Protein AF-0000000069096014 (afdb_homodimer)

Foldseek 3Di:
DPQPDDDPLLVQLVVVLVVQFKFFPVRLLVSSVVSCVVVVPDADPDPVRRVVVSVVSQVSSQVVCVVVQWHWDWWAWLVPGTIMIGIERRDPCVLVVVCVVDPPLLSQLVVVLQVVLLQDPASKDFQVVSLVCQVVRPPDDGDHSVNVVVSVVVCVSSQQWDDDPRMIHGGRSVQVHCFVVCCVPVVVRWAAAPQPRTTRRHFDADPPPGHTHRLVRQLVVCLPPPFDFDPDPPGRHTRPDDRPHDPDPPPPPPPVPVPPPCPPPPDD/DPQPDDDPLLVQLVVVLVVQFKFFPVRLLVSSVVSCVVVVPDADPDPVRRVVVSVVSQVSSQVVCVVVQWHWDWWAWLVPGTIMIGIERNDPCVLVVVCVVDPPLLSQLVVVLQVVLLQDQASKDFQVVSLVCQVVRPPDDGDHSVNSVVSVVVCVSSQQWDDDPRMIHGGRSVQVHCFVVCCVPVVVRWAAAPQPRTTDRHFAADPFPGHTHRLVRQLVVCLPPPFDFDPDPPGRHTRPDDRDHDPDPPPPPPPVPVPPPPPPPPDD

Structure (mmCIF, N/CA/C/O backbone):
data_AF-0000000069096014-model_v1
#
loop_
_entity.id
_entity.type
_entity.pdbx_description
1 polymer 'Non-structural maintenance of chromosomes element 1 homolog'
#
loop_
_atom_site.group_PDB
_atom_site.id
_atom_site.type_symbol
_atom_site.label_atom_id
_atom_site.label_alt_id
_atom_site.label_comp_id
_atom_site.label_asym_id
_atom_site.label_entity_id
_atom_site.label_seq_id
_atom_site.pdbx_PDB_ins_code
_atom_site.Cartn_x
_atom_site.Cartn_y
_atom_site.Cartn_z
_atom_site.occupancy
_atom_site.B_iso_or_equiv
_atom_site.auth_seq_id
_atom_site.auth_comp_id
_atom_site.auth_asym_id
_atom_site.auth_atom_id
_atom_site.pdbx_PDB_model_num
ATOM 1 N N . LYS A 1 1 ? -3.666 -3.832 33.031 1 38.81 1 LYS A N 1
ATOM 2 C CA . LYS A 1 1 ? -4.82 -3.572 32.188 1 38.81 1 LYS A CA 1
ATOM 3 C C . LYS A 1 1 ? -5.086 -4.746 31.25 1 38.81 1 LYS A C 1
ATOM 5 O O . LYS A 1 1 ? -4.176 -5.223 30.562 1 38.81 1 LYS A O 1
ATOM 10 N N . ILE A 1 2 ? -5.988 -5.492 31.438 1 47.81 2 ILE A N 1
ATOM 11 C CA . ILE A 1 2 ? -6.332 -6.707 30.703 1 47.81 2 ILE A CA 1
ATOM 12 C C . ILE A 1 2 ? -6.539 -6.383 29.234 1 47.81 2 ILE A C 1
ATOM 14 O O . ILE A 1 2 ? -7.434 -5.613 28.875 1 47.81 2 ILE A O 1
ATOM 18 N N . MET A 1 3 ? -5.477 -6.477 28.453 1 62.59 3 MET A N 1
ATOM 19 C CA . MET A 1 3 ? -5.59 -6.109 27.047 1 62.59 3 MET A CA 1
ATOM 20 C C . MET A 1 3 ? -6.602 -7 26.328 1 62.59 3 MET A C 1
ATOM 22 O O . MET A 1 3 ? -6.57 -8.227 26.484 1 62.59 3 MET A O 1
ATOM 26 N N . THR A 1 4 ? -7.738 -6.32 25.969 1 76.81 4 THR A N 1
ATOM 27 C CA . THR A 1 4 ? -8.734 -7.031 25.188 1 76.81 4 THR A CA 1
ATOM 28 C C . THR A 1 4 ? -8.07 -7.797 24.047 1 76.81 4 THR A C 1
ATOM 30 O O . THR A 1 4 ? -7.117 -7.309 23.422 1 76.81 4 THR A O 1
ATOM 33 N N . GLN A 1 5 ? -8.406 -9.039 23.953 1 87.44 5 GLN A N 1
ATOM 34 C CA . GLN A 1 5 ? -7.848 -9.906 22.922 1 87.44 5 GLN A CA 1
ATOM 35 C C . GLN A 1 5 ? -8.328 -9.492 21.531 1 87.44 5 GLN A C 1
ATOM 37 O O . GLN A 1 5 ? -9.484 -9.094 21.359 1 87.44 5 GLN A O 1
ATOM 42 N N . MET A 1 6 ? -7.484 -9.547 20.688 1 89.5 6 MET A N 1
ATOM 43 C CA . MET A 1 6 ? -7.836 -9.273 19.297 1 89.5 6 MET A CA 1
ATOM 44 C C . MET A 1 6 ? -8.609 -10.445 18.688 1 89.5 6 MET A C 1
ATOM 46 O O . MET A 1 6 ? -8.25 -11.602 18.891 1 89.5 6 MET A O 1
ATOM 50 N N . ASN A 1 7 ? -9.648 -10.156 18.047 1 90.75 7 ASN A N 1
ATOM 51 C CA . ASN A 1 7 ? -10.398 -11.164 17.312 1 90.75 7 ASN A CA 1
ATOM 52 C C . ASN A 1 7 ? -10.211 -11 15.805 1 90.75 7 ASN A C 1
ATOM 54 O O . ASN A 1 7 ? -9.406 -10.18 15.359 1 90.75 7 ASN A O 1
ATOM 58 N N . ASP A 1 8 ? -11 -11.781 15.086 1 88.62 8 ASP A N 1
ATOM 59 C CA . ASP A 1 8 ? -10.82 -11.805 13.633 1 88.62 8 ASP A CA 1
ATOM 60 C C . ASP A 1 8 ? -11.258 -10.484 13.008 1 88.62 8 ASP A C 1
ATOM 62 O O . ASP A 1 8 ? -10.734 -10.078 11.961 1 88.62 8 ASP A O 1
ATOM 66 N N . GLY A 1 9 ? -12.195 -9.875 13.68 1 90.88 9 GLY A N 1
ATOM 67 C CA . GLY A 1 9 ? -12.594 -8.562 13.195 1 90.88 9 GLY A CA 1
ATOM 68 C C . GLY A 1 9 ? -11.492 -7.527 13.297 1 90.88 9 GLY A C 1
ATOM 69 O O . GLY A 1 9 ? -11.273 -6.746 12.367 1 90.88 9 GLY A O 1
ATOM 70 N N . HIS A 1 10 ? -10.773 -7.586 14.414 1 93.19 10 HIS A N 1
ATOM 71 C CA . HIS A 1 10 ? -9.641 -6.695 14.609 1 93.19 10 HIS A CA 1
ATOM 72 C C . HIS A 1 10 ? -8.547 -6.953 13.578 1 93.19 10 HIS A C 1
ATOM 74 O O . HIS A 1 10 ? -7.973 -6.012 13.031 1 93.19 10 HIS A O 1
ATOM 80 N N . ARG A 1 11 ? -8.414 -8.156 13.312 1 90 11 ARG A N 1
ATOM 81 C CA . ARG A 1 11 ? -7.352 -8.531 12.383 1 90 11 ARG A CA 1
ATOM 82 C C . ARG A 1 11 ? -7.676 -8.062 10.969 1 90 11 ARG A C 1
ATOM 84 O O . ARG A 1 11 ? -6.809 -7.523 10.281 1 90 11 ARG A O 1
ATOM 91 N N . LEU A 1 12 ? -8.898 -8.312 10.594 1 89.62 12 LEU A N 1
ATOM 92 C CA . LEU A 1 12 ? -9.312 -7.848 9.273 1 89.62 12 LEU A CA 1
ATOM 93 C C . LEU A 1 12 ? -9.203 -6.332 9.164 1 89.62 12 LEU A C 1
ATOM 95 O O . LEU A 1 12 ? -8.734 -5.805 8.156 1 89.62 12 LEU A O 1
ATOM 99 N N . PHE A 1 13 ? -9.594 -5.684 10.203 1 93.38 13 PHE A N 1
ATOM 100 C CA . PHE A 1 13 ? -9.523 -4.23 10.266 1 93.38 13 PHE A CA 1
ATOM 101 C C . PHE A 1 13 ? -8.086 -3.754 10.102 1 93.38 13 PHE A C 1
ATOM 103 O O . PHE A 1 13 ? -7.805 -2.889 9.266 1 93.38 13 PHE A O 1
ATOM 110 N N . LEU A 1 14 ? -7.23 -4.363 10.766 1 91.88 14 LEU A N 1
ATOM 111 C CA . LEU A 1 14 ? -5.816 -4.012 10.711 1 91.88 14 LEU A CA 1
ATOM 112 C C . LEU A 1 14 ? -5.234 -4.316 9.336 1 91.88 14 LEU A C 1
ATOM 114 O O . LEU A 1 14 ? -4.504 -3.498 8.773 1 91.88 14 LEU A O 1
ATOM 118 N N . GLN A 1 15 ? -5.574 -5.391 8.812 1 87.44 15 GLN A N 1
ATOM 119 C CA . GLN A 1 15 ? -5.059 -5.801 7.508 1 87.44 15 GLN A CA 1
ATOM 120 C C . GLN A 1 15 ? -5.48 -4.82 6.414 1 87.44 15 GLN A C 1
ATOM 122 O O . GLN A 1 15 ? -4.711 -4.543 5.492 1 87.44 15 GLN A O 1
ATOM 127 N N . SER A 1 16 ? -6.656 -4.375 6.555 1 89.62 16 SER A N 1
ATOM 128 C CA . SER A 1 16 ? -7.117 -3.379 5.594 1 89.62 16 SER A CA 1
ATOM 129 C C . SER A 1 16 ? -6.301 -2.096 5.691 1 89.62 16 SER A C 1
ATOM 131 O O . SER A 1 16 ? -5.941 -1.501 4.672 1 89.62 16 SER A O 1
ATOM 133 N N . PHE A 1 17 ? -6.012 -1.695 6.906 1 91.38 17 PHE A N 1
ATOM 134 C CA . PHE A 1 17 ? -5.184 -0.509 7.098 1 91.38 17 PHE A CA 1
ATOM 135 C C . PHE A 1 17 ? -3.781 -0.732 6.547 1 91.38 17 PHE A C 1
ATOM 137 O O . PHE A 1 17 ? -3.174 0.184 5.988 1 91.38 17 PHE A O 1
ATOM 144 N N . MET A 1 18 ? -3.342 -1.881 6.715 1 86.06 18 MET A N 1
ATOM 145 C CA . MET A 1 18 ? -2.002 -2.195 6.227 1 86.06 18 MET A CA 1
ATOM 146 C C . MET A 1 18 ? -1.938 -2.094 4.707 1 86.06 18 MET A C 1
ATOM 148 O O . MET A 1 18 ? -0.921 -1.676 4.152 1 86.06 18 MET A O 1
ATOM 152 N N . SER A 1 19 ? -2.996 -2.475 4.102 1 83.25 19 SER A N 1
ATOM 153 C CA . SER A 1 19 ? -3.045 -2.482 2.643 1 83.25 19 SER A CA 1
ATOM 154 C C . SER A 1 19 ? -3.326 -1.088 2.094 1 83.25 19 SER A C 1
ATOM 156 O O . SER A 1 19 ? -2.734 -0.679 1.092 1 83.25 19 SER A O 1
ATOM 158 N N . ARG A 1 20 ? -4.086 -0.36 2.779 1 87.44 20 ARG A N 1
ATOM 159 C CA . ARG A 1 20 ? -4.59 0.892 2.221 1 87.44 20 ARG A CA 1
ATOM 160 C C . ARG A 1 20 ? -3.846 2.088 2.803 1 87.44 20 ARG A C 1
ATOM 162 O O . ARG A 1 20 ? -3.805 3.158 2.193 1 87.44 20 ARG A O 1
ATOM 169 N N . GLY A 1 21 ? -3.334 1.977 4 1 88.25 21 GLY A N 1
ATOM 170 C CA . GLY A 1 21 ? -2.541 3.02 4.633 1 88.25 21 GLY A CA 1
ATOM 171 C C . GLY A 1 21 ? -3.377 4.016 5.414 1 88.25 21 GLY A C 1
ATOM 172 O O . GLY A 1 21 ? -3.162 4.211 6.609 1 88.25 21 GLY A O 1
ATOM 173 N N . ILE A 1 22 ? -4.348 4.594 4.715 1 93.81 22 ILE A N 1
ATOM 174 C CA . ILE A 1 22 ? -5.199 5.609 5.324 1 93.81 22 ILE A CA 1
ATOM 175 C C . ILE A 1 22 ? -6.613 5.504 4.758 1 93.81 22 ILE A C 1
ATOM 177 O O . ILE A 1 22 ? -6.793 5.246 3.564 1 93.81 22 ILE A O 1
ATOM 181 N N . LEU A 1 23 ? -7.598 5.699 5.664 1 95.19 23 LEU A N 1
ATOM 182 C CA . LEU A 1 23 ? -9.008 5.645 5.309 1 95.19 23 LEU A CA 1
ATOM 183 C C . LEU A 1 23 ? -9.742 6.887 5.805 1 95.19 23 LEU A C 1
ATOM 185 O O . LEU A 1 23 ? -9.492 7.355 6.918 1 95.19 23 LEU A O 1
ATOM 189 N N . ASN A 1 24 ? -10.633 7.406 4.941 1 93.75 24 ASN A N 1
ATOM 190 C CA . ASN A 1 24 ? -11.461 8.508 5.426 1 93.75 24 ASN A CA 1
ATOM 191 C C . ASN A 1 24 ? -12.523 8.023 6.402 1 93.75 24 ASN A C 1
ATOM 193 O O . ASN A 1 24 ? -12.656 6.82 6.641 1 93.75 24 ASN A O 1
ATOM 197 N N . ALA A 1 25 ? -13.219 8.922 6.961 1 91.62 25 ALA A N 1
ATOM 198 C CA . ALA A 1 25 ? -14.18 8.602 8.016 1 91.62 25 ALA A CA 1
ATOM 199 C C . ALA A 1 25 ? -15.25 7.633 7.508 1 91.62 25 ALA A C 1
ATOM 201 O O . ALA A 1 25 ? -15.609 6.68 8.203 1 91.62 25 ALA A O 1
ATOM 202 N N . LYS A 1 26 ? -15.719 7.879 6.359 1 90.69 26 LYS A N 1
ATOM 203 C CA . LYS A 1 26 ? -16.734 7.012 5.781 1 90.69 26 LYS A CA 1
ATOM 204 C C . LYS A 1 26 ? -16.203 5.602 5.566 1 90.69 26 LYS A C 1
ATOM 206 O O . LYS A 1 26 ? -16.859 4.617 5.914 1 90.69 26 LYS A O 1
ATOM 211 N N . GLU A 1 27 ? -15.062 5.535 5.043 1 92.81 27 GLU A N 1
ATOM 212 C CA . GLU A 1 27 ? -14.43 4.25 4.766 1 92.81 27 GLU A CA 1
ATOM 213 C C . GLU A 1 27 ? -14.172 3.473 6.051 1 92.81 27 GLU A C 1
ATOM 215 O O . GLU A 1 27 ? -14.344 2.252 6.09 1 92.81 27 GLU A O 1
ATOM 220 N N . VAL A 1 28 ? -13.758 4.145 7.043 1 94.88 28 VAL A N 1
ATOM 221 C CA . VAL A 1 28 ? -13.445 3.494 8.312 1 94.88 28 VAL A CA 1
ATOM 222 C C . VAL A 1 28 ? -14.711 2.908 8.922 1 94.88 28 VAL A C 1
ATOM 224 O O . VAL A 1 28 ? -14.703 1.788 9.438 1 94.88 28 VAL A O 1
ATOM 227 N N . LYS A 1 29 ? -15.719 3.691 8.875 1 92.5 29 LYS A N 1
ATOM 228 C CA . LYS A 1 29 ? -16.984 3.23 9.422 1 92.5 29 LYS A CA 1
ATOM 229 C C . LYS A 1 29 ? -17.516 2.023 8.648 1 92.5 29 LYS A C 1
ATOM 231 O O . LYS A 1 29 ? -18.031 1.078 9.242 1 92.5 29 LYS A O 1
ATOM 236 N N . GLN A 1 30 ? -17.391 2.121 7.375 1 91.56 30 GLN A N 1
ATOM 237 C CA . GLN A 1 30 ? -17.797 1.001 6.539 1 91.56 30 GLN A CA 1
ATOM 238 C C . GLN A 1 30 ? -16.969 -0.245 6.836 1 91.56 30 GLN A C 1
ATOM 240 O O . GLN A 1 30 ? -17.516 -1.354 6.895 1 91.56 30 GLN A O 1
ATOM 245 N N . LEU A 1 31 ? -15.711 -0.019 6.973 1 93.56 31 LEU A N 1
ATOM 246 C CA . LEU A 1 31 ? -14.828 -1.136 7.289 1 93.56 31 LEU A CA 1
ATOM 247 C C . LEU A 1 31 ? -15.203 -1.766 8.625 1 93.56 31 LEU A C 1
ATOM 249 O O . LEU A 1 31 ? -15.242 -2.992 8.75 1 93.56 31 LEU A O 1
ATOM 253 N N . PHE A 1 32 ? -15.453 -0.929 9.578 1 94.75 32 PHE A N 1
ATOM 254 C CA . PHE A 1 32 ? -15.867 -1.404 10.898 1 94.75 32 PHE A CA 1
ATOM 255 C C . PHE A 1 32 ? -17.125 -2.242 10.797 1 94.75 32 PHE A C 1
ATOM 257 O O . PHE A 1 32 ? -17.219 -3.322 11.391 1 94.75 32 PHE A O 1
ATOM 264 N N . LYS A 1 33 ? -18.047 -1.78 10.016 1 91.69 33 LYS A N 1
ATOM 265 C CA . LYS A 1 33 ? -19.312 -2.494 9.812 1 91.69 33 LYS A CA 1
ATOM 266 C C . LYS A 1 33 ? -19.062 -3.852 9.156 1 91.69 33 LYS A C 1
ATOM 268 O O . LYS A 1 33 ? -19.641 -4.859 9.578 1 91.69 33 LYS A O 1
ATOM 273 N N . ILE A 1 34 ? -18.266 -3.879 8.172 1 89.5 34 ILE A N 1
ATOM 274 C CA . ILE A 1 34 ? -17.938 -5.113 7.469 1 89.5 34 ILE A CA 1
ATOM 275 C C . ILE A 1 34 ? -17.328 -6.121 8.438 1 89.5 34 ILE A C 1
ATOM 277 O O . ILE A 1 34 ? -17.703 -7.297 8.445 1 89.5 34 ILE A O 1
ATOM 281 N N . CYS A 1 35 ? -16.375 -5.637 9.211 1 91.31 35 CYS A N 1
ATOM 282 C CA . CYS A 1 35 ? -15.727 -6.508 10.18 1 91.31 35 CYS A CA 1
ATOM 283 C C . CYS A 1 35 ? -16.734 -7.074 11.172 1 91.31 35 CYS A C 1
ATOM 285 O O . CYS A 1 35 ? -16.703 -8.266 11.477 1 91.31 35 CYS A O 1
ATOM 287 N N . CYS A 1 36 ? -17.625 -6.211 11.633 1 91.94 36 CYS A N 1
ATOM 288 C CA . CYS A 1 36 ? -18.609 -6.621 12.633 1 91.94 36 CYS A CA 1
ATOM 289 C C . CYS A 1 36 ? -19.594 -7.625 12.055 1 91.94 36 CYS A C 1
ATOM 291 O O . CYS A 1 36 ? -19.922 -8.625 12.695 1 91.94 36 CYS A O 1
ATOM 293 N N . LEU A 1 37 ? -20.047 -7.383 10.875 1 89.12 37 LEU A N 1
ATOM 294 C CA . LEU A 1 37 ? -21.016 -8.266 10.234 1 89.12 37 LEU A CA 1
ATOM 295 C C . LEU A 1 37 ? -20.391 -9.617 9.914 1 89.12 37 LEU A C 1
ATOM 297 O O . LEU A 1 37 ? -21 -10.664 10.18 1 89.12 37 LEU A O 1
ATOM 301 N N . LYS A 1 38 ? -19.25 -9.562 9.445 1 87.56 38 LYS A N 1
ATOM 302 C CA . LYS A 1 38 ? -18.594 -10.789 9.016 1 87.56 38 LYS A CA 1
ATOM 303 C C . LYS A 1 38 ? -18.297 -11.703 10.203 1 87.56 38 LYS A C 1
ATOM 305 O O . LYS A 1 38 ? -18.469 -12.922 10.109 1 87.56 38 LYS A O 1
ATOM 310 N N . TYR A 1 39 ? -17.859 -11.141 11.25 1 89.62 39 TYR A N 1
ATOM 311 C CA . TYR A 1 39 ? -17.422 -11.969 12.367 1 89.62 39 TYR A CA 1
ATOM 312 C C . TYR A 1 39 ? -18.422 -11.898 13.516 1 89.62 39 TYR A C 1
ATOM 314 O O . TYR A 1 39 ? -18.094 -12.25 14.656 1 89.62 39 TYR A O 1
ATOM 322 N N . LYS A 1 40 ? -19.625 -11.367 13.219 1 91.38 40 LYS A N 1
ATOM 323 C CA . LYS A 1 40 ? -20.75 -11.344 14.133 1 91.38 40 LYS A CA 1
ATOM 324 C C . LYS A 1 40 ? -20.391 -10.641 15.445 1 91.38 40 LYS A C 1
ATOM 326 O O . LYS A 1 40 ? -20.672 -11.164 16.531 1 91.38 40 LYS A O 1
ATOM 331 N N . ILE A 1 41 ? -19.672 -9.547 15.344 1 90.5 41 ILE A N 1
ATOM 332 C CA . ILE A 1 41 ? -19.359 -8.695 16.484 1 90.5 41 ILE A CA 1
ATOM 333 C C . ILE A 1 41 ? -20.5 -7.699 16.703 1 90.5 41 ILE A C 1
ATOM 335 O O . ILE A 1 41 ? -20.906 -7.004 15.781 1 90.5 41 ILE A O 1
ATOM 339 N N . PRO A 1 42 ? -20.984 -7.723 17.875 1 86.75 42 PRO A N 1
ATOM 340 C CA . PRO A 1 42 ? -22.078 -6.789 18.156 1 86.75 42 PRO A CA 1
ATOM 341 C C . PRO A 1 42 ? -21.688 -5.332 17.891 1 86.75 42 PRO A C 1
ATOM 343 O O . PRO A 1 42 ? -20.609 -4.891 18.297 1 86.75 42 PRO A O 1
ATOM 346 N N . HIS A 1 43 ? -22.547 -4.699 17.094 1 84.12 43 HIS A N 1
ATOM 347 C CA . HIS A 1 43 ? -22.297 -3.289 16.812 1 84.12 43 HIS A CA 1
ATOM 348 C C . HIS A 1 43 ? -23.594 -2.525 16.625 1 84.12 43 HIS A C 1
ATOM 350 O O . HIS A 1 43 ? -24.578 -3.086 16.141 1 84.12 43 HIS A O 1
ATOM 356 N N . PRO A 1 44 ? -23.578 -1.292 17.109 1 84.94 44 PRO A N 1
ATOM 357 C CA . PRO A 1 44 ? -24.797 -0.494 16.938 1 84.94 44 PRO A CA 1
ATOM 358 C C . PRO A 1 44 ? -25.062 -0.134 15.469 1 84.94 44 PRO A C 1
ATOM 360 O O . PRO A 1 44 ? -24.125 0.082 14.703 1 84.94 44 PRO A O 1
ATOM 363 N N . GLU A 1 45 ? -26.328 -0.117 15.062 1 78.5 45 GLU A N 1
ATOM 364 C CA . GLU A 1 45 ? -26.719 0.216 13.695 1 78.5 45 GLU A CA 1
ATOM 365 C C . GLU A 1 45 ? -26.625 1.719 13.445 1 78.5 45 GLU A C 1
ATOM 367 O O . GLU A 1 45 ? -26.297 2.152 12.336 1 78.5 45 GLU A O 1
ATOM 372 N N . ASN A 1 46 ? -26.875 2.438 14.531 1 83.25 46 ASN A N 1
ATOM 373 C CA . ASN A 1 46 ? -26.828 3.893 14.422 1 83.25 46 ASN A CA 1
ATOM 374 C C . ASN A 1 46 ? -25.406 4.414 14.375 1 83.25 46 ASN A C 1
ATOM 376 O O . ASN A 1 46 ? -24.578 4.039 15.203 1 83.25 46 ASN A O 1
ATOM 380 N N . GLU A 1 47 ? -25.188 5.207 13.391 1 79.19 47 GLU A N 1
ATOM 381 C CA . GLU A 1 47 ? -23.844 5.723 13.148 1 79.19 47 GLU A CA 1
ATOM 382 C C . GLU A 1 47 ? -23.312 6.484 14.359 1 79.19 47 GLU A C 1
ATOM 384 O O . GLU A 1 47 ? -22.125 6.367 14.703 1 79.19 47 GLU A O 1
ATOM 389 N N . ARG A 1 48 ? -24.188 7.246 14.953 1 80.56 48 ARG A N 1
ATOM 390 C CA . ARG A 1 48 ? -23.766 8.031 16.109 1 80.56 48 ARG A CA 1
ATOM 391 C C . ARG A 1 48 ? -23.344 7.129 17.266 1 80.56 48 ARG A C 1
ATOM 393 O O . ARG A 1 48 ? -22.344 7.395 17.938 1 80.56 48 ARG A O 1
ATOM 400 N N . GLU A 1 49 ? -24 6.066 17.391 1 84.38 49 GLU A N 1
ATOM 401 C CA . GLU A 1 49 ? -23.719 5.133 18.484 1 84.38 49 GLU A CA 1
ATOM 402 C C . GLU A 1 49 ? -22.531 4.234 18.156 1 84.38 49 GLU A C 1
ATOM 404 O O . GLU A 1 49 ? -21.938 3.619 19.047 1 84.38 49 GLU A O 1
ATOM 409 N N . ALA A 1 50 ? -22.234 4.191 16.891 1 87.75 50 ALA A N 1
ATOM 410 C CA . ALA A 1 50 ? -21.156 3.303 16.453 1 87.75 50 ALA A CA 1
ATOM 411 C C . ALA A 1 50 ? -19.781 3.924 16.719 1 87.75 50 ALA A C 1
ATOM 413 O O . ALA A 1 50 ? -18.766 3.232 16.688 1 87.75 50 ALA A O 1
ATOM 414 N N . GLN A 1 51 ? -19.75 5.168 17.094 1 88.62 51 GLN A N 1
ATOM 415 C CA . GLN A 1 51 ? -18.484 5.879 17.266 1 88.62 51 GLN A CA 1
ATOM 416 C C . GLN A 1 51 ? -17.688 5.309 18.438 1 88.62 51 GLN A C 1
ATOM 418 O O . GLN A 1 51 ? -16.484 5.059 18.297 1 88.62 51 GLN A O 1
ATOM 423 N N . ALA A 1 52 ? -18.344 5.129 19.547 1 90.44 52 ALA A N 1
ATOM 424 C CA . ALA A 1 52 ? -17.656 4.648 20.75 1 90.44 52 ALA A CA 1
ATOM 425 C C . ALA A 1 52 ? -17.094 3.248 20.531 1 90.44 52 ALA A C 1
ATOM 427 O O . ALA A 1 52 ? -15.914 2.998 20.797 1 90.44 52 ALA A O 1
ATOM 428 N N . PRO A 1 53 ? -17.906 2.359 20.031 1 91.94 53 PRO A N 1
ATOM 429 C CA . PRO A 1 53 ? -17.375 1.03 19.734 1 91.94 53 PRO A CA 1
ATOM 430 C C . PRO A 1 53 ? -16.203 1.071 18.75 1 91.94 53 PRO A C 1
ATOM 432 O O . PRO A 1 53 ? -15.258 0.291 18.859 1 91.94 53 PRO A O 1
ATOM 435 N N . LEU A 1 54 ? -16.312 1.875 17.797 1 93.75 54 LEU A N 1
ATOM 436 C CA . LEU A 1 54 ? -15.234 2.014 16.812 1 93.75 54 LEU A CA 1
ATOM 437 C C . LEU A 1 54 ? -13.945 2.467 17.484 1 93.75 54 LEU A C 1
ATOM 439 O O . LEU A 1 54 ? -12.867 1.937 17.203 1 93.75 54 LEU A O 1
ATOM 443 N N . LEU A 1 55 ? -14.102 3.445 18.359 1 93.56 55 LEU A N 1
ATOM 444 C CA . LEU A 1 55 ? -12.93 3.936 19.078 1 93.56 55 LEU A CA 1
ATOM 445 C C . LEU A 1 55 ? -12.312 2.83 19.922 1 93.56 55 LEU A C 1
ATOM 447 O O . LEU A 1 55 ? -11.086 2.697 19.984 1 93.56 55 LEU A O 1
ATOM 451 N N . GLU A 1 56 ? -13.102 2.1 20.5 1 93.19 56 GLU A N 1
ATOM 452 C CA . GLU A 1 56 ? -12.617 0.976 21.297 1 93.19 56 GLU A CA 1
ATOM 453 C C . GLU 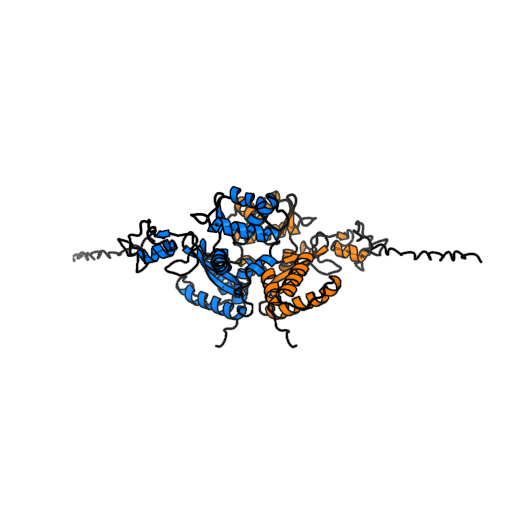A 1 56 ? -11.945 -0.075 20.422 1 93.19 56 GLU A C 1
ATOM 455 O O . GLU A 1 56 ? -10.953 -0.681 20.828 1 93.19 56 GLU A O 1
ATOM 460 N N . PHE A 1 57 ? -12.594 -0.295 19.328 1 94.12 57 PHE A N 1
ATOM 461 C CA . PHE A 1 57 ? -12.062 -1.222 18.344 1 94.12 57 PHE A CA 1
ATOM 462 C C . PHE A 1 57 ? -10.641 -0.832 17.953 1 94.12 57 PHE A C 1
ATOM 464 O O . PHE A 1 57 ? -9.742 -1.672 17.938 1 94.12 57 PHE A O 1
ATOM 471 N N . VAL A 1 58 ? -10.406 0.387 17.688 1 96 58 VAL A N 1
ATOM 472 C CA . VAL A 1 58 ? -9.117 0.933 17.281 1 96 58 VAL A CA 1
ATOM 473 C C . VAL A 1 58 ? -8.125 0.856 18.438 1 96 58 VAL A C 1
ATOM 475 O O . VAL A 1 58 ? -6.953 0.519 18.234 1 96 58 VAL A O 1
ATOM 478 N N . ARG A 1 59 ? -8.57 1.157 19.578 1 96 59 ARG A N 1
ATOM 479 C CA . ARG A 1 59 ? -7.719 1.104 20.75 1 96 59 ARG A CA 1
ATOM 480 C C . ARG A 1 59 ? -7.176 -0.304 20.969 1 96 59 ARG A C 1
ATOM 482 O O . ARG A 1 59 ? -5.996 -0.479 21.281 1 96 59 ARG A O 1
ATOM 489 N N . THR A 1 60 ? -8.031 -1.256 20.859 1 95.81 60 THR A N 1
ATOM 490 C CA . THR A 1 60 ? -7.617 -2.645 21.016 1 95.81 60 THR A CA 1
ATOM 491 C C . THR A 1 60 ? -6.516 -2.998 20.016 1 95.81 60 THR A C 1
ATOM 493 O O . THR A 1 60 ? -5.504 -3.6 20.391 1 95.81 60 THR A O 1
ATOM 496 N N . ILE A 1 61 ? -6.73 -2.639 18.812 1 95.62 61 ILE A N 1
ATOM 497 C CA . ILE A 1 61 ? -5.742 -2.906 17.766 1 95.62 61 ILE A CA 1
ATOM 498 C C . ILE A 1 61 ? -4.434 -2.195 18.109 1 95.62 61 ILE A C 1
ATOM 500 O O . ILE A 1 61 ? -3.361 -2.803 18.062 1 95.62 61 ILE A O 1
ATOM 504 N N . ASN A 1 62 ? -4.547 -0.948 18.516 1 95.25 62 ASN A N 1
ATOM 505 C CA . ASN A 1 62 ? -3.361 -0.151 18.797 1 95.25 62 ASN A CA 1
ATOM 506 C C . ASN A 1 62 ? -2.557 -0.746 19.953 1 95.25 62 ASN A C 1
ATOM 508 O O . ASN A 1 62 ? -1.324 -0.704 19.938 1 95.25 62 ASN A O 1
ATOM 512 N N . ASN A 1 63 ? -3.197 -1.289 20.844 1 94.88 63 ASN A N 1
ATOM 513 C CA . ASN A 1 63 ? -2.516 -1.933 21.969 1 94.88 63 ASN A CA 1
ATOM 514 C C . ASN A 1 63 ? -1.679 -3.121 21.5 1 94.88 63 ASN A C 1
ATOM 516 O O . ASN A 1 63 ? -0.622 -3.402 22.078 1 94.88 63 ASN A O 1
ATOM 520 N N . HIS A 1 64 ? -2.139 -3.756 20.531 1 92.25 64 HIS A N 1
ATOM 521 C CA . HIS A 1 64 ? -1.467 -4.969 20.078 1 92.25 64 HIS A CA 1
ATOM 522 C C . HIS A 1 64 ? -0.369 -4.645 19.062 1 92.25 64 HIS A C 1
ATOM 524 O O . HIS A 1 64 ? 0.567 -5.426 18.891 1 92.25 64 HIS A O 1
ATOM 530 N N . ILE A 1 65 ? -0.439 -3.533 18.422 1 91.38 65 ILE A N 1
ATOM 531 C CA . ILE A 1 65 ? 0.551 -3.26 17.391 1 91.38 65 ILE A CA 1
ATOM 532 C C . ILE A 1 65 ? 1.559 -2.23 17.891 1 91.38 65 ILE A C 1
ATOM 534 O O . ILE A 1 65 ? 2.572 -1.972 17.25 1 91.38 65 ILE A O 1
ATOM 538 N N . GLU A 1 66 ? 1.31 -1.671 19.047 1 90.69 66 GLU A N 1
ATOM 539 C CA . GLU A 1 66 ? 2.211 -0.704 19.672 1 90.69 66 GLU A CA 1
ATOM 540 C C . GLU A 1 66 ? 3.635 -1.247 19.75 1 90.69 66 GLU A C 1
ATOM 542 O O . GLU A 1 66 ? 4.594 -0.531 19.453 1 90.69 66 GLU A O 1
ATOM 547 N N . PRO A 1 67 ? 3.789 -2.529 20.047 1 86.5 67 PRO A N 1
ATOM 548 C CA . PRO A 1 67 ? 5.145 -3.08 20.109 1 86.5 67 PRO A CA 1
ATOM 549 C C . PRO A 1 67 ? 5.863 -3.051 18.766 1 86.5 67 PRO A C 1
ATOM 551 O O . PRO A 1 67 ? 7.086 -3.197 18.719 1 86.5 67 PRO A O 1
ATOM 554 N N . PHE A 1 68 ? 5.145 -2.898 17.781 1 85.75 68 PHE A N 1
ATOM 555 C CA . PHE A 1 68 ? 5.73 -2.85 16.438 1 85.75 68 PHE A CA 1
ATOM 556 C C . PHE A 1 68 ? 5.926 -1.409 15.984 1 85.75 68 PHE A C 1
ATOM 558 O O . PHE A 1 68 ? 6.168 -1.151 14.805 1 85.75 68 PHE A O 1
ATOM 565 N N . HIS A 1 69 ? 5.738 -0.483 16.891 1 86.81 69 HIS A N 1
ATOM 566 C CA . HIS A 1 69 ? 5.898 0.944 16.641 1 86.81 69 HIS A CA 1
ATOM 567 C C . HIS A 1 69 ? 4.977 1.412 15.516 1 86.81 69 HIS A C 1
ATOM 569 O O . HIS A 1 69 ? 5.406 2.125 14.609 1 86.81 69 HIS A O 1
ATOM 575 N N . MET A 1 70 ? 3.814 0.874 15.617 1 88.88 70 MET A N 1
ATOM 576 C CA . MET A 1 70 ? 2.752 1.275 14.695 1 88.88 70 MET A CA 1
ATOM 577 C C . MET A 1 70 ? 1.507 1.706 15.461 1 88.88 70 MET A C 1
ATOM 579 O O . MET A 1 70 ? 1.289 1.273 16.594 1 88.88 70 MET A O 1
ATOM 583 N N . GLN A 1 71 ? 0.792 2.529 14.844 1 93.44 71 GLN A N 1
ATOM 584 C CA . GLN A 1 71 ? -0.433 3.016 15.469 1 93.44 71 GLN A CA 1
ATOM 585 C C . GLN A 1 71 ? -1.421 3.523 14.422 1 93.44 71 GLN A C 1
ATOM 587 O O . GLN A 1 71 ? -1.029 4.195 13.461 1 93.44 71 GLN A O 1
ATOM 592 N N . ILE A 1 72 ? -2.695 3.133 14.617 1 95.94 72 ILE A N 1
ATOM 593 C CA . ILE A 1 72 ? -3.756 3.797 13.867 1 95.94 72 ILE A CA 1
ATOM 594 C C . ILE A 1 72 ? -4.098 5.133 14.523 1 95.94 72 ILE A C 1
ATOM 596 O O . ILE A 1 72 ? -4.48 5.176 15.695 1 95.94 72 ILE A O 1
ATOM 600 N N . ARG A 1 73 ? -3.934 6.191 13.75 1 95.38 73 ARG A N 1
ATOM 601 C CA . ARG A 1 73 ? -4.145 7.531 14.289 1 95.38 73 ARG A CA 1
ATOM 602 C C . ARG A 1 73 ? -5.172 8.297 13.461 1 95.38 73 ARG A C 1
ATOM 604 O O . ARG A 1 73 ? -5.262 8.109 12.25 1 95.38 73 ARG A O 1
ATOM 611 N N . LYS A 1 74 ? -5.84 9.125 14.203 1 94.19 74 LYS A N 1
ATOM 612 C CA . LYS A 1 74 ? -6.781 10.023 13.539 1 94.19 74 LYS A CA 1
ATOM 613 C C . LYS A 1 74 ? -6.066 11.234 12.945 1 94.19 74 LYS A C 1
ATOM 615 O O . LYS A 1 74 ? -5.172 11.805 13.578 1 94.19 74 LYS A O 1
ATOM 620 N N . GLY A 1 75 ? -6.371 11.523 11.688 1 94 75 GLY A N 1
ATOM 621 C CA . GLY A 1 75 ? -5.879 12.711 11.008 1 94 75 GLY A CA 1
ATOM 622 C C . GLY A 1 75 ? -6.988 13.609 10.484 1 94 75 GLY A C 1
ATOM 623 O O . GLY A 1 75 ? -8.141 13.188 10.406 1 94 75 GLY A O 1
ATOM 624 N N . VAL A 1 76 ? -6.605 14.875 10.242 1 94.44 76 VAL A N 1
ATOM 625 C CA . VAL A 1 76 ? -7.566 15.844 9.719 1 94.44 76 VAL A CA 1
ATOM 626 C C . VAL A 1 76 ? -7.008 16.5 8.461 1 94.44 76 VAL A C 1
ATOM 628 O O . VAL A 1 76 ? -5.855 16.938 8.43 1 94.44 76 VAL A O 1
ATOM 631 N N . SER A 1 77 ? -7.859 16.484 7.469 1 94.62 77 SER A N 1
ATOM 632 C CA . SER A 1 77 ? -7.457 17.141 6.223 1 94.62 77 SER A CA 1
ATOM 633 C C . SER A 1 77 ? -7.387 18.656 6.387 1 94.62 77 SER A C 1
ATOM 635 O O . SER A 1 77 ? -8.289 19.266 6.973 1 94.62 77 SER A O 1
ATOM 637 N N . GLU A 1 78 ? -6.371 19.234 5.844 1 94.19 78 GLU A N 1
ATOM 638 C CA . GLU A 1 78 ? -6.262 20.688 5.926 1 94.19 78 GLU A CA 1
ATOM 639 C C . GLU A 1 78 ? -7.086 21.359 4.836 1 94.19 78 GLU A C 1
ATOM 641 O O . GLU A 1 78 ? -7.324 22.562 4.891 1 94.19 78 GLU A O 1
ATOM 646 N N . ASP A 1 79 ? -7.426 20.562 3.887 1 91.19 79 ASP A N 1
ATOM 647 C CA . ASP A 1 79 ? -8.18 21.125 2.771 1 91.19 79 ASP A CA 1
ATOM 648 C C . ASP A 1 79 ? -9.625 21.422 3.182 1 91.19 79 ASP A C 1
ATOM 650 O O . ASP A 1 79 ? -10.148 22.484 2.869 1 91.19 79 ASP A O 1
ATOM 654 N N . ASP A 1 80 ? -10.227 20.484 3.859 1 90.5 80 ASP A N 1
ATOM 655 C CA . ASP A 1 80 ? -11.648 20.672 4.133 1 90.5 80 ASP A CA 1
ATOM 656 C C . ASP A 1 80 ? -11.977 20.297 5.578 1 90.5 80 ASP A C 1
ATOM 658 O O . ASP A 1 80 ? -13.141 20.344 5.984 1 90.5 80 ASP A O 1
ATOM 662 N N . GLY A 1 81 ? -10.984 19.844 6.309 1 91.88 81 GLY A N 1
ATOM 663 C CA . GLY A 1 81 ? -11.195 19.547 7.719 1 91.88 81 GLY A CA 1
ATOM 664 C C . GLY A 1 81 ? -11.789 18.188 7.965 1 91.88 81 GLY A C 1
ATOM 665 O O . GLY A 1 81 ? -12.141 17.844 9.102 1 91.88 81 GLY A O 1
ATOM 666 N N . SER A 1 82 ? -11.883 17.375 6.945 1 93.81 82 SER A N 1
ATOM 667 C CA . SER A 1 82 ? -12.438 16.031 7.105 1 93.81 82 SER A CA 1
ATOM 668 C C . SER A 1 82 ? -11.484 15.125 7.883 1 93.81 82 SER A C 1
ATOM 670 O O . SER A 1 82 ? -10.266 15.273 7.789 1 93.81 82 SER A O 1
ATOM 672 N N . SER A 1 83 ? -12.109 14.211 8.586 1 94.12 83 SER A N 1
ATOM 673 C CA . SER A 1 83 ? -11.336 13.289 9.406 1 94.12 83 SER A CA 1
ATOM 674 C C . SER A 1 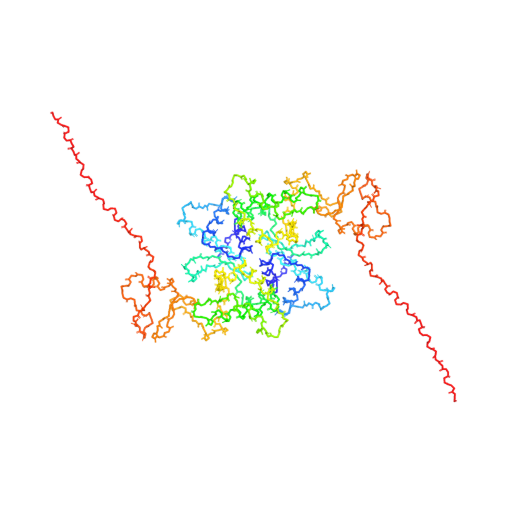83 ? -10.93 12.047 8.625 1 94.12 83 SER A C 1
ATOM 676 O O . SER A 1 83 ? -11.625 11.648 7.684 1 94.12 83 SER A O 1
ATOM 678 N N . SER A 1 84 ? -9.797 11.516 8.977 1 96 84 SER A N 1
ATOM 679 C CA . SER A 1 84 ? -9.305 10.242 8.445 1 96 84 SER A CA 1
ATOM 680 C C . SER A 1 84 ? -8.5 9.477 9.5 1 96 84 SER A C 1
ATOM 682 O O . SER A 1 84 ? -8.172 10.023 10.547 1 96 84 SER A O 1
ATOM 684 N N . TYR A 1 85 ? -8.375 8.18 9.266 1 96.5 85 TYR A N 1
ATOM 685 C CA . TYR A 1 85 ? -7.527 7.332 10.094 1 96.5 85 TYR A CA 1
ATOM 686 C C . TYR A 1 85 ? -6.414 6.703 9.266 1 96.5 85 TYR A C 1
ATOM 688 O O . TYR A 1 85 ? -6.656 6.203 8.164 1 96.5 85 TYR A O 1
ATOM 696 N N . GLY A 1 86 ? -5.23 6.832 9.797 1 95.5 86 GLY A N 1
ATOM 697 C CA . GLY A 1 86 ? -4.094 6.254 9.094 1 95.5 86 GLY A CA 1
ATOM 698 C C . GLY A 1 86 ? -3.24 5.363 9.977 1 95.5 86 GLY A C 1
ATOM 699 O O . GLY A 1 86 ? -3.129 5.598 11.188 1 95.5 86 GLY A O 1
ATOM 700 N N . LEU A 1 87 ? -2.682 4.301 9.391 1 93.06 87 LEU A N 1
ATOM 701 C CA . LEU A 1 87 ? -1.68 3.477 10.055 1 93.06 87 LEU A CA 1
ATOM 702 C C . LEU A 1 87 ? -0.3 4.121 9.969 1 93.06 87 LEU A C 1
ATOM 704 O O . LEU A 1 87 ? 0.276 4.211 8.875 1 93.06 87 LEU A O 1
ATOM 708 N N . VAL A 1 88 ? 0.25 4.516 11.141 1 90.56 88 VAL A N 1
ATOM 709 C CA . VAL A 1 88 ? 1.488 5.289 11.117 1 90.56 8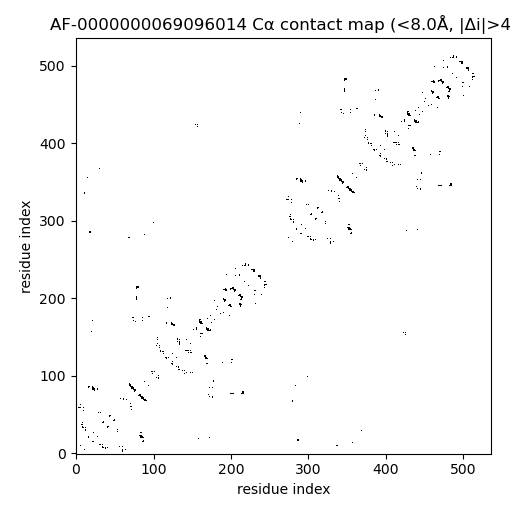8 VAL A CA 1
ATOM 710 C C . VAL A 1 88 ? 2.578 4.535 11.875 1 90.56 88 VAL A C 1
ATOM 712 O O . VAL A 1 88 ? 2.283 3.729 12.766 1 90.56 88 VAL A O 1
ATOM 715 N N . CYS A 1 89 ? 3.779 4.789 11.367 1 81.44 89 CYS A N 1
ATOM 716 C CA . CYS A 1 89 ? 4.941 4.332 12.117 1 81.44 89 CYS A CA 1
ATOM 717 C C . CYS A 1 89 ? 5.344 5.348 13.18 1 81.44 89 CYS A C 1
ATOM 719 O O . CYS A 1 89 ? 5.496 6.535 12.883 1 81.44 89 CYS A O 1
ATOM 721 N N . THR A 1 90 ? 5.434 5.02 14.406 1 77.12 90 THR A N 1
ATOM 722 C CA . THR A 1 90 ? 5.637 5.953 15.508 1 77.12 90 THR A CA 1
ATOM 723 C C . THR A 1 90 ? 7.121 6.09 15.836 1 77.12 90 THR A C 1
ATOM 725 O O . THR A 1 90 ? 7.508 6.922 16.656 1 77.12 90 THR A O 1
ATOM 728 N N . SER A 1 91 ? 7.895 5.352 15.203 1 69.19 91 SER A N 1
ATOM 729 C CA . SER A 1 91 ? 9.312 5.492 15.508 1 69.19 91 SER A CA 1
ATOM 730 C C . SER A 1 91 ? 9.938 6.645 14.727 1 69.19 91 SER A C 1
ATOM 732 O O . SER A 1 91 ? 9.328 7.172 13.797 1 69.19 91 SER A O 1
ATOM 734 N N . GLU A 1 92 ? 10.961 7.379 15.32 1 57.97 92 GLU A N 1
ATOM 735 C CA . GLU A 1 92 ? 11.703 8.492 14.727 1 57.97 92 GLU A CA 1
ATOM 736 C C . GLU A 1 92 ? 12.086 8.188 13.281 1 57.97 92 GLU A C 1
ATOM 738 O O . GLU A 1 92 ? 12.547 9.078 12.562 1 57.97 92 GLU A O 1
ATOM 743 N N . SER A 1 93 ? 11.461 7.16 12.641 1 69.44 93 SER A N 1
ATOM 744 C CA . SER A 1 93 ? 12.117 6.465 11.539 1 69.44 93 SER A CA 1
ATOM 745 C C . SER A 1 93 ? 11.242 6.457 10.297 1 69.44 93 SER A C 1
ATOM 747 O O . SER A 1 93 ? 11.367 5.566 9.453 1 69.44 93 SER A O 1
ATOM 749 N N . THR A 1 94 ? 10.359 7.703 10.25 1 73.56 94 THR A N 1
ATOM 750 C CA . THR A 1 94 ? 9.547 7.633 9.047 1 73.56 94 THR A CA 1
ATOM 751 C C . THR A 1 94 ? 10.406 7.828 7.801 1 73.56 94 THR A C 1
ATOM 753 O O . THR A 1 94 ? 10.242 7.125 6.801 1 73.56 94 THR A O 1
ATOM 756 N N . ILE A 1 95 ? 11.328 8.742 7.988 1 76.75 95 ILE A N 1
ATOM 757 C CA . ILE A 1 95 ? 12.203 8.984 6.848 1 76.75 95 ILE A CA 1
ATOM 758 C C . ILE A 1 95 ? 13.031 7.73 6.555 1 76.75 95 ILE A C 1
ATOM 760 O O . ILE A 1 95 ? 13.297 7.41 5.395 1 76.75 95 ILE A O 1
ATOM 764 N N . THR A 1 96 ? 13.289 7.105 7.562 1 76.06 96 THR A N 1
ATOM 765 C CA . THR A 1 96 ? 14.023 5.852 7.387 1 76.06 96 THR A CA 1
ATOM 766 C C . THR A 1 96 ? 13.164 4.832 6.641 1 76.06 96 THR A C 1
ATOM 768 O O . THR A 1 96 ? 13.664 4.117 5.766 1 76.06 96 THR A O 1
ATOM 771 N N . LYS A 1 97 ? 11.961 4.809 7.02 1 82.31 97 LYS A N 1
ATOM 772 C CA . LYS A 1 97 ? 11.039 3.91 6.332 1 82.31 97 LYS A CA 1
ATOM 773 C C . LYS A 1 97 ? 10.93 4.262 4.852 1 82.31 97 LYS A C 1
ATOM 775 O O . LYS A 1 97 ? 10.984 3.383 3.992 1 82.31 97 LYS A O 1
ATOM 780 N N . LEU A 1 98 ? 10.859 5.535 4.633 1 84.88 98 LEU A N 1
ATOM 781 C CA . LEU A 1 98 ? 10.766 5.992 3.252 1 84.88 98 LEU A CA 1
ATOM 782 C C . LEU A 1 98 ? 12.039 5.664 2.48 1 84.88 98 LEU A C 1
ATOM 784 O O . LEU A 1 98 ? 11.984 5.34 1.291 1 84.88 98 LEU A O 1
ATOM 788 N N . ALA A 1 99 ? 13.117 5.711 3.164 1 82.81 99 ALA A N 1
ATOM 789 C CA . ALA A 1 99 ? 14.398 5.391 2.541 1 82.81 99 ALA A CA 1
ATOM 790 C C . ALA A 1 99 ? 14.453 3.926 2.121 1 82.81 99 ALA A C 1
ATOM 792 O O . ALA A 1 99 ? 15.172 3.57 1.181 1 82.81 99 ALA A O 1
ATOM 793 N N . SER A 1 100 ? 13.695 3.188 2.83 1 83.5 100 SER A N 1
ATOM 794 C CA . SER A 1 100 ? 13.641 1.769 2.498 1 83.5 100 SER A CA 1
ATOM 795 C C . SER A 1 100 ? 12.695 1.506 1.331 1 83.5 100 SER A C 1
ATOM 797 O O . SER A 1 100 ? 12.898 0.563 0.562 1 83.5 100 SER A O 1
ATOM 799 N N . ASP A 1 101 ? 11.742 2.322 1.16 1 86.62 101 ASP A N 1
ATOM 800 C CA . ASP A 1 101 ? 10.68 2.094 0.189 1 86.62 101 ASP A CA 1
ATOM 801 C C . ASP A 1 101 ? 11.016 2.732 -1.156 1 86.62 101 ASP A C 1
ATOM 803 O O . ASP A 1 101 ? 10.477 2.334 -2.191 1 86.62 101 ASP A O 1
ATOM 807 N N . TYR A 1 102 ? 11.883 3.709 -1.141 1 90.44 102 TYR A N 1
ATOM 808 C CA . TYR A 1 102 ? 12.203 4.469 -2.344 1 90.44 102 TYR A CA 1
ATOM 809 C C . TYR A 1 102 ? 13.703 4.512 -2.586 1 90.44 102 TYR A C 1
ATOM 811 O O . TYR A 1 102 ? 14.492 4.367 -1.648 1 90.44 102 TYR A O 1
ATOM 819 N N . THR A 1 103 ? 14.078 4.699 -3.846 1 90.5 103 THR A N 1
ATOM 820 C CA . THR A 1 103 ? 15.492 4.875 -4.156 1 90.5 103 THR A CA 1
ATOM 821 C C . THR A 1 103 ? 16 6.199 -3.602 1 90.5 103 THR A C 1
ATOM 823 O O . THR A 1 103 ? 15.227 7.113 -3.328 1 90.5 103 THR A O 1
ATOM 826 N N . PRO A 1 104 ? 17.297 6.258 -3.441 1 91.12 104 PRO A N 1
ATOM 827 C CA . PRO A 1 104 ? 17.859 7.52 -2.939 1 91.12 104 PRO A CA 1
ATOM 828 C C . PRO A 1 104 ? 17.453 8.719 -3.785 1 91.12 104 PRO A C 1
ATOM 830 O O . PRO A 1 104 ? 17.109 9.781 -3.242 1 91.12 104 PRO A O 1
ATOM 833 N N . SER A 1 105 ? 17.453 8.539 -5.113 1 95.44 105 SER A N 1
ATOM 834 C CA . SER A 1 105 ? 17.062 9.633 -5.996 1 95.44 105 SER A CA 1
ATOM 835 C C . SER A 1 105 ? 15.586 10 -5.801 1 95.44 105 SER A C 1
ATOM 837 O O . SER A 1 105 ? 15.234 11.18 -5.789 1 95.44 105 SER A O 1
ATOM 839 N N . GLU A 1 106 ? 14.82 8.977 -5.621 1 95.19 106 GLU A N 1
ATOM 840 C CA . GLU A 1 106 ? 13.391 9.203 -5.41 1 95.19 106 GLU A CA 1
ATOM 841 C C . GLU A 1 106 ? 13.133 9.906 -4.078 1 95.19 106 GLU A C 1
ATOM 843 O O . GLU A 1 106 ? 12.312 10.82 -3.998 1 95.19 106 GLU A O 1
ATOM 848 N N . LEU A 1 107 ? 13.836 9.469 -3.098 1 94 107 LEU A N 1
ATOM 849 C CA . LEU A 1 107 ? 13.68 10.078 -1.78 1 94 107 LEU A CA 1
ATOM 850 C C . LEU A 1 107 ? 14.117 11.531 -1.797 1 94 107 LEU A C 1
ATOM 852 O O . LEU A 1 107 ? 13.445 12.398 -1.229 1 94 107 LEU A O 1
ATOM 856 N N . GLU A 1 108 ? 15.234 11.797 -2.443 1 95.75 108 GLU A N 1
ATOM 857 C CA . GLU A 1 108 ? 15.711 13.164 -2.561 1 95.75 108 GLU A CA 1
ATOM 858 C C . GLU A 1 108 ? 14.703 14.039 -3.293 1 95.75 108 GLU A C 1
ATOM 860 O O . GLU A 1 108 ? 14.469 15.188 -2.904 1 95.75 108 GLU A O 1
ATOM 865 N N . PHE A 1 109 ? 14.164 13.523 -4.32 1 97.38 109 PHE A N 1
ATOM 866 C CA . PHE A 1 109 ? 13.133 14.234 -5.07 1 97.38 109 PHE A CA 1
ATOM 867 C C . PHE A 1 109 ? 11.953 14.578 -4.176 1 97.38 109 PHE A C 1
ATOM 869 O O . PHE A 1 109 ? 11.453 15.703 -4.195 1 97.38 109 PHE A O 1
ATOM 876 N N . PHE A 1 110 ? 11.508 13.625 -3.453 1 96.69 110 PHE A N 1
ATOM 877 C CA . PHE A 1 110 ? 10.367 13.82 -2.566 1 96.69 110 PHE A CA 1
ATOM 878 C C . PHE A 1 110 ? 10.68 14.867 -1.504 1 96.69 110 PHE A C 1
ATOM 880 O O . PHE A 1 110 ? 9.828 15.695 -1.173 1 96.69 110 PHE A O 1
ATOM 887 N N . LYS A 1 111 ? 11.852 14.812 -0.924 1 95.38 111 LYS A N 1
ATOM 888 C CA . LYS A 1 111 ? 12.266 15.82 0.047 1 95.38 111 LYS A CA 1
ATOM 889 C C . LYS A 1 111 ? 12.234 17.219 -0.564 1 95.38 111 LYS A C 1
ATOM 891 O O . LYS A 1 111 ? 11.758 18.172 0.064 1 95.38 111 LYS A O 1
ATOM 896 N N . LYS A 1 112 ? 12.703 17.328 -1.747 1 97 112 LYS A N 1
ATOM 897 C CA . LYS A 1 112 ? 12.68 18.609 -2.436 1 97 112 LYS A CA 1
ATOM 898 C C . LYS A 1 112 ? 11.242 19.062 -2.711 1 97 112 LYS A C 1
ATOM 900 O O . LYS A 1 112 ? 10.945 20.25 -2.678 1 97 112 LYS A O 1
ATOM 905 N N . LEU A 1 113 ? 10.477 18.109 -3.055 1 97.69 113 LEU A N 1
ATOM 906 C CA . LEU A 1 113 ? 9.062 18.422 -3.254 1 97.69 113 LEU A CA 1
ATOM 907 C C . LEU A 1 113 ? 8.445 19 -1.983 1 97.69 113 LEU A C 1
ATOM 909 O O . LEU A 1 113 ? 7.746 20.016 -2.035 1 97.69 113 LEU A O 1
ATOM 913 N N . ILE A 1 114 ? 8.727 18.328 -0.853 1 96.81 114 ILE A N 1
ATOM 914 C CA . ILE A 1 114 ? 8.242 18.844 0.425 1 96.81 114 ILE A CA 1
ATOM 915 C C . ILE A 1 114 ? 8.742 20.266 0.646 1 96.81 114 ILE A C 1
ATOM 917 O O . ILE A 1 114 ? 7.98 21.141 1.044 1 96.81 114 ILE A O 1
ATOM 921 N N . GLU A 1 115 ? 9.961 20.469 0.33 1 96.5 115 GLU A N 1
ATOM 922 C CA . GLU A 1 115 ? 10.594 21.781 0.521 1 96.5 115 GLU A CA 1
ATOM 923 C C . GLU A 1 115 ? 9.859 22.875 -0.245 1 96.5 115 GLU A C 1
ATOM 925 O O . GLU A 1 115 ? 9.547 23.922 0.314 1 96.5 115 GLU A O 1
ATOM 930 N N . ILE A 1 116 ? 9.586 22.609 -1.499 1 96.94 116 ILE A N 1
ATOM 931 C CA . ILE A 1 116 ? 8.992 23.672 -2.309 1 96.94 116 ILE A CA 1
ATOM 932 C C . ILE A 1 116 ? 7.523 23.844 -1.929 1 96.94 116 ILE A C 1
ATOM 934 O O . ILE A 1 116 ? 6.98 24.938 -2.021 1 96.94 116 ILE A O 1
ATOM 938 N N . ILE A 1 117 ? 6.848 22.797 -1.537 1 97.62 117 ILE A N 1
ATOM 939 C CA . ILE A 1 117 ? 5.465 22.906 -1.094 1 97.62 117 ILE A CA 1
ATOM 940 C C . ILE A 1 117 ? 5.391 23.766 0.165 1 97.62 117 ILE A C 1
ATOM 942 O O . ILE A 1 117 ? 4.562 24.688 0.254 1 97.62 117 ILE A O 1
ATOM 946 N N . VAL A 1 118 ? 6.242 23.5 1.074 1 96.5 118 VAL A N 1
ATOM 947 C CA . VAL A 1 118 ? 6.289 24.203 2.348 1 96.5 118 VAL A CA 1
ATOM 948 C C . VAL A 1 118 ? 6.609 25.672 2.107 1 96.5 118 VAL A C 1
ATOM 950 O O . VAL A 1 118 ? 6.098 26.547 2.812 1 96.5 118 VAL A O 1
ATOM 953 N N . ALA A 1 119 ? 7.371 25.969 1.152 1 94.62 119 ALA A N 1
ATOM 954 C CA . ALA A 1 119 ? 7.809 27.328 0.857 1 94.62 119 ALA A CA 1
ATOM 955 C C . ALA A 1 119 ? 6.73 28.094 0.095 1 94.62 119 ALA A C 1
ATOM 957 O O . ALA A 1 119 ? 6.766 29.328 0.033 1 94.62 119 ALA A O 1
ATOM 958 N N . SER A 1 120 ? 5.848 27.391 -0.471 1 94.81 120 SER A N 1
ATOM 959 C CA . SER A 1 120 ? 4.801 28.047 -1.252 1 94.81 120 SER A CA 1
ATOM 960 C C . SER A 1 120 ? 3.752 28.672 -0.347 1 94.81 120 SER A C 1
ATOM 962 O O . SER A 1 120 ? 3.518 28.203 0.768 1 94.81 120 SER A O 1
ATOM 964 N N . ASP A 1 121 ? 3.016 29.688 -0.809 1 88.38 121 ASP A N 1
ATOM 965 C CA . ASP A 1 121 ? 2.047 30.438 -0.015 1 88.38 121 ASP A CA 1
ATOM 966 C C . ASP A 1 121 ? 0.817 29.594 0.298 1 88.38 121 ASP A C 1
ATOM 968 O O . ASP A 1 121 ? 0.252 29.688 1.39 1 88.38 121 ASP A O 1
ATOM 972 N N . ASN A 1 122 ? 0.426 28.797 -0.608 1 91.81 122 ASN A N 1
ATOM 973 C CA . ASN A 1 122 ? -0.806 28.047 -0.434 1 91.81 122 ASN A CA 1
ATOM 974 C C . ASN A 1 122 ? -0.523 26.562 -0.22 1 91.81 122 ASN A C 1
ATOM 976 O O . ASN A 1 122 ? -1.437 25.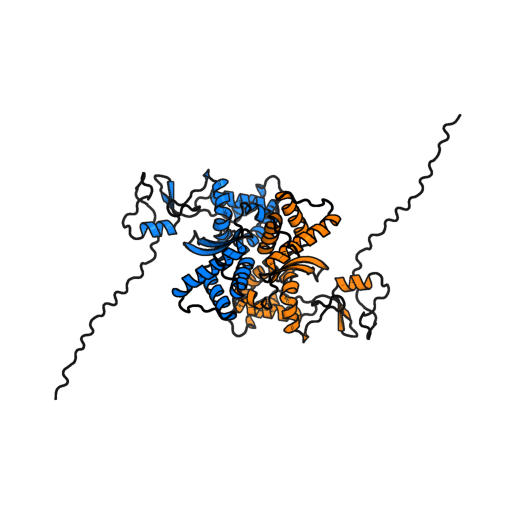734 -0.279 1 91.81 122 ASN A O 1
ATOM 980 N N . ALA A 1 123 ? 0.739 26.219 0.007 1 95.44 123 ALA A N 1
ATOM 981 C CA . ALA A 1 123 ? 1.17 24.844 0.229 1 95.44 123 ALA A CA 1
ATOM 982 C C . ALA A 1 123 ? 0.809 23.953 -0.959 1 95.44 123 ALA A C 1
ATOM 984 O O . ALA A 1 123 ? 0.353 22.812 -0.781 1 95.44 123 ALA A O 1
ATOM 985 N N . GLU A 1 124 ? 0.823 24.531 -2.105 1 96.75 124 GLU A N 1
ATOM 986 C CA . GLU A 1 124 ? 0.601 23.844 -3.371 1 96.75 124 GLU A CA 1
ATOM 987 C C . GLU A 1 124 ? 1.584 24.312 -4.438 1 96.75 124 GLU A C 1
ATOM 989 O O . GLU A 1 124 ? 1.971 25.484 -4.461 1 96.75 124 GLU A O 1
ATOM 994 N N . VAL A 1 125 ? 1.947 23.406 -5.281 1 97.75 125 VAL A N 1
ATOM 995 C CA . VAL A 1 125 ? 2.865 23.75 -6.363 1 97.75 125 VAL A CA 1
ATOM 996 C C . VAL A 1 125 ? 2.373 23.141 -7.672 1 97.75 125 VAL A C 1
ATOM 998 O O . VAL A 1 125 ? 1.626 22.172 -7.668 1 97.75 125 VAL A O 1
ATOM 1001 N N . GLY A 1 126 ? 2.754 23.734 -8.766 1 97.06 126 GLY A N 1
ATOM 1002 C CA . GLY A 1 126 ? 2.367 23.234 -10.07 1 97.06 126 GLY A CA 1
ATOM 1003 C C . GLY A 1 126 ? 3.131 21.984 -10.477 1 97.06 126 GLY A C 1
ATOM 1004 O O . GLY A 1 126 ? 4.301 21.828 -10.125 1 97.06 126 GLY A O 1
ATOM 1005 N N . SER A 1 127 ? 2.502 21.172 -11.281 1 94.81 127 SER A N 1
ATOM 1006 C CA . SER A 1 127 ? 3.098 19.906 -11.719 1 94.81 127 SER A CA 1
ATOM 1007 C C . SER A 1 127 ? 4.359 20.156 -12.539 1 94.81 127 SER A C 1
ATOM 1009 O O . SER A 1 127 ? 5.344 19.422 -12.406 1 94.81 127 SER A O 1
ATOM 1011 N N . THR A 1 128 ? 4.324 21.156 -13.383 1 94.12 128 THR A N 1
ATOM 1012 C CA . THR A 1 128 ? 5.48 21.453 -14.219 1 94.12 128 THR A CA 1
ATOM 1013 C C . THR A 1 128 ? 6.68 21.859 -13.367 1 94.12 128 THR A C 1
ATOM 1015 O O . THR A 1 128 ? 7.793 21.375 -13.586 1 94.12 128 THR A O 1
ATOM 1018 N N . GLU A 1 129 ? 6.441 22.766 -12.461 1 95.06 129 GLU A N 1
ATOM 1019 C CA . GLU A 1 129 ? 7.5 23.188 -11.547 1 95.06 129 GLU A CA 1
ATOM 1020 C C . GLU A 1 129 ? 8.078 22 -10.789 1 95.06 129 GLU A C 1
ATOM 1022 O O . GLU A 1 129 ? 9.297 21.922 -10.57 1 95.06 129 GLU A O 1
ATOM 1027 N N . THR A 1 130 ? 7.207 21.109 -10.406 1 97 130 THR A N 1
ATOM 1028 C CA . THR A 1 130 ? 7.609 19.922 -9.656 1 97 130 THR A CA 1
ATOM 1029 C C . THR A 1 130 ? 8.5 19.031 -10.5 1 97 130 THR A C 1
ATOM 1031 O O . THR A 1 130 ? 9.539 18.547 -10.031 1 97 130 THR A O 1
ATOM 1034 N N . LEU A 1 131 ? 8.156 18.812 -11.75 1 96.44 131 LEU A N 1
ATOM 1035 C CA . LEU A 1 131 ? 8.93 17.938 -12.633 1 96.44 131 LEU A CA 1
ATOM 1036 C C . LEU A 1 131 ? 10.32 18.516 -12.875 1 96.44 131 LEU A C 1
ATOM 1038 O O . LEU A 1 131 ? 11.273 17.766 -13.086 1 96.44 131 LEU A O 1
ATOM 1042 N N . ASN A 1 132 ? 10.445 19.797 -12.742 1 94.94 132 ASN A N 1
ATOM 1043 C CA . ASN A 1 132 ? 11.727 20.453 -12.977 1 94.94 132 ASN A CA 1
ATOM 1044 C C . ASN A 1 132 ? 12.672 20.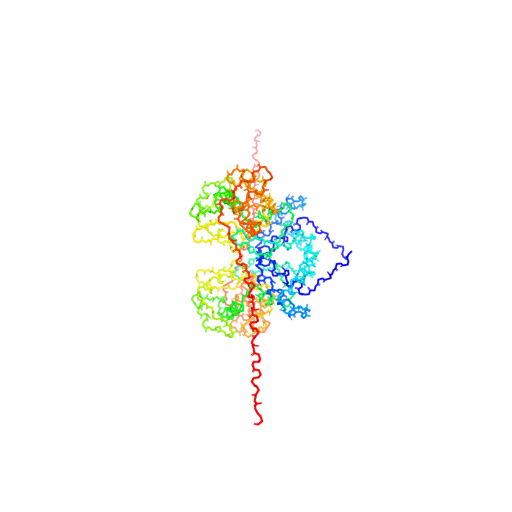281 -11.797 1 94.94 132 ASN A C 1
ATOM 1046 O O . ASN A 1 132 ? 13.859 20.594 -11.898 1 94.94 132 ASN A O 1
ATOM 1050 N N . LEU A 1 133 ? 12.195 19.766 -10.758 1 96.25 133 LEU A N 1
ATOM 1051 C CA . LEU A 1 133 ? 13.023 19.531 -9.586 1 96.25 133 LEU A CA 1
ATOM 1052 C C . LEU A 1 133 ? 14.133 18.516 -9.891 1 96.25 133 LEU A C 1
ATOM 1054 O O . LEU A 1 133 ? 15.117 18.438 -9.164 1 96.25 133 LEU A O 1
ATOM 1058 N N . VAL A 1 134 ? 13.922 17.734 -10.992 1 95.69 134 VAL A N 1
ATOM 1059 C CA . VAL A 1 134 ? 14.898 16.703 -11.344 1 95.69 134 VAL A CA 1
ATOM 1060 C C . VAL A 1 134 ? 16.266 17.328 -11.555 1 95.69 134 VAL A C 1
ATOM 1062 O O . VAL A 1 134 ? 17.297 16.703 -11.305 1 95.69 134 VAL A O 1
ATOM 1065 N N . SER A 1 135 ? 16.312 18.594 -11.945 1 94.12 135 SER A N 1
ATOM 1066 C CA . SER A 1 135 ? 17.562 19.297 -12.211 1 94.12 135 SER A CA 1
ATOM 1067 C C . SER A 1 135 ? 18.219 19.781 -10.922 1 94.12 135 SER A C 1
ATOM 1069 O O . SER A 1 135 ? 19.391 20.172 -10.914 1 94.12 135 SER A O 1
ATOM 1071 N N . ARG A 1 136 ? 17.516 19.688 -9.797 1 93.25 136 ARG A N 1
ATOM 1072 C CA . ARG A 1 136 ? 18 20.25 -8.539 1 93.25 136 ARG A CA 1
ATOM 1073 C C . ARG A 1 136 ? 18.469 19.141 -7.59 1 93.25 136 ARG A C 1
ATOM 1075 O O . ARG A 1 136 ? 18.797 19.422 -6.43 1 93.25 136 ARG A O 1
ATOM 1082 N N . LEU A 1 137 ? 18.406 17.969 -8.094 1 93.75 137 LEU A N 1
ATOM 1083 C CA . LEU A 1 137 ? 18.812 16.875 -7.223 1 93.75 137 LEU A CA 1
ATOM 1084 C C . LEU A 1 137 ? 20.328 16.844 -7.035 1 93.75 137 LEU A C 1
ATOM 1086 O O . LEU A 1 1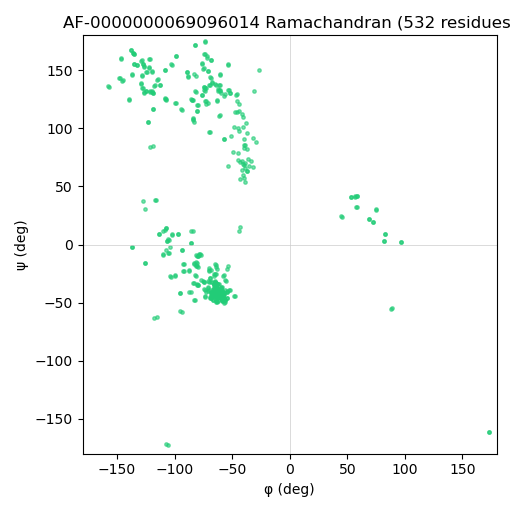37 ? 21.078 17.062 -7.984 1 93.75 137 LEU A O 1
ATOM 1090 N N . GLU A 1 138 ? 20.703 16.672 -5.762 1 89.5 138 GLU A N 1
ATOM 1091 C CA . GLU A 1 138 ? 22.125 16.688 -5.434 1 89.5 138 GLU A CA 1
ATOM 1092 C C . GLU A 1 138 ? 22.578 15.352 -4.871 1 89.5 138 GLU A C 1
ATOM 1094 O O . GLU A 1 138 ? 21.875 14.734 -4.078 1 89.5 138 GLU A O 1
ATOM 1099 N N . ASN A 1 139 ? 23.703 14.891 -5.301 1 89 139 ASN A N 1
ATOM 1100 C CA . ASN A 1 139 ? 24.438 13.773 -4.703 1 89 139 ASN A CA 1
ATOM 1101 C C . ASN A 1 139 ? 23.703 12.453 -4.902 1 89 139 ASN A C 1
ATOM 1103 O O . ASN A 1 139 ? 23.734 11.578 -4.031 1 89 139 ASN A O 1
ATOM 1107 N N . VAL A 1 140 ? 22.844 12.406 -5.898 1 91.06 140 VAL A N 1
ATOM 1108 C CA . VAL A 1 140 ? 22.156 11.172 -6.23 1 91.06 140 VAL A CA 1
ATOM 1109 C C . VAL A 1 140 ? 22.141 10.969 -7.742 1 91.06 140 VAL A C 1
ATOM 1111 O O . VAL A 1 140 ? 22.5 11.883 -8.5 1 91.06 140 VAL A O 1
ATOM 1114 N N . LYS A 1 141 ? 21.828 9.766 -8.086 1 91.38 141 LYS A N 1
ATOM 1115 C CA . LYS A 1 141 ? 21.688 9.477 -9.508 1 91.38 141 LYS A CA 1
ATOM 1116 C C . LYS A 1 141 ? 20.578 10.328 -10.141 1 91.38 141 LYS A C 1
ATOM 1118 O O . LYS A 1 141 ? 19.562 10.594 -9.508 1 91.38 141 LYS A O 1
ATOM 1123 N N . LYS A 1 142 ? 20.828 10.648 -11.359 1 91.69 142 LYS A N 1
ATOM 1124 C CA . LYS A 1 142 ? 19.891 11.492 -12.078 1 91.69 142 LYS A CA 1
ATOM 1125 C C . LYS A 1 142 ? 18.547 10.781 -12.258 1 91.69 142 LYS A C 1
ATOM 1127 O O . LYS A 1 142 ? 18.5 9.586 -12.531 1 91.69 142 LYS A O 1
ATOM 1132 N N . LEU A 1 143 ? 17.531 11.539 -12.055 1 94.25 143 LEU A N 1
ATOM 1133 C CA . LEU A 1 143 ? 16.156 11.07 -12.258 1 94.25 143 LEU A CA 1
ATOM 1134 C C . LEU A 1 143 ? 15.547 11.719 -13.5 1 94.25 143 LEU A C 1
ATOM 1136 O O . LEU A 1 143 ? 15.57 12.938 -13.648 1 94.25 143 LEU A O 1
ATOM 1140 N N . SER A 1 144 ? 15.078 10.898 -14.391 1 94.62 144 SER A N 1
ATOM 1141 C CA . SER A 1 144 ? 14.438 11.461 -15.578 1 94.62 144 SER A CA 1
ATOM 1142 C C . SER A 1 144 ? 13.062 12.031 -15.25 1 94.62 144 SER A C 1
ATOM 1144 O O . SER A 1 144 ? 12.484 11.703 -14.219 1 94.62 144 SER A O 1
ATOM 1146 N N . LYS A 1 145 ? 12.539 12.859 -16.156 1 94.44 145 LYS A N 1
ATOM 1147 C CA . LYS A 1 145 ? 11.203 13.43 -15.961 1 94.44 145 LYS A CA 1
ATOM 1148 C C . LYS A 1 145 ? 10.133 12.344 -16 1 94.44 145 LYS A C 1
ATOM 1150 O O . LYS A 1 145 ? 9.133 12.43 -15.289 1 94.44 145 LYS A O 1
ATOM 1155 N N . ASP A 1 146 ? 10.352 11.406 -16.781 1 94.44 146 ASP A N 1
ATOM 1156 C CA . ASP A 1 146 ? 9.422 10.281 -16.844 1 94.44 146 ASP A CA 1
ATOM 1157 C C . ASP A 1 146 ? 9.391 9.508 -15.531 1 94.44 146 ASP A C 1
ATOM 1159 O O . ASP A 1 146 ? 8.32 9.125 -15.055 1 94.44 146 ASP A O 1
ATOM 1163 N N . ASP A 1 147 ? 10.562 9.305 -15 1 95.19 147 ASP A N 1
ATOM 1164 C CA . ASP A 1 147 ? 10.664 8.625 -13.719 1 95.19 147 ASP A CA 1
ATOM 1165 C C . ASP A 1 147 ? 10 9.445 -12.609 1 95.19 147 ASP A C 1
ATOM 1167 O O . ASP A 1 147 ? 9.383 8.891 -11.703 1 95.19 147 ASP A O 1
ATOM 1171 N N . ALA A 1 148 ? 10.203 10.672 -12.742 1 96.81 148 ALA A N 1
ATOM 1172 C CA . ALA A 1 148 ? 9.594 11.562 -11.758 1 96.81 148 ALA A CA 1
ATOM 1173 C C . ALA A 1 148 ? 8.07 11.523 -11.844 1 96.81 148 ALA A C 1
ATOM 1175 O O . ALA A 1 148 ? 7.383 11.531 -10.82 1 96.81 148 ALA A O 1
ATOM 1176 N N . GLU A 1 149 ? 7.582 11.508 -13.008 1 95.31 149 GLU A N 1
ATOM 1177 C CA . GLU A 1 149 ? 6.141 11.391 -13.211 1 95.31 149 GLU A CA 1
ATOM 1178 C C . GLU A 1 149 ? 5.605 10.086 -12.625 1 95.31 149 GLU A C 1
ATOM 1180 O O . GLU A 1 149 ? 4.543 10.07 -12.008 1 95.31 149 GLU A O 1
ATOM 1185 N N . ASP A 1 150 ? 6.289 9.086 -12.867 1 93.25 150 ASP A N 1
ATOM 1186 C CA . ASP A 1 150 ? 5.926 7.785 -12.312 1 93.25 150 ASP A CA 1
ATOM 1187 C C . ASP A 1 150 ? 5.934 7.824 -10.781 1 93.25 150 ASP A C 1
ATOM 1189 O O . ASP A 1 150 ? 5.047 7.27 -10.141 1 93.25 150 ASP A O 1
ATOM 1193 N N . LEU A 1 151 ? 6.957 8.453 -10.281 1 95.88 151 LEU A N 1
ATOM 1194 C CA . LEU A 1 151 ? 7.062 8.594 -8.828 1 95.88 151 LEU A CA 1
ATOM 1195 C C . LEU A 1 151 ? 5.879 9.375 -8.273 1 95.88 151 LEU A C 1
ATOM 1197 O O . LEU A 1 151 ? 5.293 8.984 -7.258 1 95.88 151 LEU A O 1
ATOM 1201 N N . LEU A 1 152 ? 5.562 10.438 -8.938 1 96.56 152 LEU A N 1
ATOM 1202 C CA . LEU A 1 152 ? 4.441 11.25 -8.484 1 96.56 152 LEU A CA 1
ATOM 1203 C C . LEU A 1 152 ? 3.148 10.438 -8.477 1 96.56 152 LEU A C 1
ATOM 1205 O O . LEU A 1 152 ? 2.35 10.547 -7.543 1 96.56 152 LEU A O 1
ATOM 1209 N N . SER A 1 153 ? 2.977 9.656 -9.438 1 93.44 153 SER A N 1
ATOM 1210 C CA . SER A 1 153 ? 1.801 8.797 -9.516 1 93.44 153 SER A CA 1
ATOM 1211 C C . SER A 1 153 ? 1.771 7.797 -8.359 1 93.44 153 SER A C 1
ATOM 1213 O O . SER A 1 153 ? 0.719 7.566 -7.762 1 93.44 153 SER A O 1
ATOM 1215 N N . ARG A 1 154 ? 2.881 7.25 -8.047 1 92.56 154 ARG A N 1
ATOM 1216 C CA . ARG A 1 154 ? 2.977 6.289 -6.953 1 92.56 154 ARG A CA 1
ATOM 1217 C C . ARG A 1 154 ? 2.742 6.965 -5.605 1 92.56 154 ARG A C 1
ATOM 1219 O O . ARG A 1 154 ? 2.051 6.418 -4.742 1 92.56 154 ARG A O 1
ATOM 1226 N N . LEU A 1 155 ? 3.316 8.156 -5.492 1 95.31 155 LEU A N 1
ATOM 1227 C CA . LEU A 1 155 ? 3.139 8.906 -4.258 1 95.31 155 LEU A CA 1
ATOM 1228 C C . LEU A 1 155 ? 1.671 9.266 -4.043 1 95.31 155 LEU A C 1
ATOM 1230 O O . LEU A 1 155 ? 1.183 9.25 -2.91 1 95.31 155 LEU A O 1
ATOM 1234 N N . GLU A 1 156 ? 1.04 9.586 -5.098 1 94.88 156 GLU A N 1
ATOM 1235 C CA . GLU A 1 156 ? -0.38 9.898 -4.992 1 94.88 156 GLU A CA 1
ATOM 1236 C C . GLU A 1 156 ? -1.198 8.664 -4.637 1 94.88 156 GLU A C 1
ATOM 1238 O O . GLU A 1 156 ? -2.076 8.719 -3.773 1 94.88 156 GLU A O 1
ATOM 1243 N N . THR A 1 157 ? -0.954 7.57 -5.297 1 90.06 157 THR A N 1
ATOM 1244 C CA . THR A 1 157 ? -1.664 6.324 -5.039 1 90.06 157 THR A CA 1
ATOM 1245 C C . THR A 1 157 ? -1.46 5.871 -3.596 1 90.06 157 THR A C 1
ATOM 1247 O O . THR A 1 157 ? -2.391 5.379 -2.955 1 90.06 157 THR A O 1
ATOM 1250 N N . ASN A 1 158 ? -0.214 6.117 -3.125 1 89.44 158 ASN A N 1
ATOM 1251 C CA . ASN A 1 158 ? 0.115 5.723 -1.759 1 89.44 158 ASN A CA 1
ATOM 1252 C C . ASN A 1 158 ? -0.287 6.801 -0.754 1 89.44 158 ASN A C 1
ATOM 1254 O O . ASN A 1 158 ? 0.016 6.688 0.435 1 89.44 158 ASN A O 1
ATOM 1258 N N . LYS A 1 159 ? -0.871 7.871 -1.194 1 92.62 159 LYS A N 1
ATOM 1259 C CA . LYS A 1 159 ? -1.54 8.898 -0.403 1 92.62 159 LYS A CA 1
ATOM 1260 C C . LYS A 1 159 ? -0.527 9.789 0.312 1 92.62 159 LYS A C 1
ATOM 1262 O O . LYS A 1 159 ? -0.782 10.258 1.424 1 92.62 159 LYS A O 1
ATOM 1267 N N . TRP A 1 160 ? 0.621 9.953 -0.27 1 94.19 160 TRP A N 1
ATOM 1268 C CA . TRP A 1 160 ? 1.603 10.891 0.273 1 94.19 160 TRP A CA 1
ATOM 1269 C C . TRP A 1 160 ? 1.315 12.312 -0.193 1 94.19 160 TRP A C 1
ATOM 1271 O O . TRP A 1 160 ? 1.561 13.273 0.541 1 94.19 160 TRP A O 1
ATOM 1281 N N . ILE A 1 161 ? 0.784 12.352 -1.463 1 97.25 161 ILE A N 1
ATOM 1282 C CA . ILE A 1 161 ? 0.504 13.656 -2.061 1 97.25 161 ILE A CA 1
ATOM 1283 C C . ILE A 1 161 ? -0.87 13.633 -2.727 1 97.25 161 ILE A C 1
ATOM 1285 O O . ILE A 1 161 ? -1.463 12.562 -2.904 1 97.25 161 ILE A O 1
ATOM 1289 N N . LYS A 1 162 ? -1.339 14.773 -2.99 1 96.44 162 LYS A N 1
ATOM 1290 C CA . LYS A 1 162 ? -2.564 14.969 -3.758 1 96.44 162 LYS A CA 1
ATOM 1291 C C . LYS A 1 162 ? -2.297 15.773 -5.027 1 96.44 162 LYS A C 1
ATOM 1293 O O . LYS A 1 162 ? -1.574 16.766 -4.996 1 96.44 162 LYS A O 1
ATOM 1298 N N . MET A 1 163 ? -2.809 15.25 -6.098 1 95.12 163 MET A N 1
ATOM 1299 C CA . MET A 1 163 ? -2.695 15.953 -7.371 1 95.12 163 MET A CA 1
ATOM 1300 C C . MET A 1 163 ? -4.074 16.297 -7.922 1 95.12 163 MET A C 1
ATOM 1302 O O . MET A 1 163 ? -4.902 15.422 -8.141 1 95.12 163 MET A O 1
ATOM 1306 N N . THR A 1 164 ? -4.34 17.547 -8.039 1 92.62 164 THR A N 1
ATOM 1307 C CA . THR A 1 164 ? -5.621 18.031 -8.547 1 92.62 164 THR A CA 1
ATOM 1308 C C . THR A 1 164 ? -5.422 19.219 -9.477 1 92.62 164 THR A C 1
ATOM 1310 O O . THR A 1 164 ? -4.82 20.234 -9.086 1 92.62 164 THR A O 1
ATOM 1313 N N . HIS A 1 165 ? -5.93 19.125 -10.688 1 92.56 165 HIS A N 1
ATOM 1314 C CA . HIS A 1 165 ? -5.898 20.219 -11.664 1 92.56 165 HIS A CA 1
ATOM 1315 C C . HIS A 1 165 ? -4.48 20.734 -11.859 1 92.56 165 HIS A C 1
ATOM 1317 O O . HIS A 1 165 ? -4.246 21.953 -11.789 1 92.56 165 HIS A O 1
ATOM 1323 N N . GLY A 1 166 ? -3.588 19.844 -11.898 1 92.56 166 GLY A N 1
ATOM 1324 C CA . GLY A 1 166 ? -2.213 20.203 -12.211 1 92.56 166 GLY A CA 1
ATOM 1325 C C . GLY A 1 166 ? -1.443 20.734 -11.016 1 92.56 166 GLY A C 1
ATOM 1326 O O . GLY A 1 166 ? -0.303 21.172 -11.148 1 92.56 166 GLY A O 1
ATOM 1327 N N . LYS A 1 167 ? -2.014 20.766 -9.852 1 96.88 167 LYS A N 1
ATOM 1328 C CA . LYS A 1 167 ? -1.353 21.219 -8.633 1 96.88 167 LYS A CA 1
ATOM 1329 C C . LYS A 1 167 ? -1.071 20.031 -7.703 1 96.88 167 LYS A C 1
ATOM 1331 O O . LYS A 1 167 ? -1.812 19.047 -7.699 1 96.88 167 LYS A O 1
ATOM 1336 N N . ILE A 1 168 ? 0.004 20.203 -6.957 1 98.06 168 ILE A N 1
ATOM 1337 C CA . ILE A 1 168 ? 0.432 19.141 -6.059 1 98.06 168 ILE A CA 1
ATOM 1338 C C . ILE A 1 168 ? 0.551 19.672 -4.637 1 98.06 168 ILE A C 1
ATOM 1340 O O . ILE A 1 168 ? 1.08 20.766 -4.422 1 98.06 168 ILE A O 1
ATOM 1344 N N . SER A 1 169 ? -0.008 18.969 -3.674 1 97.94 169 SER A N 1
ATOM 1345 C CA . SER A 1 169 ? 0.118 19.281 -2.254 1 97.94 169 SER A CA 1
ATOM 1346 C C . SER A 1 169 ? 0.334 18.016 -1.426 1 97.94 169 SER A C 1
ATOM 1348 O O . SER A 1 169 ? 0.242 16.906 -1.947 1 97.94 169 SER A O 1
ATOM 1350 N N . LEU A 1 170 ? 0.707 18.203 -0.192 1 97.38 170 LEU A N 1
ATOM 1351 C CA . LEU A 1 170 ? 0.861 17.062 0.691 1 97.38 170 LEU A CA 1
ATOM 1352 C C . LEU A 1 170 ? -0.498 16.516 1.116 1 97.38 170 LEU A C 1
ATOM 1354 O O . LEU A 1 170 ? -1.423 17.281 1.39 1 97.38 170 LEU A O 1
ATOM 1358 N N . ALA A 1 171 ? -0.62 15.195 1.082 1 96.38 171 ALA A N 1
ATOM 1359 C CA . ALA A 1 171 ? -1.857 14.555 1.514 1 96.38 171 ALA A CA 1
ATOM 1360 C C . ALA A 1 171 ? -1.896 14.398 3.031 1 96.38 171 ALA A C 1
ATOM 1362 O O . ALA A 1 171 ? -0.923 14.719 3.719 1 96.38 171 ALA A O 1
ATOM 1363 N N . THR A 1 172 ? -3.023 13.992 3.555 1 95.62 172 THR A N 1
ATOM 1364 C CA . THR A 1 172 ? -3.242 13.875 4.992 1 95.62 172 THR A CA 1
ATOM 1365 C C . THR A 1 172 ? -2.25 12.891 5.605 1 95.62 172 THR A C 1
ATOM 1367 O O . THR A 1 172 ? -1.794 13.086 6.734 1 95.62 172 THR A O 1
ATOM 1370 N N . ARG A 1 173 ? -1.937 11.859 4.898 1 93.06 173 ARG A N 1
ATOM 1371 C CA . ARG A 1 173 ? -0.976 10.883 5.398 1 93.06 173 ARG A CA 1
ATOM 1372 C C . ARG A 1 173 ? 0.37 11.531 5.691 1 93.06 173 ARG A C 1
ATOM 1374 O O . ARG A 1 173 ? 1.006 11.234 6.703 1 93.06 173 ARG A O 1
ATOM 1381 N N . SER A 1 174 ? 0.83 12.398 4.793 1 94 174 SER A N 1
ATOM 1382 C CA . SER A 1 174 ? 2.105 13.086 4.957 1 94 174 SER A CA 1
ATOM 1383 C C . SER A 1 174 ? 2.111 13.945 6.219 1 94 174 SER A C 1
ATOM 1385 O O . SER A 1 174 ? 3.096 13.961 6.957 1 94 174 SER A O 1
ATOM 1387 N N . LEU A 1 175 ? 1.039 14.578 6.43 1 93.94 175 LEU A N 1
ATOM 1388 C CA . LEU A 1 175 ? 0.932 15.43 7.609 1 93.94 175 LEU A CA 1
ATOM 1389 C C . LEU A 1 175 ? 0.919 14.602 8.883 1 93.94 175 LEU A C 1
ATOM 1391 O O . LEU A 1 175 ? 1.449 15.023 9.914 1 93.94 175 LEU A O 1
ATOM 1395 N N . LEU A 1 176 ? 0.371 13.445 8.805 1 91.94 176 LEU A N 1
ATOM 1396 C CA . LEU A 1 176 ? 0.273 12.555 9.953 1 91.94 176 LEU A CA 1
ATOM 1397 C C . LEU A 1 176 ? 1.629 11.938 10.281 1 91.94 176 LEU A C 1
ATOM 1399 O O . LEU A 1 176 ? 1.983 11.789 11.453 1 91.94 176 LEU A O 1
ATOM 1403 N N . GLU A 1 177 ? 2.365 11.602 9.281 1 89.5 177 GLU A N 1
ATOM 1404 C CA . GLU A 1 177 ? 3.574 10.812 9.492 1 89.5 177 GLU A CA 1
ATOM 1405 C C . GLU A 1 177 ? 4.82 11.695 9.484 1 89.5 177 GLU A C 1
ATOM 1407 O O . GLU A 1 177 ? 5.82 11.375 10.133 1 89.5 177 GLU A O 1
ATOM 1412 N N . LEU A 1 178 ? 4.734 12.82 8.781 1 91.44 178 LEU A N 1
ATOM 1413 C CA . LEU A 1 178 ? 5.949 13.594 8.562 1 91.44 178 LEU A CA 1
ATOM 1414 C C . LEU A 1 178 ? 5.867 14.938 9.281 1 91.44 178 LEU A C 1
ATOM 1416 O O . LEU A 1 178 ? 6.711 15.812 9.062 1 91.44 178 LEU A O 1
ATOM 1420 N N . ASP A 1 179 ? 4.902 15.133 10.086 1 91.06 179 ASP A N 1
ATOM 1421 C CA . ASP A 1 179 ? 4.707 16.422 10.75 1 91.06 179 ASP A CA 1
ATOM 1422 C C . ASP A 1 179 ? 5.949 16.828 11.539 1 91.06 179 ASP A C 1
ATOM 1424 O O . ASP A 1 179 ? 6.453 17.938 11.383 1 91.06 179 ASP A O 1
ATOM 1428 N N . GLN A 1 180 ? 6.512 15.922 12.336 1 88.56 180 GLN A N 1
ATOM 1429 C CA . GLN A 1 180 ? 7.691 16.234 13.133 1 88.56 180 GLN A CA 1
ATOM 1430 C C . GLN A 1 180 ? 8.898 16.516 12.242 1 88.56 180 GLN A C 1
ATOM 1432 O O . GLN A 1 180 ? 9.664 17.453 12.508 1 88.56 180 GLN A O 1
ATOM 1437 N N . TYR A 1 181 ? 9.07 15.742 11.25 1 91.06 181 TYR A N 1
ATOM 1438 C CA . TYR A 1 181 ? 10.148 15.961 10.297 1 91.06 181 TYR A CA 1
ATOM 1439 C C . TYR A 1 181 ? 10.062 17.344 9.68 1 91.06 181 TYR A C 1
ATOM 1441 O O . TYR A 1 181 ? 11.062 18.062 9.609 1 91.06 181 TYR A O 1
ATOM 1449 N N . ILE A 1 182 ? 8.93 17.688 9.203 1 94.06 182 ILE A N 1
ATOM 1450 C CA . ILE A 1 182 ? 8.719 18.953 8.531 1 94.06 182 ILE A CA 1
ATOM 1451 C C . ILE A 1 182 ? 8.953 20.109 9.508 1 94.06 182 ILE A C 1
ATOM 1453 O O . ILE A 1 182 ? 9.625 21.094 9.18 1 94.06 182 ILE A O 1
ATOM 1457 N N . LEU A 1 183 ? 8.461 19.953 10.719 1 94 183 LEU A N 1
ATOM 1458 C CA . LEU A 1 183 ? 8.617 20.984 11.742 1 94 183 LEU A CA 1
ATOM 1459 C C . LEU A 1 183 ? 10.086 21.172 12.102 1 94 183 LEU A C 1
ATOM 1461 O O . LEU A 1 183 ? 10.516 22.297 12.398 1 94 183 LEU A O 1
ATOM 1465 N N . GLU A 1 184 ? 10.828 20.125 12.039 1 92.38 184 GLU A N 1
ATOM 1466 C CA . GLU A 1 184 ? 12.227 20.172 12.43 1 92.38 184 GLU A CA 1
ATOM 1467 C C . GLU A 1 184 ? 13.102 20.703 11.297 1 92.38 184 GLU A C 1
ATOM 1469 O O . GLU A 1 184 ? 13.93 21.594 11.5 1 92.38 184 GLU A O 1
ATOM 1474 N N . ILE A 1 185 ? 12.938 20.219 10.172 1 93.06 185 ILE A N 1
ATOM 1475 C CA . ILE A 1 185 ? 13.82 20.516 9.047 1 93.06 185 ILE A CA 1
ATOM 1476 C C . ILE A 1 185 ? 13.461 21.875 8.445 1 93.06 185 ILE A C 1
ATOM 1478 O O . ILE A 1 185 ? 14.344 22.609 8.016 1 93.06 185 ILE A O 1
ATOM 1482 N N . TYR A 1 186 ? 12.18 22.156 8.477 1 95.06 186 TYR A N 1
ATOM 1483 C CA . TYR A 1 186 ? 11.742 23.391 7.824 1 95.06 186 TYR A CA 1
ATOM 1484 C C . TYR A 1 186 ? 11.148 24.359 8.836 1 95.06 186 TYR A C 1
ATOM 1486 O O . TYR A 1 186 ? 10.156 25.047 8.547 1 95.06 186 TYR A O 1
ATOM 1494 N N . GLN A 1 187 ? 11.688 24.422 9.945 1 92.69 187 GLN A N 1
ATOM 1495 C CA . GLN A 1 187 ? 11.18 25.188 11.086 1 92.69 187 GLN A CA 1
ATOM 1496 C C . GLN A 1 187 ? 10.977 26.656 10.727 1 92.69 187 GLN A C 1
ATOM 1498 O O . GLN A 1 187 ? 10.047 27.297 11.211 1 92.69 187 GLN A O 1
ATOM 1503 N N . ASP A 1 188 ? 11.773 27.172 9.836 1 92.69 188 ASP A N 1
ATOM 1504 C CA . ASP A 1 188 ? 11.719 28.594 9.492 1 92.69 188 ASP A CA 1
ATOM 1505 C C . ASP A 1 188 ? 10.578 28.875 8.508 1 92.69 188 ASP A C 1
ATOM 1507 O O . ASP A 1 188 ? 10.164 30.031 8.344 1 92.69 188 ASP A O 1
ATOM 1511 N N . ASP A 1 189 ? 10.094 27.875 7.914 1 93.12 189 ASP A N 1
ATOM 1512 C CA . ASP A 1 189 ? 9.125 28.078 6.84 1 93.12 189 ASP A CA 1
ATOM 1513 C C . ASP A 1 189 ? 7.73 27.625 7.27 1 93.12 189 ASP A C 1
ATOM 1515 O O . ASP A 1 189 ? 6.75 27.875 6.566 1 93.12 189 ASP A O 1
ATOM 1519 N N . VAL A 1 190 ? 7.676 26.984 8.43 1 95 190 VAL A N 1
ATOM 1520 C CA . VAL A 1 190 ? 6.379 26.422 8.797 1 95 190 VAL A CA 1
ATOM 1521 C C . VAL A 1 190 ? 6 26.875 10.203 1 95 190 VAL A C 1
ATOM 1523 O O . VAL A 1 190 ? 6.859 27.312 10.977 1 95 190 VAL A O 1
ATOM 1526 N N . GLU A 1 191 ? 4.676 26.812 10.484 1 94.12 191 GLU A N 1
ATOM 1527 C CA . GLU A 1 191 ? 4.133 27.156 11.789 1 94.12 191 GLU A CA 1
ATOM 1528 C C . GLU A 1 191 ? 3.148 26.109 12.289 1 94.12 191 GLU A C 1
ATOM 1530 O O . GLU A 1 191 ? 2.596 25.344 11.492 1 94.12 191 GLU A O 1
ATOM 1535 N N . LYS A 1 192 ? 3.045 26.062 13.578 1 96.62 192 LYS A N 1
ATOM 1536 C CA . LYS A 1 192 ? 1.977 25.266 14.188 1 96.62 192 LYS A CA 1
ATOM 1537 C C . LYS A 1 192 ? 0.705 26.109 14.344 1 96.62 192 LYS A C 1
ATOM 1539 O O . LYS A 1 192 ? 0.77 27.312 14.562 1 96.62 192 LYS A O 1
ATOM 1544 N N . CYS A 1 193 ? -0.303 25.422 14.172 1 97 193 CYS A N 1
ATOM 1545 C CA . CYS A 1 193 ? -1.577 26.078 14.438 1 97 193 CYS A CA 1
ATOM 1546 C C . CYS A 1 193 ? -1.67 26.516 15.898 1 97 193 CYS A C 1
ATOM 1548 O O . CYS A 1 193 ? -1.308 25.75 16.797 1 97 193 CYS A O 1
ATOM 1550 N N . ASN A 1 194 ? -2.152 27.672 16.109 1 95.69 194 ASN A N 1
ATOM 1551 C CA . ASN A 1 194 ? -2.203 28.234 17.469 1 95.69 194 ASN A CA 1
ATOM 1552 C C . ASN A 1 194 ? -3.227 27.5 18.328 1 95.69 194 ASN A C 1
ATOM 1554 O O . ASN A 1 194 ? -3.092 27.469 19.547 1 95.69 194 ASN A O 1
ATOM 1558 N N . ILE A 1 195 ? -4.168 26.875 17.766 1 94.44 195 ILE A N 1
ATOM 1559 C CA . ILE A 1 195 ? -5.262 26.234 18.5 1 94.44 195 ILE A CA 1
ATOM 1560 C C . ILE A 1 195 ? -4.934 24.766 18.766 1 94.44 195 ILE A C 1
ATOM 1562 O O . ILE A 1 195 ? -4.895 24.344 19.922 1 94.44 195 ILE A O 1
ATOM 1566 N N . CYS A 1 196 ? -4.684 23.969 17.734 1 94.88 196 CYS A N 1
ATOM 1567 C CA . CYS A 1 196 ? -4.504 22.531 17.906 1 94.88 196 CYS A CA 1
ATOM 1568 C C . CYS A 1 196 ? -3.033 22.188 18.109 1 94.88 196 CYS A C 1
ATOM 1570 O O . CYS A 1 196 ? -2.705 21.062 18.516 1 94.88 196 CYS A O 1
ATOM 1572 N N . LYS A 1 197 ? -2.119 23.078 17.781 1 95.5 197 LYS A N 1
ATOM 1573 C CA . LYS A 1 197 ? -0.681 22.984 18.016 1 95.5 197 LYS A CA 1
ATOM 1574 C C . LYS A 1 197 ? -0.043 21.953 17.078 1 95.5 197 LYS A C 1
ATOM 1576 O O . LYS A 1 197 ? 1.054 21.469 17.344 1 95.5 197 LYS A O 1
ATOM 1581 N N . LYS A 1 198 ? -0.726 21.625 15.984 1 95.06 198 LYS A N 1
ATOM 1582 C CA . LYS A 1 198 ? -0.176 20.75 14.961 1 95.06 198 LYS A CA 1
ATOM 1583 C C . LYS A 1 198 ? 0.383 21.562 13.789 1 95.06 198 LYS A C 1
ATOM 1585 O O . LYS A 1 198 ? 0.085 22.75 13.648 1 95.06 198 LYS A O 1
ATOM 1590 N N . LEU A 1 199 ? 1.212 20.891 13.016 1 96.31 199 LEU A N 1
ATOM 1591 C CA . LEU A 1 199 ? 1.727 21.516 11.805 1 96.31 199 LEU A CA 1
ATOM 1592 C C . LEU A 1 199 ? 0.589 22.062 10.953 1 96.31 199 LEU A C 1
ATOM 1594 O O . LEU A 1 199 ? -0.413 21.375 10.727 1 96.31 199 LEU A O 1
ATOM 1598 N N . CYS A 1 200 ? 0.701 23.281 10.547 1 96.88 200 CYS A N 1
ATOM 1599 C CA . CYS A 1 200 ? -0.308 23.938 9.719 1 96.88 200 CYS A CA 1
ATOM 1600 C C . CYS A 1 200 ? 0.3 24.453 8.422 1 96.88 200 CYS A C 1
ATOM 1602 O O . CYS A 1 200 ? 0.977 25.484 8.422 1 96.88 200 CYS A O 1
ATOM 1604 N N . LEU A 1 201 ? 0.007 23.75 7.324 1 96.75 201 LEU A N 1
ATOM 1605 C CA . LEU A 1 201 ? 0.506 24.203 6.027 1 96.75 201 LEU A CA 1
ATOM 1606 C C . LEU A 1 201 ? -0.533 25.047 5.309 1 96.75 201 LEU A C 1
ATOM 1608 O O . LEU A 1 201 ? -0.19 26.047 4.676 1 96.75 201 LEU A O 1
ATOM 1612 N N . LYS A 1 202 ? -1.771 24.594 5.387 1 95 202 LYS A N 1
ATOM 1613 C CA . LYS A 1 202 ? -2.885 25.344 4.809 1 95 202 LYS A CA 1
ATOM 1614 C C . LYS A 1 202 ? -3.75 25.969 5.895 1 95 202 LYS A C 1
ATOM 1616 O O . LYS A 1 202 ? -4.242 25.281 6.785 1 95 202 LYS A O 1
ATOM 1621 N N . GLY A 1 203 ? -3.918 27.25 5.754 1 94.44 203 GLY A N 1
ATOM 1622 C CA . GLY A 1 203 ? -4.711 27.953 6.754 1 94.44 203 GLY A CA 1
ATOM 1623 C C . GLY A 1 203 ? -4.707 29.453 6.578 1 94.44 203 GLY A C 1
ATOM 1624 O O . GLY A 1 203 ? -4.531 29.953 5.469 1 94.44 203 GLY A O 1
ATOM 1625 N N . GLN A 1 204 ? -5.078 30.141 7.648 1 94.5 204 GLN A N 1
ATOM 1626 C CA . GLN A 1 204 ? -5.102 31.594 7.684 1 94.5 204 GLN A CA 1
ATOM 1627 C C . GLN A 1 204 ? -4.074 32.125 8.68 1 94.5 204 GLN A C 1
ATOM 1629 O O . GLN A 1 204 ? -3.846 31.531 9.727 1 94.5 204 GLN A O 1
ATOM 1634 N N . THR A 1 205 ? -3.523 33.188 8.234 1 94.81 205 THR A N 1
ATOM 1635 C CA . THR A 1 205 ? -2.48 33.781 9.062 1 94.81 205 THR A CA 1
ATOM 1636 C C . THR A 1 205 ? -2.84 35.219 9.43 1 94.81 205 THR A C 1
ATOM 1638 O O . THR A 1 205 ? -3.25 36 8.578 1 94.81 205 THR A O 1
ATOM 1641 N N . CYS A 1 206 ? -2.703 35.5 10.688 1 95.75 206 CYS A N 1
ATOM 1642 C CA . CYS A 1 206 ? -2.904 36.875 11.133 1 95.75 206 CYS A CA 1
ATOM 1643 C C . CYS A 1 206 ? -1.879 37.812 10.5 1 95.75 206 CYS A C 1
ATOM 1645 O O . CYS A 1 206 ? -0.673 37.594 10.656 1 95.75 206 CYS A O 1
ATOM 1647 N N . PRO A 1 207 ? -2.312 38.812 9.852 1 94.38 207 PRO A N 1
ATOM 1648 C CA . PRO A 1 207 ? -1.36 39.719 9.195 1 94.38 207 PRO A CA 1
ATOM 1649 C C . PRO A 1 207 ? -0.553 40.562 10.188 1 94.38 207 PRO A C 1
ATOM 1651 O O . PRO A 1 207 ? 0.52 41.062 9.852 1 94.38 207 PRO A O 1
ATOM 1654 N N . SER A 1 208 ? -1.06 40.688 11.391 1 94.56 208 SER A N 1
ATOM 1655 C CA . SER A 1 208 ? -0.432 41.594 12.375 1 94.56 208 SER A CA 1
ATOM 1656 C C . SER A 1 208 ? 0.668 40.844 13.141 1 94.56 208 SER A C 1
ATOM 1658 O O . SER A 1 208 ? 1.72 41.438 13.422 1 94.56 208 SER A O 1
ATOM 1660 N N . CYS A 1 209 ? 0.508 39.625 13.523 1 95.44 209 CYS A N 1
ATOM 1661 C CA . CYS A 1 209 ? 1.477 39 14.398 1 95.44 209 CYS A CA 1
ATOM 1662 C C . CYS A 1 209 ? 1.982 37.688 13.789 1 95.44 209 CYS A C 1
ATOM 1664 O O . CYS A 1 209 ? 2.916 37.062 14.312 1 95.44 209 CYS A O 1
ATOM 1666 N N . GLY A 1 210 ? 1.28 37.156 12.781 1 93.5 210 GLY A N 1
ATOM 1667 C CA . GLY A 1 210 ? 1.775 35.969 12.102 1 93.5 210 GLY A CA 1
ATOM 1668 C C . GLY A 1 210 ? 1.17 34.688 12.625 1 93.5 210 GLY A C 1
ATOM 1669 O O . GLY A 1 210 ? 1.458 33.594 12.117 1 93.5 210 GLY A O 1
ATOM 1670 N N . THR A 1 211 ? 0.24 34.844 13.586 1 95.69 211 THR A N 1
ATOM 1671 C CA . THR A 1 211 ? -0.429 33.656 14.125 1 95.69 211 THR A CA 1
ATOM 1672 C C . THR A 1 211 ? -1.181 32.906 13.023 1 95.69 211 THR A C 1
ATOM 1674 O O . THR A 1 211 ? -1.926 33.531 12.25 1 95.69 211 THR A O 1
ATOM 1677 N N . LYS A 1 212 ? -0.952 31.578 13 1 95.75 212 LYS A N 1
ATOM 1678 C CA . LYS A 1 212 ? -1.555 30.766 11.945 1 95.75 212 LYS A CA 1
ATOM 1679 C C . LYS A 1 212 ? -2.6 29.812 12.508 1 95.75 212 LYS A C 1
ATOM 1681 O O . LYS A 1 212 ? -2.4 29.219 13.578 1 95.75 212 LYS A O 1
ATOM 1686 N N . LEU A 1 213 ? -3.73 29.703 11.82 1 96.19 213 LEU A N 1
ATOM 1687 C CA . LEU A 1 213 ? -4.805 28.781 12.172 1 96.19 213 LEU A CA 1
ATOM 1688 C C . LEU A 1 213 ? -5.191 27.922 10.977 1 96.19 213 LEU A C 1
ATOM 1690 O O . LEU A 1 213 ? -5.27 28.406 9.844 1 96.19 213 LEU A O 1
ATOM 1694 N N . HIS A 1 214 ? -5.352 26.562 11.227 1 96.19 214 HIS A N 1
ATOM 1695 C CA . HIS A 1 214 ? -6.02 25.781 10.188 1 96.19 214 HIS A CA 1
ATOM 1696 C C . HIS A 1 214 ? -7.363 26.406 9.82 1 96.19 214 HIS A C 1
ATOM 1698 O O . HIS A 1 214 ? -7.992 27.078 10.641 1 96.19 214 HIS A O 1
ATOM 1704 N N . PHE A 1 215 ? -7.789 26.141 8.633 1 94.56 215 PHE A N 1
ATOM 1705 C CA . PHE A 1 215 ? -9.109 26.609 8.234 1 94.56 215 PHE A CA 1
ATOM 1706 C C . PHE A 1 215 ? -10.18 26.094 9.172 1 94.56 215 PHE A C 1
ATOM 1708 O O . PHE A 1 215 ? -11.047 26.844 9.625 1 94.56 215 PHE A O 1
ATOM 1715 N N . HIS A 1 216 ? -10.125 24.828 9.453 1 92.81 216 HIS A N 1
ATOM 1716 C CA . HIS A 1 216 ? -11.148 24.219 10.305 1 92.81 216 HIS A CA 1
ATOM 1717 C C . HIS A 1 216 ? -11.008 24.688 11.75 1 92.81 216 HIS A C 1
ATOM 1719 O O . HIS A 1 216 ? -12 24.781 12.477 1 92.81 216 HIS A O 1
ATOM 1725 N N . CYS A 1 217 ? -9.867 24.953 12.219 1 94.81 217 CYS A N 1
ATOM 1726 C CA . CYS A 1 217 ? -9.664 25.484 13.562 1 94.81 217 CYS A CA 1
ATOM 1727 C C . CYS A 1 217 ? -10.211 26.906 13.68 1 94.81 217 CYS A C 1
ATOM 1729 O O . CYS A 1 217 ? -10.844 27.25 14.68 1 94.81 217 CYS A O 1
ATOM 1731 N N . ALA A 1 218 ? -9.938 27.734 12.68 1 94.31 218 ALA A N 1
ATOM 1732 C CA . ALA A 1 218 ? -10.484 29.094 12.656 1 94.31 218 ALA A CA 1
ATOM 1733 C C . ALA A 1 218 ? -12.016 29.062 12.672 1 94.31 218 ALA A C 1
ATOM 1735 O O . ALA A 1 218 ? -12.648 29.828 13.406 1 94.31 218 ALA A O 1
ATOM 1736 N N . SER A 1 219 ? -12.5 28.203 11.836 1 93 219 SER A N 1
ATOM 1737 C CA . SER A 1 219 ? -13.953 28.078 11.773 1 93 219 SER A CA 1
ATOM 1738 C C . SER A 1 219 ? -14.539 27.734 13.133 1 93 219 SER A C 1
ATOM 1740 O O . SER A 1 219 ? -15.562 28.297 13.539 1 93 219 SER A O 1
ATOM 1742 N N . LYS A 1 220 ? -13.938 26.781 13.805 1 92 220 LYS A N 1
ATOM 1743 C CA . LYS A 1 220 ? -14.406 26.359 15.125 1 92 220 LYS A CA 1
ATOM 1744 C C . LYS A 1 220 ? -14.234 27.484 16.156 1 92 220 LYS A C 1
ATOM 1746 O O . LYS A 1 220 ? -15.133 27.734 16.953 1 92 220 LYS A O 1
ATOM 1751 N N . LEU A 1 221 ? -13.164 28.156 16.109 1 93.25 221 LEU A N 1
ATOM 1752 C CA . LEU A 1 221 ? -12.836 29.219 17.062 1 93.25 221 LEU A CA 1
ATOM 1753 C C . LEU A 1 221 ? -13.781 30.406 16.906 1 93.25 221 LEU A C 1
ATOM 1755 O O . LEU A 1 221 ? -14.219 30.984 17.906 1 93.25 221 LEU A O 1
ATOM 1759 N N . PHE A 1 222 ? -14.109 30.672 15.648 1 93.06 222 PHE A N 1
ATOM 1760 C CA . PHE A 1 222 ? -14.82 31.906 15.383 1 93.06 222 PHE A CA 1
ATOM 1761 C C . PHE A 1 222 ? -16.297 31.641 15.094 1 93.06 222 PHE A C 1
ATOM 1763 O O . PHE A 1 222 ? -17 32.531 14.609 1 93.06 222 PHE A O 1
ATOM 1770 N N . GLU A 1 223 ? -16.656 30.406 15.211 1 88.94 223 GLU A N 1
ATOM 1771 C CA . GLU A 1 223 ? -18.016 29.984 14.867 1 88.94 223 GLU A CA 1
ATOM 1772 C C . GLU A 1 223 ? -19.062 30.906 15.484 1 88.94 223 GLU A C 1
ATOM 1774 O O . GLU A 1 223 ? -20.031 31.297 14.82 1 88.94 223 GLU A O 1
ATOM 1779 N N . LYS A 1 224 ? -18.953 31.312 16.75 1 87.25 224 LYS A N 1
ATOM 1780 C CA . LYS A 1 224 ? -19.953 32.125 17.453 1 87.25 224 LYS A CA 1
ATOM 1781 C C . LYS A 1 224 ? -19.516 33.562 17.547 1 87.25 224 LYS A C 1
ATOM 1783 O O . LYS A 1 224 ? -20.172 34.375 18.203 1 87.25 224 LYS A O 1
ATOM 1788 N N . GLU A 1 225 ? -18.484 33.906 16.875 1 85.88 225 GLU A N 1
ATOM 1789 C CA . GLU A 1 225 ? -17.953 35.25 17 1 85.88 225 GLU A CA 1
ATOM 1790 C C . GLU A 1 225 ? -18.406 36.156 15.836 1 85.88 225 GLU A C 1
ATOM 1792 O O . GLU A 1 225 ? -18.266 35.75 14.672 1 85.88 225 GLU A O 1
ATOM 1797 N N . GLU A 1 226 ? -19.031 37.188 16.141 1 85.12 226 GLU A N 1
ATOM 1798 C CA . GLU A 1 226 ? -19.438 38.125 15.109 1 85.12 226 GLU A CA 1
ATOM 1799 C C . GLU A 1 226 ? -18.234 38.906 14.562 1 85.12 226 GLU A C 1
ATOM 1801 O O . GLU A 1 226 ? -18.156 39.188 13.367 1 85.12 226 GLU A O 1
ATOM 1806 N N . ASN A 1 227 ? -17.359 39.281 15.5 1 89.38 227 ASN A N 1
ATOM 1807 C CA . ASN A 1 227 ? -16.141 39.969 15.125 1 89.38 227 ASN A CA 1
ATOM 1808 C C . ASN A 1 227 ? -14.891 39.188 15.531 1 89.38 227 ASN A C 1
ATOM 1810 O O . ASN A 1 227 ? -14.258 39.531 16.531 1 89.38 227 ASN A O 1
ATOM 1814 N N . PRO A 1 228 ? -14.477 38.281 14.711 1 93.06 228 PRO A N 1
ATOM 1815 C CA . PRO A 1 228 ? -13.328 37.438 15.047 1 93.06 228 PRO A CA 1
ATOM 1816 C C . PRO A 1 228 ? -12.039 38.219 15.227 1 93.06 228 PRO A C 1
ATOM 1818 O O . PRO A 1 228 ? -11.766 39.156 14.453 1 93.06 228 PRO A O 1
ATOM 1821 N N . LYS A 1 229 ? -11.336 37.969 16.266 1 94.38 229 LYS A N 1
ATOM 1822 C CA . LYS A 1 229 ? -10.047 38.594 16.578 1 94.38 229 LYS A CA 1
ATOM 1823 C C . LYS A 1 229 ? -8.953 37.531 16.734 1 94.38 229 LYS A C 1
ATOM 1825 O O . LYS A 1 229 ? -9.242 36.375 17.047 1 94.38 229 LYS A O 1
ATOM 1830 N N . CYS A 1 230 ? -7.727 37.969 16.453 1 95.94 230 CYS A N 1
ATOM 1831 C CA . CYS A 1 230 ? -6.586 37.062 16.609 1 95.94 230 CYS A CA 1
ATOM 1832 C C . CYS A 1 230 ? -6.555 36.469 18 1 95.94 230 CYS A C 1
ATOM 1834 O O . CYS A 1 230 ? -6.68 37.188 19 1 95.94 230 CYS A O 1
ATOM 1836 N N . PRO A 1 231 ? -6.371 35.188 18.125 1 94.06 231 PRO A N 1
ATOM 1837 C CA . PRO A 1 231 ? -6.418 34.5 19.438 1 94.06 231 PRO A CA 1
ATOM 1838 C C . PRO A 1 231 ? -5.145 34.719 20.25 1 94.06 231 PRO A C 1
ATOM 1840 O O . PRO A 1 231 ? -5.117 34.406 21.438 1 94.06 231 PRO A O 1
ATOM 1843 N N . LYS A 1 232 ? -4.215 35.25 19.688 1 94.25 232 LYS A N 1
ATOM 1844 C CA . LYS A 1 232 ? -2.963 35.469 20.406 1 94.25 232 LYS A CA 1
ATOM 1845 C C . LYS A 1 232 ? -3.117 36.594 21.438 1 94.25 232 LYS A C 1
ATOM 1847 O O . LYS A 1 232 ? -3.57 37.688 21.109 1 94.25 232 LYS A O 1
ATOM 1852 N N . GLN A 1 233 ? -2.9 36.406 22.766 1 90.56 233 GLN A N 1
ATOM 1853 C CA . GLN A 1 233 ? -3.129 37.312 23.891 1 90.56 233 GLN A CA 1
ATOM 1854 C C . GLN A 1 233 ? -2.434 38.656 23.656 1 90.56 233 GLN A C 1
ATOM 1856 O O . GLN A 1 233 ? -2.99 39.688 23.969 1 90.56 233 GLN A O 1
ATOM 1861 N N . GLY A 1 234 ? -1.524 38.906 22.859 1 90.5 234 GLY A N 1
ATOM 1862 C CA . GLY A 1 234 ? -0.773 40.125 22.594 1 90.5 234 GLY A CA 1
ATOM 1863 C C . GLY A 1 234 ? -1.136 40.781 21.281 1 90.5 234 GLY A C 1
ATOM 1864 O O . GLY A 1 234 ? -0.725 41.906 21.016 1 90.5 234 GLY A O 1
ATOM 1865 N N . CYS A 1 235 ? -1.899 40.312 20.5 1 95.06 235 CYS A N 1
ATOM 1866 C CA . CYS A 1 235 ? -2.273 40.844 19.203 1 95.06 235 CYS A CA 1
ATOM 1867 C C . CYS A 1 235 ? -3.752 41.219 19.172 1 95.06 235 CYS A C 1
ATOM 1869 O O . CYS A 1 235 ? -4.105 42.406 19.344 1 95.06 235 CYS A O 1
ATOM 1871 N N . LYS A 1 236 ? -4.73 40.406 19.328 1 92.88 236 LYS A N 1
ATOM 1872 C CA . LYS A 1 236 ? -6.18 40.562 19.406 1 92.88 236 LYS A CA 1
ATOM 1873 C C . LYS A 1 236 ? -6.691 41.5 18.312 1 92.88 236 LYS A C 1
ATOM 1875 O O . LYS A 1 236 ? -7.723 42.156 18.484 1 92.88 236 LYS A O 1
ATOM 1880 N N . LYS A 1 237 ? -5.949 41.625 17.25 1 94.38 237 LYS A N 1
ATOM 1881 C CA . LYS A 1 237 ? -6.398 42.406 16.094 1 94.38 237 LYS A CA 1
ATOM 1882 C C . LYS A 1 237 ? -7.512 41.656 15.352 1 94.38 237 LYS A C 1
ATOM 1884 O O . LYS A 1 237 ? -7.672 40.469 15.492 1 94.38 237 LYS A O 1
ATOM 1889 N N . ALA A 1 238 ? -8.203 42.406 14.562 1 93.44 238 ALA A N 1
ATOM 1890 C CA . ALA A 1 238 ? -9.305 41.844 13.789 1 93.44 238 ALA A CA 1
ATOM 1891 C C . ALA A 1 238 ? -8.812 40.781 12.836 1 93.44 238 ALA A C 1
ATOM 1893 O O . ALA A 1 238 ? -7.762 40.938 12.203 1 93.44 238 ALA A O 1
ATOM 1894 N N . TRP A 1 239 ? -9.492 39.625 12.781 1 93.69 239 TRP A N 1
ATOM 1895 C CA . TRP A 1 239 ? -9.195 38.531 11.852 1 93.69 239 TRP A CA 1
ATOM 1896 C C . TRP A 1 239 ? -9.867 38.781 10.508 1 93.69 239 TRP A C 1
ATOM 1898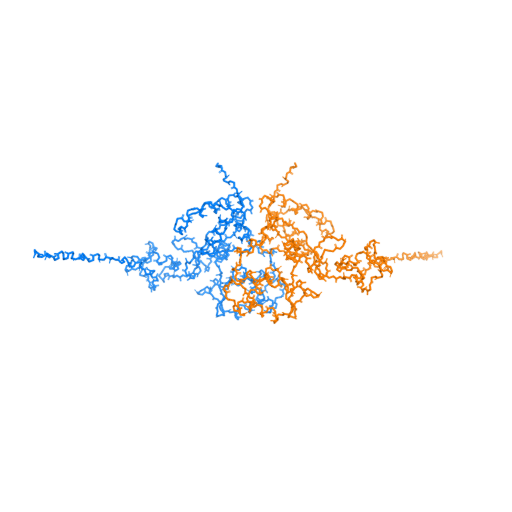 O O . TRP A 1 239 ? -11.078 38.594 10.359 1 93.69 239 TRP A O 1
ATOM 1908 N N . PRO A 1 240 ? -9.117 39.125 9.477 1 90.94 240 PRO A N 1
ATOM 1909 C CA . PRO A 1 240 ? -9.68 39.719 8.25 1 90.94 240 PRO A CA 1
ATOM 1910 C C . PRO A 1 240 ? -10.164 38.656 7.262 1 90.94 240 PRO A C 1
ATOM 1912 O O . PRO A 1 240 ? -10.438 38.969 6.102 1 90.94 240 PRO A O 1
ATOM 1915 N N . TYR A 1 241 ? -10.266 37.438 7.598 1 92 241 TYR A N 1
ATOM 1916 C CA . TYR A 1 241 ? -10.562 36.406 6.629 1 92 241 TYR A CA 1
ATOM 1917 C C . TYR A 1 241 ? -12.023 35.969 6.73 1 92 241 TYR A C 1
ATOM 1919 O O . TYR A 1 241 ? -12.656 36.125 7.777 1 92 241 TYR A O 1
ATOM 1927 N N . GLU A 1 242 ? -12.492 35.438 5.547 1 84.56 242 GLU A N 1
ATOM 1928 C CA . GLU A 1 242 ? -13.828 34.844 5.543 1 84.56 242 GLU A CA 1
ATOM 1929 C C . GLU A 1 242 ? -13.828 33.5 6.258 1 84.56 242 GLU A C 1
ATOM 1931 O O . GLU A 1 242 ? -12.953 32.656 6.023 1 84.56 242 GLU A O 1
ATOM 1936 N N . ILE A 1 243 ? -14.68 33.438 7.246 1 78.81 243 ILE A N 1
ATOM 1937 C CA . ILE A 1 243 ? -14.758 32.219 8.039 1 78.81 243 ILE A CA 1
ATOM 1938 C C . ILE A 1 243 ? -15.844 31.312 7.48 1 78.81 243 ILE A C 1
ATOM 1940 O O . ILE A 1 243 ? -16.969 31.75 7.23 1 78.81 243 ILE A O 1
ATOM 1944 N N . ARG A 1 244 ? -15.422 30.141 6.984 1 72.06 244 ARG A N 1
ATOM 1945 C CA . ARG A 1 244 ? -16.422 29.188 6.535 1 72.06 244 ARG A CA 1
ATOM 1946 C C . ARG A 1 244 ? -17.203 28.609 7.715 1 72.06 244 ARG A C 1
ATOM 1948 O O . ARG A 1 244 ? -16.625 27.922 8.562 1 72.06 244 ARG A O 1
ATOM 1955 N N . ARG A 1 245 ? -18.344 29.219 7.914 1 64.06 245 ARG A N 1
ATOM 1956 C CA . ARG A 1 245 ? -19.156 28.766 9.039 1 64.06 245 ARG A CA 1
ATOM 1957 C C . ARG A 1 245 ? -20 27.562 8.648 1 64.06 245 ARG A C 1
ATOM 1959 O O . ARG A 1 245 ? -20.453 27.453 7.504 1 64.06 245 ARG A O 1
ATOM 1966 N N . THR A 1 246 ? -19.734 26.391 9.109 1 56.81 246 THR A N 1
ATOM 1967 C CA . THR A 1 246 ? -20.641 25.281 8.898 1 56.81 246 THR A CA 1
ATOM 1968 C C . THR A 1 246 ? -22.078 25.703 9.18 1 56.81 246 THR A C 1
ATOM 1970 O O . THR A 1 246 ? -22.359 26.375 10.18 1 56.81 246 THR A O 1
ATOM 1973 N N . PRO A 1 247 ? -22.969 25.734 8.156 1 48.25 247 PRO A N 1
ATOM 1974 C CA . PRO A 1 247 ? -24.344 26.094 8.484 1 48.25 247 PRO A CA 1
ATOM 1975 C C . PRO A 1 247 ? -24.828 25.453 9.781 1 48.25 247 PRO A C 1
ATOM 1977 O O . PRO A 1 247 ? -24.547 24.281 10.039 1 48.25 247 PRO A O 1
ATOM 1980 N N . ARG A 1 248 ? -25.016 26.266 10.703 1 36.56 248 ARG A N 1
ATOM 1981 C CA . ARG A 1 248 ? -25.703 25.719 11.867 1 36.56 248 ARG A CA 1
ATOM 1982 C C . ARG A 1 248 ? -26.922 24.875 11.453 1 36.56 248 ARG A C 1
ATOM 1984 O O . ARG A 1 248 ? -27.578 25.188 10.461 1 36.56 248 ARG A O 1
ATOM 1991 N N . LYS A 1 249 ? -27 23.672 11.828 1 38.88 249 LYS A N 1
ATOM 1992 C CA . LYS A 1 249 ? -28.297 23.016 11.727 1 38.88 249 LYS A CA 1
ATOM 1993 C C . LYS A 1 249 ? -29.422 23.969 12.125 1 38.88 249 LYS A C 1
ATOM 1995 O O . LYS A 1 249 ? -29.438 24.5 13.234 1 38.88 249 LYS A O 1
ATOM 2000 N N . GLU A 1 250 ? -29.953 24.781 11.258 1 32.69 250 GLU A N 1
ATOM 2001 C CA . GLU A 1 250 ? -31.203 25.438 11.602 1 32.69 250 GLU A CA 1
ATOM 2002 C C . GLU A 1 250 ? -32.062 24.562 12.508 1 32.69 250 GLU A C 1
ATOM 2004 O O . GLU A 1 250 ? -32.312 23.406 12.203 1 32.69 250 GLU A O 1
ATOM 2009 N N . GLU A 1 251 ? -31.969 24.672 13.797 1 35.56 251 GLU A N 1
ATOM 2010 C CA . GLU A 1 251 ? -33.062 24.156 14.617 1 35.56 251 GLU A CA 1
ATOM 2011 C C . GLU A 1 251 ? -34.406 24.375 13.938 1 35.56 251 GLU A C 1
ATOM 2013 O O . GLU A 1 251 ? -34.812 25.516 13.672 1 35.56 251 GLU A O 1
ATOM 2018 N N . THR A 1 252 ? -34.719 23.609 12.898 1 34.03 252 THR A N 1
ATOM 2019 C CA . THR A 1 252 ? -36.125 23.594 12.539 1 34.03 252 THR A CA 1
ATOM 2020 C C . THR A 1 252 ? -37 23.688 13.781 1 34.03 252 THR A C 1
ATOM 2022 O O . THR A 1 252 ? -37.031 22.75 14.594 1 34.03 252 THR A O 1
ATOM 2025 N N . ILE A 1 253 ? -36.938 24.812 14.414 1 34.16 253 ILE A N 1
ATOM 2026 C CA . ILE A 1 253 ? -38.031 25.109 15.336 1 34.16 253 ILE A CA 1
ATOM 2027 C C . ILE A 1 253 ? -39.375 24.672 14.719 1 34.16 253 ILE A C 1
ATOM 2029 O O . ILE A 1 253 ? -39.812 25.234 13.711 1 34.16 253 ILE A O 1
ATOM 2033 N N . TYR A 1 254 ? -39.531 23.312 14.609 1 32.91 254 TYR A N 1
ATOM 2034 C CA . TYR A 1 254 ? -40.906 22.859 14.445 1 32.91 254 TYR A CA 1
ATOM 2035 C C . TYR A 1 254 ? -41.875 23.672 15.32 1 32.91 254 TYR A C 1
ATOM 2037 O O . TYR A 1 254 ? -41.781 23.609 16.547 1 32.91 254 TYR A O 1
ATOM 2045 N N . SER A 1 255 ? -41.969 24.938 14.977 1 29.78 255 SER A N 1
ATOM 2046 C CA . SER A 1 255 ? -43.156 25.594 15.523 1 29.78 255 SER A CA 1
ATOM 2047 C C . SER A 1 255 ? -44.375 24.734 15.359 1 29.78 255 SER A C 1
ATOM 2049 O O . SER A 1 255 ? -44.781 24.406 14.234 1 29.78 255 SER A O 1
ATOM 2051 N N . ARG A 1 256 ? -44.469 23.734 16.266 1 31.64 256 ARG A N 1
ATOM 2052 C CA . ARG A 1 256 ? -45.75 23.078 16.516 1 31.64 256 ARG A CA 1
ATOM 2053 C C . ARG A 1 256 ? -46.875 24.062 16.453 1 31.64 256 ARG A C 1
ATOM 2055 O O . ARG A 1 256 ? -47.031 24.922 17.344 1 31.64 256 ARG A O 1
ATOM 2062 N N . THR A 1 257 ? -47 24.609 15.242 1 30.45 257 THR A N 1
ATOM 2063 C CA . THR A 1 257 ? -48.281 25.344 15.18 1 30.45 257 THR A CA 1
ATOM 2064 C C . THR A 1 257 ? -49.406 24.531 15.781 1 30.45 257 THR A C 1
ATOM 2066 O O . THR A 1 257 ? -49.594 23.375 15.414 1 30.45 257 THR A O 1
ATOM 2069 N N . PRO A 1 258 ? -49.781 24.828 17.047 1 34.59 258 PRO A N 1
ATOM 2070 C CA . PRO A 1 258 ? -50.906 24.188 17.703 1 34.59 258 PRO A CA 1
ATOM 2071 C C . PRO A 1 258 ? -52.125 24.062 16.781 1 34.59 258 PRO A C 1
ATOM 2073 O O . PRO A 1 258 ? -52.594 25.047 16.219 1 34.59 258 PRO A O 1
ATOM 2076 N N . GLU A 1 259 ? -51.906 23.125 15.797 1 28 259 GLU A N 1
ATOM 2077 C CA . GLU A 1 259 ? -53.156 22.906 15.055 1 28 259 GLU A CA 1
ATOM 2078 C C . GLU A 1 259 ? -54.344 22.875 15.992 1 28 259 GLU A C 1
ATOM 2080 O O . GLU A 1 259 ? -54.344 22.188 17.016 1 28 259 GLU A O 1
ATOM 2085 N N . LYS A 1 260 ? -55.062 23.984 16.031 1 29.83 260 LYS A N 1
ATOM 2086 C CA . LYS A 1 260 ? -56.375 24.234 16.656 1 29.83 260 LYS A CA 1
ATOM 2087 C C . LYS A 1 260 ? -57.312 23.047 16.453 1 29.83 260 LYS A C 1
ATOM 2089 O O . LYS A 1 260 ? -57.531 22.594 15.32 1 29.83 260 LYS A O 1
ATOM 2094 N N . SER A 1 261 ? -57.219 21.984 17.312 1 29.75 261 SER A N 1
ATOM 2095 C CA . SER A 1 261 ? -58.25 20.984 17.422 1 29.75 261 SER A CA 1
ATOM 2096 C C . SER A 1 261 ? -59.656 21.625 17.328 1 29.75 261 SER A C 1
ATOM 2098 O O . SER A 1 261 ? -60.094 22.312 18.25 1 29.75 261 SER A O 1
ATOM 2100 N N . GLN A 1 262 ? -59.844 22.391 16.219 1 24.55 262 GLN A N 1
ATOM 2101 C CA . GLN A 1 262 ? -61.219 22.891 16.172 1 24.55 262 GLN A CA 1
ATOM 2102 C C . GLN A 1 262 ? -62.188 21.734 16.281 1 24.55 262 GLN A C 1
ATOM 2104 O O . GLN A 1 262 ? -62.281 20.906 15.383 1 24.55 262 GLN A O 1
ATOM 2109 N N . LYS A 1 263 ? -62.219 21.109 17.422 1 26.69 263 LYS A N 1
ATOM 2110 C CA . LYS A 1 263 ? -63.375 20.312 17.828 1 26.69 263 LYS A CA 1
ATOM 2111 C C . LYS A 1 263 ? -64.688 20.984 17.438 1 26.69 263 LYS A C 1
ATOM 2113 O O . LYS A 1 263 ? -65.062 21.984 18.031 1 26.69 263 LYS A O 1
ATOM 2118 N N . ARG A 1 264 ? -64.812 21.25 16.141 1 22.89 264 ARG A N 1
ATOM 2119 C CA . ARG A 1 264 ? -66.188 21.688 15.852 1 22.89 264 ARG A CA 1
ATOM 2120 C C . ARG A 1 264 ? -67.188 20.75 16.5 1 22.89 264 ARG A C 1
ATOM 2122 O O . ARG A 1 264 ? -67.062 19.531 16.484 1 22.89 264 ARG A O 1
ATOM 2129 N N . LYS A 1 265 ? -67.875 21.312 17.422 1 26.64 265 LYS A N 1
ATOM 2130 C CA . LYS A 1 265 ? -69.125 20.953 18.047 1 26.64 265 LYS A CA 1
ATOM 2131 C C . LYS A 1 265 ? -70.125 20.438 17.031 1 26.64 265 LYS A C 1
ATOM 2133 O O . LYS A 1 265 ? -70.625 21.188 16.172 1 26.64 265 LYS A O 1
ATOM 2138 N N . ALA A 1 266 ? -69.875 19.266 16.328 1 24.91 266 ALA A N 1
ATOM 2139 C CA . ALA A 1 266 ? -71.062 18.609 15.797 1 24.91 266 ALA A CA 1
ATOM 2140 C C . ALA A 1 266 ? -72.188 18.719 16.766 1 24.91 266 ALA A C 1
ATOM 2142 O O . ALA A 1 266 ? -72.062 18.484 17.969 1 24.91 266 ALA A O 1
ATOM 2143 N N . ASP A 1 267 ? -73.125 19.531 16.547 1 24.12 267 ASP A N 1
ATOM 2144 C CA . ASP A 1 267 ? -74.562 19.578 16.875 1 24.12 267 ASP A CA 1
ATOM 2145 C C . ASP A 1 267 ? -75.125 18.172 17.047 1 24.12 267 ASP A C 1
ATOM 2147 O O . ASP A 1 267 ? -74.688 17.234 16.359 1 24.12 267 ASP A O 1
ATOM 2151 N N . VAL A 1 268 ? -76.25 18.062 17.984 1 22.67 268 VAL A N 1
ATOM 2152 C CA . VAL A 1 268 ? -77.312 17.094 18.125 1 22.67 268 VAL A CA 1
ATOM 2153 C C . VAL A 1 268 ? -78 16.844 16.766 1 22.67 268 VAL A C 1
ATOM 2155 O O . VAL A 1 268 ? -78.25 17.781 16.016 1 22.67 268 VAL A O 1
ATOM 2158 N N . LYS B 1 1 ? 9.961 -22.891 22.469 1 38.34 1 LYS B N 1
ATOM 2159 C CA . LYS B 1 1 ? 10.906 -22.297 21.547 1 38.34 1 LYS B CA 1
ATOM 2160 C C . LYS B 1 1 ? 11.094 -20.812 21.828 1 38.34 1 LYS B C 1
ATOM 2162 O O . LYS B 1 1 ? 10.117 -20.062 21.953 1 38.34 1 LYS B O 1
ATOM 2167 N N . ILE B 1 2 ? 12.078 -20.422 22.359 1 47.97 2 ILE B N 1
ATOM 2168 C CA . ILE B 1 2 ? 12.367 -19.062 22.797 1 47.97 2 ILE B CA 1
ATOM 2169 C C . ILE B 1 2 ? 12.266 -18.109 21.625 1 47.97 2 ILE B C 1
ATOM 2171 O O . ILE B 1 2 ? 13.016 -18.219 20.641 1 47.97 2 ILE B O 1
ATOM 2175 N N . MET B 1 3 ? 11.086 -17.562 21.422 1 62.38 3 MET B N 1
ATOM 2176 C CA . MET B 1 3 ? 10.914 -16.688 20.25 1 62.38 3 MET B CA 1
ATOM 2177 C C . MET B 1 3 ? 11.852 -15.492 20.328 1 62.38 3 MET B C 1
ATOM 2179 O O . MET B 1 3 ? 11.945 -14.836 21.375 1 62.38 3 MET B O 1
ATOM 2183 N N . THR B 1 4 ? 12.852 -15.531 19.375 1 76.81 4 THR B N 1
ATOM 2184 C CA . THR B 1 4 ? 13.742 -14.391 19.266 1 76.81 4 THR B CA 1
ATOM 2185 C C . THR B 1 4 ? 12.953 -13.078 19.266 1 76.81 4 THR B C 1
ATOM 2187 O O . THR B 1 4 ? 11.883 -13 18.672 1 76.81 4 THR B O 1
ATOM 2190 N N . GLN B 1 5 ? 13.367 -12.211 20.109 1 87.44 5 GLN B N 1
ATOM 2191 C CA . GLN B 1 5 ? 12.703 -10.914 20.234 1 87.44 5 GLN B CA 1
ATOM 2192 C C . GLN B 1 5 ? 12.914 -10.062 18.984 1 87.44 5 GLN B C 1
ATOM 2194 O O . GLN B 1 5 ? 13.984 -10.102 18.375 1 87.44 5 GLN B O 1
ATOM 2199 N N . MET B 1 6 ? 11.938 -9.453 18.625 1 89.44 6 MET B N 1
ATOM 2200 C CA . MET B 1 6 ? 12.023 -8.531 17.5 1 89.44 6 MET B CA 1
ATOM 2201 C C . MET B 1 6 ? 12.773 -7.258 17.891 1 89.44 6 MET B C 1
ATOM 2203 O O . MET B 1 6 ? 12.555 -6.715 18.969 1 89.44 6 MET B O 1
ATOM 2207 N N . ASN B 1 7 ? 13.672 -6.863 17.109 1 90.75 7 ASN B N 1
ATOM 2208 C CA . ASN B 1 7 ? 14.359 -5.59 17.281 1 90.75 7 ASN B CA 1
ATOM 2209 C C . ASN B 1 7 ? 13.898 -4.555 16.266 1 90.75 7 ASN B C 1
ATOM 2211 O O . ASN B 1 7 ? 12.961 -4.797 15.508 1 90.75 7 ASN B O 1
ATOM 2215 N N . ASP B 1 8 ? 14.602 -3.438 16.281 1 88.75 8 ASP B N 1
ATOM 2216 C CA . ASP B 1 8 ? 14.172 -2.326 15.438 1 88.75 8 ASP B CA 1
ATOM 2217 C C . ASP B 1 8 ? 14.383 -2.645 13.961 1 88.75 8 ASP B C 1
ATOM 2219 O O . ASP B 1 8 ? 13.656 -2.145 13.102 1 88.75 8 ASP B O 1
ATOM 2223 N N . GLY B 1 9 ? 15.375 -3.459 13.75 1 90.88 9 GLY B N 1
ATOM 2224 C CA . GLY B 1 9 ? 15.57 -3.887 12.375 1 90.88 9 GLY B CA 1
ATOM 2225 C C . GLY B 1 9 ? 14.422 -4.719 11.836 1 90.88 9 GLY B C 1
ATOM 2226 O O . GLY B 1 9 ? 13.984 -4.516 10.703 1 90.88 9 GLY B O 1
ATOM 2227 N N . HIS B 1 10 ? 13.922 -5.598 12.688 1 93.19 10 HIS B N 1
ATOM 2228 C CA . HIS B 1 10 ? 12.766 -6.41 12.32 1 93.19 10 HIS B CA 1
ATOM 2229 C C . HIS B 1 10 ? 11.539 -5.539 12.07 1 93.19 10 HIS B C 1
ATOM 2231 O O . HIS B 1 10 ? 10.797 -5.77 11.109 1 93.19 10 HIS B O 1
ATOM 2237 N N . ARG B 1 11 ? 11.453 -4.586 12.859 1 90.06 11 ARG B N 1
ATOM 2238 C CA . ARG B 1 11 ? 10.281 -3.719 12.766 1 90.06 11 ARG B CA 1
ATOM 2239 C C . ARG B 1 11 ? 10.312 -2.904 11.477 1 90.06 11 ARG B C 1
ATOM 2241 O O . ARG B 1 11 ? 9.297 -2.787 10.789 1 90.06 11 ARG B O 1
ATOM 2248 N N . LEU B 1 12 ? 11.469 -2.363 11.219 1 89.69 12 LEU B N 1
ATOM 2249 C CA . LEU B 1 12 ? 11.602 -1.608 9.977 1 89.69 12 LEU B CA 1
ATOM 2250 C C . LEU B 1 12 ? 11.352 -2.504 8.766 1 89.69 12 LEU B C 1
ATOM 2252 O O . LEU B 1 12 ? 10.672 -2.1 7.82 1 89.69 12 LEU B O 1
ATOM 2256 N N . PHE B 1 13 ? 11.875 -3.672 8.844 1 93.38 13 PHE B N 1
ATOM 2257 C CA . PHE B 1 13 ? 11.695 -4.648 7.777 1 93.38 13 PHE B CA 1
ATOM 2258 C C . PHE B 1 13 ? 10.219 -4.945 7.555 1 93.38 13 PHE B C 1
ATOM 2260 O O . PHE B 1 13 ? 9.727 -4.879 6.426 1 93.38 13 PHE B O 1
ATOM 2267 N N . LEU B 1 14 ? 9.547 -5.133 8.586 1 91.94 14 LEU B N 1
ATOM 2268 C CA . LEU B 1 14 ? 8.117 -5.43 8.531 1 91.94 14 LEU B CA 1
ATOM 2269 C C . LEU B 1 14 ? 7.332 -4.23 8.016 1 91.94 14 LEU B C 1
ATOM 2271 O O . LEU B 1 14 ? 6.449 -4.375 7.168 1 91.94 14 LEU B O 1
ATOM 2275 N N . GLN B 1 15 ? 7.664 -3.109 8.453 1 87.31 15 GLN B N 1
ATOM 2276 C CA . GLN B 1 15 ? 6.965 -1.894 8.055 1 87.31 15 GLN B CA 1
ATOM 2277 C C . GLN B 1 15 ? 7.102 -1.643 6.555 1 87.31 15 GLN B C 1
ATOM 2279 O O . GLN B 1 15 ? 6.164 -1.174 5.91 1 87.31 15 GLN B O 1
ATOM 2284 N N . SER B 1 16 ? 8.25 -1.932 6.098 1 89.62 16 SER B N 1
ATOM 2285 C CA . SER B 1 16 ? 8.453 -1.787 4.66 1 89.62 16 SER B CA 1
ATOM 2286 C C . SER B 1 16 ? 7.562 -2.748 3.877 1 89.62 16 SER B C 1
ATOM 2288 O O . SER B 1 16 ? 6.988 -2.375 2.85 1 89.62 16 SER B O 1
ATOM 2290 N N . PHE B 1 17 ? 7.457 -3.959 4.367 1 91.38 17 PHE B N 1
ATOM 2291 C CA . PHE B 1 17 ? 6.582 -4.93 3.717 1 91.38 17 PHE B CA 1
ATOM 2292 C C . PHE B 1 17 ? 5.129 -4.48 3.793 1 91.38 17 PHE B C 1
ATOM 2294 O O . PHE B 1 17 ? 4.359 -4.684 2.85 1 91.38 17 PHE B O 1
ATOM 2301 N N . MET B 1 18 ? 4.816 -3.922 4.863 1 86.06 18 MET B N 1
ATOM 2302 C CA . MET B 1 18 ? 3.441 -3.457 5.035 1 86.06 18 MET B CA 1
ATOM 2303 C C . MET B 1 18 ? 3.107 -2.359 4.027 1 86.06 18 MET B C 1
ATOM 2305 O O . MET B 1 18 ? 1.979 -2.285 3.539 1 86.06 18 MET B O 1
ATOM 2309 N N . SER B 1 19 ? 4.07 -1.563 3.766 1 83.19 19 SER B N 1
ATOM 2310 C CA . SER B 1 19 ? 3.865 -0.436 2.861 1 83.19 19 SER B CA 1
ATOM 2311 C C . SER B 1 19 ? 3.932 -0.877 1.402 1 83.19 19 SER B C 1
ATOM 2313 O O . SER B 1 19 ? 3.145 -0.418 0.574 1 83.19 19 SER B O 1
ATOM 2315 N N . ARG B 1 20 ? 4.734 -1.81 1.135 1 87.38 20 ARG B N 1
ATOM 2316 C CA . ARG B 1 20 ? 5.027 -2.135 -0.257 1 87.38 20 ARG B CA 1
ATOM 2317 C C . ARG B 1 20 ? 4.301 -3.406 -0.687 1 87.38 20 ARG B C 1
ATOM 2319 O O . ARG B 1 20 ? 4.074 -3.623 -1.878 1 87.38 20 ARG B O 1
ATOM 2326 N N . GLY B 1 21 ? 4.012 -4.289 0.231 1 88.19 21 GLY B N 1
ATOM 2327 C CA . GLY B 1 21 ? 3.26 -5.5 -0.041 1 88.19 21 GLY B CA 1
ATOM 2328 C C . GLY B 1 21 ? 4.137 -6.664 -0.47 1 88.19 21 GLY B C 1
ATOM 2329 O O . GLY B 1 21 ? 4.121 -7.723 0.16 1 88.19 21 GLY B O 1
ATOM 2330 N N . ILE B 1 22 ? 4.91 -6.426 -1.517 1 93.75 22 ILE B N 1
ATOM 2331 C CA . ILE B 1 22 ? 5.77 -7.465 -2.07 1 93.75 22 ILE B CA 1
ATOM 2332 C C . ILE B 1 22 ? 7.066 -6.844 -2.586 1 93.75 22 ILE B C 1
ATOM 2334 O O . ILE B 1 22 ? 7.055 -5.75 -3.156 1 93.75 22 ILE B O 1
ATOM 2338 N N . LEU B 1 23 ? 8.172 -7.59 -2.354 1 95.19 23 LEU B N 1
ATOM 2339 C CA . LEU B 1 23 ? 9.5 -7.16 -2.779 1 95.19 23 LEU B CA 1
ATOM 2340 C C . LEU B 1 23 ? 10.203 -8.266 -3.557 1 95.19 23 LEU B C 1
ATOM 2342 O O . LEU B 1 23 ? 10.117 -9.445 -3.191 1 95.19 23 LEU B O 1
ATOM 2346 N N . ASN B 1 24 ? 10.891 -7.863 -4.637 1 93.69 24 ASN B N 1
ATOM 2347 C CA . ASN B 1 24 ? 11.695 -8.867 -5.324 1 93.69 24 ASN B CA 1
ATOM 2348 C C . ASN B 1 24 ? 12.953 -9.219 -4.535 1 93.69 24 ASN B C 1
ATOM 2350 O O . ASN B 1 24 ? 13.219 -8.617 -3.49 1 93.69 24 ASN B O 1
ATOM 2354 N N . ALA B 1 25 ? 13.672 -10.164 -5 1 91.69 25 ALA B N 1
ATOM 2355 C CA . ALA B 1 25 ? 14.82 -10.68 -4.27 1 91.69 25 ALA B CA 1
ATOM 2356 C C . ALA B 1 25 ? 15.859 -9.586 -4.027 1 91.69 25 ALA B C 1
ATOM 2358 O O . ALA B 1 25 ? 16.406 -9.484 -2.93 1 91.69 25 ALA B O 1
ATOM 2359 N N . LYS B 1 26 ? 16.094 -8.82 -5 1 90.81 26 LYS B N 1
ATOM 2360 C CA . LYS B 1 26 ? 17.062 -7.734 -4.871 1 90.81 26 LYS B CA 1
ATOM 2361 C C . LYS B 1 26 ? 16.625 -6.715 -3.828 1 90.81 26 LYS B C 1
ATOM 2363 O O . LYS B 1 26 ? 17.406 -6.305 -2.973 1 90.81 26 LYS B O 1
ATOM 2368 N N . GLU B 1 27 ? 15.414 -6.371 -3.9 1 92.81 27 GLU B N 1
ATOM 2369 C CA . GLU B 1 27 ? 14.852 -5.395 -2.977 1 92.81 27 GLU B CA 1
ATOM 2370 C C . GLU B 1 27 ? 14.883 -5.91 -1.54 1 92.81 27 GLU B C 1
ATOM 2372 O O . GLU B 1 27 ? 15.156 -5.148 -0.609 1 92.81 27 GLU B O 1
ATOM 2377 N N . VAL B 1 28 ? 14.602 -7.145 -1.381 1 94.88 28 VAL B N 1
ATOM 2378 C CA . VAL B 1 28 ? 14.562 -7.727 -0.044 1 94.88 28 VAL B CA 1
ATOM 2379 C C . VAL B 1 28 ? 15.961 -7.719 0.563 1 94.88 28 VAL B C 1
ATOM 2381 O O . VAL B 1 28 ? 16.125 -7.402 1.743 1 94.88 28 VAL B O 1
ATOM 2384 N N . LYS B 1 29 ? 16.891 -8.078 -0.231 1 92.62 29 LYS B N 1
ATOM 2385 C CA . LYS B 1 29 ? 18.266 -8.102 0.239 1 92.62 29 LYS B CA 1
ATOM 2386 C C . LYS B 1 29 ? 18.75 -6.695 0.599 1 92.62 29 LYS B C 1
ATOM 2388 O O . LYS B 1 29 ? 19.438 -6.508 1.603 1 92.62 29 LYS B O 1
ATOM 2393 N N . GLN B 1 30 ? 18.375 -5.805 -0.244 1 91.56 30 GLN B N 1
ATOM 2394 C CA . GLN B 1 30 ? 18.734 -4.418 0.028 1 91.56 30 GLN B CA 1
ATOM 2395 C C . GLN B 1 30 ? 18.078 -3.92 1.311 1 91.56 30 GLN B C 1
ATOM 2397 O O . GLN B 1 30 ? 18.703 -3.217 2.107 1 91.56 30 GLN B O 1
ATOM 2402 N N . LEU B 1 31 ? 16.844 -4.258 1.443 1 93.5 31 LEU B N 1
ATOM 2403 C CA . LEU B 1 31 ? 16.125 -3.867 2.648 1 93.5 31 LEU B CA 1
ATOM 2404 C C . LEU B 1 31 ? 16.766 -4.465 3.891 1 93.5 31 LEU B C 1
ATOM 2406 O O . LEU B 1 31 ? 16.922 -3.781 4.906 1 93.5 31 LEU B O 1
ATOM 2410 N N . PHE B 1 32 ? 17.125 -5.727 3.787 1 94.75 32 PHE B N 1
ATOM 2411 C CA . PHE B 1 32 ? 17.797 -6.402 4.891 1 94.75 32 PHE B CA 1
ATOM 2412 C C . PHE B 1 32 ? 19.094 -5.691 5.254 1 94.75 32 PHE B C 1
ATOM 2414 O O . PHE B 1 32 ? 19.359 -5.453 6.434 1 94.75 32 PHE B O 1
ATOM 2421 N N . LYS B 1 33 ? 19.812 -5.297 4.262 1 91.69 33 LYS B N 1
ATOM 2422 C CA . LYS B 1 33 ? 21.062 -4.582 4.469 1 91.69 33 LYS B CA 1
ATOM 2423 C C . LYS B 1 33 ? 20.828 -3.236 5.148 1 91.69 33 LYS B C 1
ATOM 2425 O O . LYS B 1 33 ? 21.547 -2.867 6.078 1 91.69 33 LYS B O 1
ATOM 2430 N N . ILE B 1 34 ? 19.875 -2.533 4.695 1 89.56 34 ILE B N 1
ATOM 2431 C CA . ILE B 1 34 ? 19.531 -1.231 5.262 1 89.56 34 ILE B CA 1
ATOM 2432 C C . ILE B 1 34 ? 19.188 -1.388 6.738 1 89.56 34 ILE B C 1
ATOM 2434 O O . ILE B 1 34 ? 19.656 -0.619 7.582 1 89.56 34 ILE B O 1
ATOM 2438 N N . CYS B 1 35 ? 18.344 -2.367 7.008 1 91.25 35 CYS B N 1
ATOM 2439 C CA . CYS B 1 35 ? 17.953 -2.613 8.391 1 91.25 35 CYS B CA 1
ATOM 2440 C C . CYS B 1 35 ? 19.156 -2.934 9.258 1 91.25 35 CYS B C 1
ATOM 2442 O O . CYS B 1 35 ? 19.281 -2.41 10.367 1 91.25 35 CYS B O 1
ATOM 2444 N N . CYS B 1 36 ? 20.047 -3.752 8.734 1 92 36 CYS B N 1
ATOM 2445 C CA . CYS B 1 36 ? 21.203 -4.176 9.5 1 92 36 CYS B CA 1
ATOM 2446 C C . CYS B 1 36 ? 22.156 -3.01 9.734 1 92 36 CYS B C 1
ATOM 2448 O O . CYS B 1 36 ? 22.688 -2.842 10.836 1 92 36 CYS B O 1
ATOM 2450 N N . LEU B 1 37 ? 22.391 -2.229 8.734 1 89.06 37 LEU B N 1
ATOM 2451 C CA . LEU B 1 37 ? 23.297 -1.093 8.844 1 89.06 37 LEU B CA 1
ATOM 2452 C C . LEU B 1 37 ? 22.734 -0.041 9.797 1 89.06 37 LEU B C 1
ATOM 2454 O O . LEU B 1 37 ? 23.453 0.474 10.656 1 89.06 37 LEU B O 1
ATOM 2458 N N . LYS B 1 38 ? 21.531 0.181 9.672 1 87.62 38 LYS B N 1
ATOM 2459 C CA . LYS B 1 38 ? 20.906 1.237 10.461 1 87.62 38 LYS B CA 1
ATOM 2460 C C . LYS B 1 38 ? 20.906 0.879 11.945 1 87.62 38 LYS B C 1
ATOM 2462 O O . LYS B 1 38 ? 21.141 1.738 12.797 1 87.62 38 LYS B O 1
ATOM 2467 N N . TYR B 1 39 ? 20.609 -0.319 12.234 1 89.62 39 TYR B N 1
ATOM 2468 C CA . TYR B 1 39 ? 20.438 -0.693 13.633 1 89.62 39 TYR B CA 1
ATOM 2469 C C . TYR B 1 39 ? 21.609 -1.538 14.117 1 89.62 39 TYR B C 1
ATOM 2471 O O . TYR B 1 39 ? 21.516 -2.219 15.141 1 89.62 39 TYR B O 1
ATOM 2479 N N . LYS B 1 40 ? 22.688 -1.544 13.32 1 91.44 40 LYS B N 1
ATOM 2480 C CA . LYS B 1 40 ? 23.969 -2.168 13.672 1 91.44 40 LYS B CA 1
ATOM 2481 C C . LYS B 1 40 ? 23.781 -3.645 14 1 91.44 40 LYS B C 1
ATOM 2483 O O . LYS B 1 40 ? 24.281 -4.125 15.023 1 91.44 40 LYS B O 1
ATOM 2488 N N . ILE B 1 41 ? 22.953 -4.328 13.234 1 90.5 41 ILE B N 1
ATOM 2489 C CA . ILE B 1 41 ? 22.781 -5.773 13.328 1 90.5 41 ILE B CA 1
ATOM 2490 C C . ILE B 1 41 ? 23.859 -6.477 12.508 1 90.5 41 ILE B C 1
ATOM 2492 O O . ILE B 1 41 ? 24.047 -6.172 11.328 1 90.5 41 ILE B O 1
ATOM 2496 N N . PRO B 1 42 ? 24.547 -7.305 13.164 1 86.69 42 PRO B N 1
ATOM 2497 C CA . PRO B 1 42 ? 25.594 -8.008 12.422 1 86.69 42 PRO B CA 1
ATOM 2498 C C . PRO B 1 42 ? 25.047 -8.758 11.203 1 86.69 42 PRO B C 1
ATOM 2500 O O . PRO B 1 42 ? 24.031 -9.438 11.289 1 86.69 42 PRO B O 1
ATOM 2503 N N . HIS B 1 43 ? 25.703 -8.5 10.086 1 83.88 43 HIS B N 1
ATOM 2504 C CA . HIS B 1 43 ? 25.297 -9.188 8.867 1 83.88 43 HIS B CA 1
ATOM 2505 C C . HIS B 1 43 ? 26.484 -9.414 7.938 1 83.88 43 HIS B C 1
ATOM 2507 O O . HIS B 1 43 ? 27.406 -8.602 7.902 1 83.88 43 HIS B O 1
ATOM 2513 N N . PRO B 1 44 ? 26.453 -10.539 7.293 1 85.12 44 PRO B N 1
ATOM 2514 C CA . PRO B 1 44 ? 27.562 -10.812 6.367 1 85.12 44 PRO B CA 1
ATOM 2515 C C . PRO B 1 44 ? 27.531 -9.898 5.145 1 85.12 44 PRO B C 1
ATOM 2517 O O . PRO B 1 44 ? 26.453 -9.531 4.664 1 85.12 44 PRO B O 1
ATOM 2520 N N . GLU B 1 45 ? 28.688 -9.5 4.648 1 78.81 45 GLU B N 1
ATOM 2521 C CA . GLU B 1 45 ? 28.797 -8.633 3.484 1 78.81 45 GLU B CA 1
ATOM 2522 C C . GLU B 1 45 ? 28.547 -9.398 2.191 1 78.81 45 GLU B C 1
ATOM 2524 O O . GLU B 1 45 ? 28 -8.859 1.234 1 78.81 45 GLU B O 1
ATOM 2529 N N . ASN B 1 46 ? 28.922 -10.672 2.271 1 83.62 46 ASN B N 1
ATOM 2530 C CA . ASN B 1 46 ? 28.75 -11.516 1.095 1 83.62 46 ASN B CA 1
ATOM 2531 C C . ASN B 1 46 ? 27.297 -11.922 0.911 1 83.62 46 ASN B C 1
ATOM 2533 O O . ASN B 1 46 ? 26.656 -12.391 1.853 1 83.62 46 ASN B O 1
ATOM 2537 N N . GLU B 1 47 ? 26.828 -11.703 -0.265 1 79.81 47 GLU B N 1
ATOM 2538 C CA . GLU B 1 47 ? 25.422 -11.953 -0.58 1 79.81 47 GLU B CA 1
ATOM 2539 C C . GLU B 1 47 ? 25.047 -13.406 -0.325 1 79.81 47 GLU B C 1
ATOM 2541 O O . GLU B 1 47 ? 23.969 -13.703 0.172 1 79.81 47 GLU B O 1
ATOM 2546 N N . ARG B 1 48 ? 25.953 -14.281 -0.688 1 80.88 48 ARG B N 1
ATOM 2547 C CA . ARG B 1 48 ? 25.672 -15.703 -0.508 1 80.88 48 ARG B CA 1
ATOM 2548 C C . ARG B 1 48 ? 25.547 -16.047 0.971 1 80.88 48 ARG B C 1
ATOM 2550 O O . ARG B 1 48 ? 24.672 -16.828 1.356 1 80.88 48 ARG B O 1
ATOM 2557 N N . GLU B 1 49 ? 26.297 -15.422 1.755 1 84.56 49 GLU B N 1
ATOM 2558 C CA . GLU B 1 49 ? 26.297 -15.688 3.191 1 84.56 49 GLU B CA 1
ATOM 2559 C C . GLU B 1 49 ? 25.141 -14.969 3.883 1 84.56 49 GLU B C 1
ATOM 2561 O O . GLU B 1 49 ? 24.766 -15.305 5.008 1 84.56 49 GLU B O 1
ATOM 2566 N N . ALA B 1 50 ? 24.625 -14 3.188 1 87.88 50 ALA B N 1
ATOM 2567 C CA . ALA B 1 50 ? 23.562 -13.195 3.785 1 87.88 50 ALA B CA 1
ATOM 2568 C C . ALA B 1 50 ? 22.219 -13.914 3.711 1 87.88 50 ALA B C 1
ATOM 2570 O O . ALA B 1 50 ? 21.266 -13.531 4.395 1 87.88 50 ALA B O 1
ATOM 2571 N N . GLN B 1 51 ? 22.156 -14.992 2.988 1 88.81 51 GLN B N 1
ATOM 2572 C CA . GLN B 1 51 ? 20.891 -15.68 2.764 1 88.81 51 GLN B CA 1
ATOM 2573 C C . GLN B 1 51 ? 20.344 -16.281 4.059 1 88.81 51 GLN B C 1
ATOM 2575 O O . GLN B 1 51 ? 19.172 -16.125 4.383 1 88.81 51 GLN B O 1
ATOM 2580 N N . ALA B 1 52 ? 21.219 -16.984 4.781 1 90.31 52 ALA B N 1
ATOM 2581 C CA . ALA B 1 52 ? 20.781 -17.641 6.004 1 90.31 52 ALA B CA 1
ATOM 2582 C C . ALA B 1 52 ? 20.297 -16.641 7.043 1 90.31 52 ALA B C 1
ATOM 2584 O O . ALA B 1 52 ? 19.203 -16.781 7.598 1 90.31 52 ALA B O 1
ATOM 2585 N N . PRO B 1 53 ? 21.094 -15.617 7.273 1 91.94 53 PRO B N 1
ATOM 2586 C CA . PRO B 1 53 ? 20.609 -14.602 8.211 1 91.94 53 PRO B CA 1
ATOM 2587 C C . PRO B 1 53 ? 19.297 -13.961 7.766 1 91.94 53 PRO B C 1
ATOM 2589 O O . PRO B 1 53 ? 18.438 -13.641 8.602 1 91.94 53 PRO B O 1
ATOM 2592 N N . LEU B 1 54 ? 19.156 -13.734 6.539 1 93.75 54 LEU B N 1
ATOM 2593 C CA . LEU B 1 54 ? 17.922 -13.164 6.012 1 93.75 54 LEU B CA 1
ATOM 2594 C C . LEU B 1 54 ? 16.734 -14.078 6.301 1 93.75 54 LEU B C 1
ATOM 2596 O O . LEU B 1 54 ? 15.68 -13.609 6.719 1 93.75 54 LEU B O 1
ATOM 2600 N N . LEU B 1 55 ? 16.969 -15.359 6.074 1 93.5 55 LEU B N 1
ATOM 2601 C CA . LEU B 1 55 ? 15.906 -16.312 6.344 1 93.5 55 LEU B CA 1
ATOM 2602 C C . LEU B 1 55 ? 15.531 -16.312 7.82 1 93.5 55 LEU B C 1
ATOM 2604 O O . LEU B 1 55 ? 14.352 -16.391 8.172 1 93.5 55 LEU B O 1
ATOM 2608 N N . GLU B 1 56 ? 16.469 -16.234 8.602 1 93.06 56 GLU B N 1
ATOM 2609 C CA . GLU B 1 56 ? 16.219 -16.172 10.039 1 93.06 56 GLU B CA 1
ATOM 2610 C C . GLU B 1 56 ? 15.492 -14.883 10.414 1 93.06 56 GLU B C 1
ATOM 2612 O O . GLU B 1 56 ? 14.633 -14.891 11.297 1 93.06 56 GLU B O 1
ATOM 2617 N N . PHE B 1 57 ? 15.953 -13.844 9.797 1 94.06 57 PHE B N 1
ATOM 2618 C CA . PHE B 1 57 ? 15.328 -12.539 9.992 1 94.06 57 PHE B CA 1
ATOM 2619 C C . PHE B 1 57 ? 13.836 -12.609 9.695 1 94.06 57 PHE B C 1
ATOM 2621 O O . PHE B 1 57 ? 13.016 -12.156 10.492 1 94.06 57 PHE B O 1
ATOM 2628 N N . VAL B 1 58 ? 13.461 -13.211 8.641 1 96 58 VAL B N 1
ATOM 2629 C CA . VAL B 1 58 ? 12.078 -13.359 8.188 1 96 58 VAL B CA 1
ATOM 2630 C C . VAL B 1 58 ? 11.32 -14.281 9.141 1 96 58 VAL B C 1
ATOM 2632 O O . VAL B 1 58 ? 10.164 -14.016 9.484 1 96 58 VAL B O 1
ATOM 2635 N N . ARG B 1 59 ? 11.93 -15.312 9.539 1 95.94 59 ARG B N 1
ATOM 2636 C CA . ARG B 1 59 ? 11.312 -16.266 10.453 1 95.94 59 ARG B CA 1
ATOM 2637 C C . ARG B 1 59 ? 10.93 -15.578 11.766 1 95.94 59 ARG B C 1
ATOM 2639 O O . ARG B 1 59 ? 9.844 -15.805 12.297 1 95.94 59 ARG B O 1
ATOM 2646 N N . THR B 1 60 ? 11.82 -14.797 12.273 1 95.88 60 THR B N 1
ATOM 2647 C CA . THR B 1 60 ? 11.555 -14.078 13.508 1 95.88 60 THR B CA 1
ATOM 2648 C C . THR B 1 60 ? 10.336 -13.18 13.359 1 95.88 60 THR B C 1
ATOM 2650 O O . THR B 1 60 ? 9.461 -13.164 14.227 1 95.88 60 THR B O 1
ATOM 2653 N N . ILE B 1 61 ? 10.305 -12.461 12.305 1 95.62 61 ILE B N 1
ATOM 2654 C CA . ILE B 1 61 ? 9.18 -11.578 12.039 1 95.62 61 ILE B CA 1
ATOM 2655 C C . ILE B 1 61 ? 7.891 -12.398 11.93 1 95.62 61 ILE B C 1
ATOM 2657 O O . ILE B 1 61 ? 6.883 -12.07 12.562 1 95.62 61 ILE B O 1
ATOM 2661 N N . ASN B 1 62 ? 7.977 -13.484 11.203 1 95.19 62 ASN B N 1
ATOM 2662 C CA . ASN B 1 62 ? 6.797 -14.312 10.984 1 95.19 62 ASN B CA 1
ATOM 2663 C C . ASN B 1 62 ? 6.258 -14.891 12.289 1 95.19 62 ASN B C 1
ATOM 2665 O O . ASN B 1 62 ? 5.047 -15.008 12.469 1 95.19 62 ASN B O 1
ATOM 2669 N N . ASN B 1 63 ? 7.086 -15.18 13.148 1 94.81 63 ASN B N 1
ATOM 2670 C CA . ASN B 1 63 ? 6.668 -15.68 14.445 1 94.81 63 ASN B CA 1
ATOM 2671 C C . ASN B 1 63 ? 5.863 -14.641 15.219 1 94.81 63 ASN B C 1
ATOM 2673 O O . ASN B 1 63 ? 4.949 -14.992 15.969 1 94.81 63 ASN B O 1
ATOM 2677 N N . HIS B 1 64 ? 6.199 -13.445 15.023 1 92.19 64 HIS B N 1
ATOM 2678 C CA . HIS B 1 64 ? 5.559 -12.383 15.797 1 92.19 64 HIS B CA 1
ATOM 2679 C C . HIS B 1 64 ? 4.277 -11.906 15.117 1 92.19 64 HIS B C 1
ATOM 2681 O O . HIS B 1 64 ? 3.391 -11.352 15.773 1 92.19 64 HIS B O 1
ATOM 2687 N N . ILE B 1 65 ? 4.148 -12.109 13.867 1 91.31 65 ILE B N 1
ATOM 2688 C CA . ILE B 1 65 ? 2.973 -11.57 13.188 1 91.31 65 ILE B CA 1
ATOM 2689 C C . ILE B 1 65 ? 1.989 -12.695 12.891 1 91.31 65 ILE B C 1
ATOM 2691 O O . ILE B 1 65 ? 0.859 -12.445 12.461 1 91.31 65 ILE B O 1
ATOM 2695 N N . GLU B 1 66 ? 2.385 -13.922 13.133 1 90.69 66 GLU B N 1
ATOM 2696 C CA . GLU B 1 66 ? 1.527 -15.086 12.922 1 90.69 66 GLU B CA 1
ATOM 2697 C C . GLU B 1 66 ? 0.188 -14.914 13.633 1 90.69 66 GLU B C 1
ATOM 2699 O O . GLU B 1 66 ? -0.864 -15.227 13.07 1 90.69 66 GLU B O 1
ATOM 2704 N N . PRO B 1 67 ? 0.183 -14.344 14.828 1 86.56 67 PRO B N 1
ATOM 2705 C CA . PRO B 1 67 ? -1.09 -14.164 15.531 1 86.56 67 PRO B CA 1
ATOM 2706 C C . PRO B 1 67 ? -2.029 -13.203 14.805 1 86.56 67 PRO B C 1
ATOM 2708 O O . PRO B 1 67 ? -3.229 -13.164 15.094 1 86.56 67 PRO B O 1
ATOM 2711 N N . PHE B 1 68 ? -1.504 -12.477 13.945 1 85.75 68 PHE B N 1
ATOM 2712 C CA . PHE B 1 68 ? -2.314 -11.531 13.188 1 85.75 68 PHE B CA 1
ATOM 2713 C C . PHE B 1 68 ? -2.703 -12.117 11.836 1 85.75 68 PHE B C 1
ATOM 2715 O O . PHE B 1 68 ? -3.172 -11.391 10.953 1 85.75 68 PHE B O 1
ATOM 2722 N N . HIS B 1 69 ? -2.432 -13.375 11.648 1 86.94 69 HIS B N 1
ATOM 2723 C CA . HIS B 1 69 ? -2.75 -14.102 10.422 1 86.94 69 HIS B CA 1
ATOM 2724 C C . HIS B 1 69 ? -2.08 -13.461 9.211 1 86.94 69 HIS B C 1
ATOM 2726 O O . HIS B 1 69 ? -2.721 -13.258 8.18 1 86.94 69 HIS B O 1
ATOM 2732 N N . MET B 1 70 ? -0.88 -13.109 9.477 1 88.94 70 MET B N 1
ATOM 2733 C CA . MET B 1 70 ? -0.031 -12.57 8.422 1 88.94 70 MET B CA 1
ATOM 2734 C C . MET B 1 70 ? 1.29 -13.328 8.344 1 88.94 70 MET B C 1
ATOM 2736 O O . MET B 1 70 ? 1.737 -13.906 9.336 1 88.94 70 MET B O 1
ATOM 2740 N N . GLN B 1 71 ? 1.817 -13.305 7.203 1 93.44 71 GLN B N 1
ATOM 2741 C CA . GLN B 1 71 ? 3.09 -13.992 7 1 93.44 71 GLN B CA 1
ATOM 2742 C C . GLN B 1 71 ? 3.832 -13.43 5.793 1 93.44 71 GLN B C 1
ATOM 2744 O O . GLN B 1 71 ? 3.225 -13.156 4.758 1 93.44 71 GLN B O 1
ATOM 2749 N N . ILE B 1 72 ? 5.152 -13.242 5.996 1 95.94 72 ILE B N 1
ATOM 2750 C CA . ILE B 1 72 ? 6.004 -13 4.84 1 95.94 72 ILE B CA 1
ATOM 2751 C C . ILE B 1 72 ? 6.34 -14.328 4.156 1 95.94 72 ILE B C 1
ATOM 2753 O O . ILE B 1 72 ? 6.918 -15.227 4.777 1 95.94 72 ILE B O 1
ATOM 2757 N N . ARG B 1 73 ? 5.953 -14.414 2.898 1 95.31 73 ARG B N 1
ATOM 2758 C CA . ARG B 1 73 ? 6.137 -15.656 2.164 1 95.31 73 ARG B CA 1
ATOM 2759 C C . ARG B 1 73 ? 6.938 -15.43 0.887 1 95.31 73 ARG B C 1
ATOM 2761 O O . ARG B 1 73 ? 6.832 -14.367 0.264 1 95.31 73 ARG B O 1
ATOM 2768 N N . LYS B 1 74 ? 7.656 -16.469 0.58 1 94.25 74 LYS B N 1
ATOM 2769 C CA . LYS B 1 74 ? 8.398 -16.438 -0.68 1 94.25 74 LYS B CA 1
ATOM 2770 C C . LYS B 1 74 ? 7.492 -16.812 -1.852 1 94.25 74 LYS B C 1
ATOM 2772 O O . LYS B 1 74 ? 6.688 -17.75 -1.749 1 94.25 74 LYS B O 1
ATOM 2777 N N . GLY B 1 75 ? 7.547 -16 -2.908 1 94 75 GLY B N 1
ATOM 2778 C CA . GLY B 1 75 ? 6.848 -16.281 -4.152 1 94 75 GLY B CA 1
ATOM 2779 C C . GLY B 1 75 ? 7.77 -16.359 -5.352 1 94 75 GLY B C 1
ATOM 2780 O O . GLY B 1 75 ? 8.922 -15.922 -5.285 1 94 75 GLY B O 1
ATOM 2781 N N . VAL B 1 76 ? 7.254 -17.016 -6.41 1 94.44 76 VAL B N 1
ATOM 2782 C CA . VAL B 1 76 ? 8.031 -17.141 -7.641 1 94.44 76 VAL B CA 1
ATOM 2783 C C . VAL B 1 76 ? 7.211 -16.641 -8.828 1 94.44 76 VAL B C 1
ATOM 2785 O O . VAL B 1 76 ? 6.039 -17 -8.977 1 94.44 76 VAL B O 1
ATOM 2788 N N . SER B 1 77 ? 7.867 -15.805 -9.586 1 94.56 77 SER B N 1
ATOM 2789 C CA . SER B 1 77 ? 7.199 -15.305 -10.781 1 94.56 77 SER B CA 1
ATOM 2790 C C . SER B 1 77 ? 7.043 -16.391 -11.828 1 94.56 77 SER B C 1
ATOM 2792 O O . SER B 1 77 ? 7.977 -17.156 -12.094 1 94.56 77 SER B O 1
ATOM 2794 N N . GLU B 1 78 ? 5.906 -16.438 -12.438 1 94 78 GLU B N 1
ATOM 2795 C CA . GLU B 1 78 ? 5.699 -17.438 -13.484 1 94 78 GLU B CA 1
ATOM 2796 C C . GLU B 1 78 ? 6.266 -16.953 -14.82 1 94 78 GLU B C 1
ATOM 2798 O O . GLU B 1 78 ? 6.414 -17.75 -15.75 1 94 78 GLU B O 1
ATOM 2803 N N . ASP B 1 79 ? 6.5 -15.688 -14.852 1 91.12 79 ASP B N 1
ATOM 2804 C CA . ASP B 1 79 ? 7.004 -15.125 -16.109 1 91.12 79 ASP B CA 1
ATOM 2805 C C . ASP B 1 79 ? 8.461 -15.508 -16.328 1 91.12 79 ASP B C 1
ATOM 2807 O O . ASP B 1 79 ? 8.844 -15.898 -17.438 1 91.12 79 ASP B O 1
ATOM 2811 N N . ASP B 1 80 ? 9.242 -15.391 -15.281 1 90.38 80 ASP B N 1
ATOM 2812 C CA . ASP B 1 80 ? 10.672 -15.594 -15.5 1 90.38 80 ASP B CA 1
ATOM 2813 C C . ASP B 1 80 ? 11.281 -16.438 -14.383 1 90.38 80 ASP B C 1
ATOM 2815 O O . ASP B 1 80 ? 12.484 -16.672 -14.359 1 90.38 80 ASP B O 1
ATOM 2819 N N . GLY B 1 81 ? 10.469 -16.797 -13.406 1 91.75 81 GLY B N 1
ATOM 2820 C CA . GLY B 1 81 ? 10.938 -17.672 -12.344 1 91.75 81 GLY B CA 1
ATOM 2821 C C . GLY B 1 81 ? 11.68 -16.938 -11.242 1 91.75 81 GLY B C 1
ATOM 2822 O O . GLY B 1 81 ? 12.25 -17.562 -10.352 1 91.75 81 GLY B O 1
ATOM 2823 N N . SER B 1 82 ? 11.656 -15.633 -11.266 1 93.81 82 SER B N 1
ATOM 2824 C CA . SER B 1 82 ? 12.336 -14.859 -10.234 1 93.81 82 SER B CA 1
ATOM 2825 C C . SER B 1 82 ? 11.617 -14.953 -8.898 1 93.81 82 SER B C 1
ATOM 2827 O O . SER B 1 82 ? 10.391 -15.078 -8.852 1 93.81 82 SER B O 1
ATOM 2829 N N . SER B 1 83 ? 12.422 -14.867 -7.867 1 94.12 83 SER B N 1
ATOM 2830 C CA . SER B 1 83 ? 11.875 -14.977 -6.516 1 94.12 83 SER B CA 1
ATOM 2831 C C . SER B 1 83 ? 11.453 -13.617 -5.977 1 94.12 83 SER B C 1
ATOM 2833 O O . SER B 1 83 ? 12 -12.586 -6.371 1 94.12 83 SER B O 1
ATOM 2835 N N . SER B 1 84 ? 10.438 -13.648 -5.152 1 96 84 SER B N 1
ATOM 2836 C CA . SER B 1 84 ? 9.969 -12.477 -4.422 1 96 84 SER B CA 1
ATOM 2837 C C . SER B 1 84 ? 9.43 -12.859 -3.047 1 96 84 SER B C 1
ATOM 2839 O O . SER B 1 84 ? 9.242 -14.047 -2.76 1 96 84 SER B O 1
ATOM 2841 N N . TYR B 1 85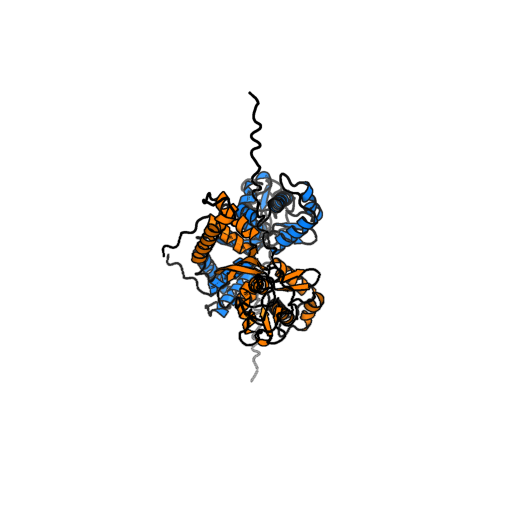 ? 9.375 -11.859 -2.168 1 96.56 85 TYR B N 1
ATOM 2842 C CA . TYR B 1 85 ? 8.758 -12.023 -0.857 1 96.56 85 TYR B CA 1
ATOM 2843 C C . TYR B 1 85 ? 7.57 -11.078 -0.688 1 96.56 85 TYR B C 1
ATOM 2845 O O . TYR B 1 85 ? 7.656 -9.898 -1.027 1 96.56 85 TYR B O 1
ATOM 2853 N N . GLY B 1 86 ? 6.484 -11.664 -0.26 1 95.44 86 GLY B N 1
ATOM 2854 C CA . GLY B 1 86 ? 5.293 -10.859 -0.053 1 95.44 86 GLY B CA 1
ATOM 2855 C C . GLY B 1 86 ? 4.684 -11.039 1.324 1 95.44 86 GLY B C 1
ATOM 2856 O O . GLY B 1 86 ? 4.758 -12.125 1.905 1 95.44 86 GLY B O 1
ATOM 2857 N N . LEU B 1 87 ? 4.125 -9.953 1.883 1 93.06 87 LEU B N 1
ATOM 2858 C CA . LEU B 1 87 ? 3.324 -10.023 3.102 1 93.06 87 LEU B CA 1
ATOM 2859 C C . LEU B 1 87 ? 1.902 -10.477 2.789 1 93.06 87 LEU B C 1
ATOM 2861 O O . LEU B 1 87 ? 1.141 -9.75 2.15 1 93.06 87 LEU B O 1
ATOM 2865 N N . VAL B 1 88 ? 1.539 -11.68 3.301 1 90.5 88 VAL B N 1
ATOM 2866 C CA . VAL B 1 88 ? 0.256 -12.258 2.916 1 90.5 88 VAL B CA 1
ATOM 2867 C C . VAL B 1 88 ? -0.617 -12.445 4.152 1 90.5 88 VAL B C 1
ATOM 2869 O O . VAL B 1 88 ? -0.104 -12.594 5.266 1 90.5 88 VAL B O 1
ATOM 2872 N N . CYS B 1 89 ? -1.896 -12.305 3.857 1 81.44 89 CYS B N 1
ATOM 2873 C CA . CYS B 1 89 ? -2.865 -12.688 4.875 1 81.44 89 CYS B CA 1
ATOM 2874 C C . CYS B 1 89 ? -3.162 -14.18 4.816 1 81.44 89 CYS B C 1
ATOM 2876 O O . CYS B 1 89 ? -3.471 -14.719 3.752 1 81.44 89 CYS B O 1
ATOM 2878 N N . THR B 1 90 ? -3.006 -14.922 5.84 1 77.12 90 THR B N 1
ATOM 2879 C CA . THR B 1 90 ? -3.098 -16.375 5.84 1 77.12 90 THR B CA 1
ATOM 2880 C C . THR B 1 90 ? -4.508 -16.828 6.195 1 77.12 90 THR B C 1
ATOM 2882 O O . THR B 1 90 ? -4.816 -18.016 6.145 1 77.12 90 THR B O 1
ATOM 2885 N N . SER B 1 91 ? -5.301 -15.914 6.508 1 69.25 91 SER B N 1
ATOM 2886 C CA . SER B 1 91 ? -6.656 -16.344 6.84 1 69.25 91 SER B CA 1
ATOM 2887 C C . SER B 1 91 ? -7.488 -16.562 5.578 1 69.25 91 SER B C 1
ATOM 2889 O O . SER B 1 91 ? -7.102 -16.141 4.488 1 69.25 91 SER B O 1
ATOM 2891 N N . GLU B 1 92 ? -8.414 -17.578 5.559 1 58.06 92 GLU B N 1
ATOM 2892 C CA . GLU B 1 92 ? -9.305 -17.938 4.465 1 58.06 92 GLU B CA 1
ATOM 2893 C C . GLU B 1 92 ? -9.938 -16.719 3.828 1 58.06 92 GLU B C 1
ATOM 2895 O O . GLU B 1 92 ? -10.516 -16.797 2.742 1 58.06 92 GLU B O 1
ATOM 2900 N N . SER B 1 93 ? -9.453 -15.484 4.148 1 69.44 93 SER B N 1
ATOM 2901 C CA . SER B 1 93 ? -10.336 -14.344 3.949 1 69.44 93 SER B CA 1
ATOM 2902 C C . SER B 1 93 ? -9.664 -13.266 3.102 1 69.44 93 SER B C 1
ATOM 2904 O O . SER B 1 93 ? -9.883 -12.07 3.318 1 69.44 93 SER B O 1
ATOM 2906 N N . THR B 1 94 ? -8.812 -13.883 2.021 1 73.56 94 THR B N 1
ATOM 2907 C CA . THR B 1 94 ? -8.219 -12.836 1.202 1 73.56 94 THR B CA 1
ATOM 2908 C C . THR B 1 94 ? -9.297 -12.07 0.435 1 73.56 94 THR B C 1
ATOM 2910 O O . THR B 1 94 ? -9.25 -10.844 0.339 1 73.56 94 THR B O 1
ATOM 2913 N N . ILE B 1 95 ? -10.242 -12.859 0.016 1 76.69 95 ILE B N 1
ATOM 2914 C CA . ILE B 1 95 ? -11.32 -12.203 -0.716 1 76.69 95 ILE B CA 1
ATOM 2915 C C . ILE B 1 95 ? -12.078 -11.258 0.213 1 76.69 95 ILE B C 1
ATOM 2917 O O . ILE B 1 95 ? -12.516 -10.188 -0.209 1 76.69 95 ILE B O 1
ATOM 2921 N N . THR B 1 96 ? -12.109 -11.672 1.354 1 75.88 96 THR B N 1
ATOM 2922 C CA . THR B 1 96 ? -12.75 -10.805 2.336 1 75.88 96 THR B CA 1
ATOM 2923 C C . THR B 1 96 ? -11.961 -9.516 2.521 1 75.88 96 THR B C 1
ATOM 2925 O O . THR B 1 96 ? -12.539 -8.43 2.615 1 75.88 96 THR B O 1
ATOM 2928 N N . LYS B 1 97 ? -10.711 -9.688 2.57 1 82.44 97 LYS B N 1
ATOM 2929 C CA . LYS B 1 97 ? -9.844 -8.508 2.68 1 82.44 97 LYS B CA 1
ATOM 2930 C C . LYS B 1 97 ? -10.023 -7.586 1.479 1 82.44 97 LYS B C 1
ATOM 2932 O O . LYS B 1 97 ? -10.156 -6.371 1.641 1 82.44 97 LYS B O 1
ATOM 2937 N N . LEU B 1 98 ? -10.102 -8.211 0.356 1 85.12 98 LEU B N 1
ATOM 2938 C CA . LEU B 1 98 ? -10.281 -7.43 -0.861 1 85.12 98 LEU B CA 1
ATOM 2939 C C . LEU B 1 98 ? -11.641 -6.73 -0.864 1 85.12 98 LEU B C 1
ATOM 2941 O O . LEU B 1 98 ? -11.758 -5.609 -1.355 1 85.12 98 LEU B O 1
ATOM 2945 N N . ALA B 1 99 ? -12.586 -7.375 -0.291 1 83.12 99 ALA B N 1
ATOM 2946 C CA . ALA B 1 99 ? -13.922 -6.797 -0.205 1 83.12 99 ALA B CA 1
ATOM 2947 C C . ALA B 1 99 ? -13.93 -5.551 0.675 1 83.12 99 ALA B C 1
ATOM 2949 O O . ALA B 1 99 ? -14.766 -4.66 0.5 1 83.12 99 ALA B O 1
ATOM 2950 N N . SER B 1 100 ? -12.992 -5.551 1.541 1 83.69 100 SER B N 1
ATOM 2951 C CA . SER B 1 100 ? -12.883 -4.395 2.422 1 83.69 100 SER B CA 1
ATOM 2952 C C . SER B 1 100 ? -12.133 -3.254 1.741 1 83.69 100 SER B C 1
ATOM 2954 O O . SER B 1 100 ? -12.375 -2.082 2.037 1 83.69 100 SER B O 1
ATOM 2956 N N . ASP B 1 101 ? -11.305 -3.57 0.837 1 86.75 101 ASP B N 1
ATOM 2957 C CA . ASP B 1 101 ? -10.406 -2.596 0.227 1 86.75 101 ASP B CA 1
ATOM 2958 C C . ASP B 1 101 ? -11.023 -1.991 -1.032 1 86.75 101 ASP B C 1
ATOM 2960 O O . ASP B 1 101 ? -10.641 -0.9 -1.457 1 86.75 101 ASP B O 1
ATOM 2964 N N . TYR B 1 102 ? -11.961 -2.699 -1.622 1 90.5 102 TYR B N 1
ATOM 2965 C CA . TYR B 1 102 ? -12.547 -2.283 -2.891 1 90.5 102 TYR B CA 1
ATOM 2966 C C . TYR B 1 102 ? -14.062 -2.244 -2.803 1 90.5 102 TYR B C 1
ATOM 2968 O O . TYR B 1 102 ? -14.664 -2.93 -1.969 1 90.5 102 TYR B O 1
ATOM 2976 N N . THR B 1 103 ? -14.664 -1.43 -3.656 1 90.44 103 THR B N 1
ATOM 2977 C CA . THR B 1 103 ? -16.125 -1.42 -3.738 1 90.44 103 THR B CA 1
ATOM 2978 C C . THR B 1 103 ? -16.641 -2.73 -4.32 1 90.44 103 THR B C 1
ATOM 2980 O O . THR B 1 103 ? -15.898 -3.457 -4.988 1 90.44 103 THR B O 1
ATOM 2983 N N . PRO B 1 104 ? -17.891 -3.014 -4.047 1 91.19 104 PRO B N 1
ATOM 2984 C CA . PRO B 1 104 ? -18.453 -4.246 -4.609 1 91.19 104 PRO B CA 1
ATOM 2985 C C . PRO B 1 104 ? -18.297 -4.324 -6.125 1 91.19 104 PRO B C 1
ATOM 2987 O O . PRO B 1 104 ? -17.969 -5.387 -6.66 1 91.19 104 PRO B O 1
ATOM 2990 N N . SER B 1 105 ? -18.516 -3.193 -6.805 1 95.5 105 SER B N 1
ATOM 2991 C CA . SER B 1 105 ? -18.375 -3.174 -8.258 1 95.5 105 SER B CA 1
ATOM 2992 C C . SER B 1 105 ? -16.938 -3.436 -8.68 1 95.5 105 SER B C 1
ATOM 2994 O O . SER B 1 105 ? -16.688 -4.168 -9.641 1 95.5 105 SER B O 1
ATOM 2996 N N . GLU B 1 106 ? -16.062 -2.861 -7.918 1 95.31 106 GLU B N 1
ATOM 2997 C CA . GLU B 1 106 ? -14.648 -3.051 -8.211 1 95.31 106 GLU B CA 1
ATOM 2998 C C . GLU B 1 106 ? -14.219 -4.496 -7.977 1 95.31 106 GLU B C 1
ATOM 3000 O O . GLU B 1 106 ? -13.477 -5.066 -8.773 1 95.31 106 GLU B O 1
ATOM 3005 N N . LEU B 1 107 ? -14.695 -5.02 -6.914 1 94.06 107 LEU B N 1
ATOM 3006 C CA . LEU B 1 107 ? -14.359 -6.402 -6.594 1 94.06 107 LEU B CA 1
ATOM 3007 C C . LEU B 1 107 ? -14.914 -7.355 -7.648 1 94.06 107 LEU B C 1
ATOM 3009 O O . LEU B 1 107 ? -14.227 -8.281 -8.078 1 94.06 107 LEU B O 1
ATOM 3013 N N . GLU B 1 108 ? -16.141 -7.121 -8.047 1 95.88 108 GLU B N 1
ATOM 3014 C CA . GLU B 1 108 ? -16.75 -7.945 -9.086 1 95.88 108 GLU B CA 1
ATOM 3015 C C . GLU B 1 108 ? -15.953 -7.855 -10.391 1 95.88 108 GLU B C 1
ATOM 3017 O O . GLU B 1 108 ? -15.75 -8.867 -11.07 1 95.88 108 GLU B O 1
ATOM 3022 N N . PHE B 1 109 ? -15.562 -6.695 -10.727 1 97.44 109 PHE B N 1
ATOM 3023 C CA . PHE B 1 109 ? -14.742 -6.484 -11.914 1 97.44 109 PHE B CA 1
ATOM 3024 C C . PHE B 1 109 ? -13.453 -7.289 -11.828 1 97.44 109 PHE B C 1
ATOM 3026 O O . PHE B 1 109 ? -13.062 -7.953 -12.789 1 97.44 109 PHE B O 1
ATOM 3033 N N . PHE B 1 110 ? -12.812 -7.211 -10.734 1 96.69 110 PHE B N 1
ATOM 3034 C CA . PHE B 1 110 ? -11.555 -7.922 -10.539 1 96.69 110 PHE B CA 1
ATOM 3035 C C . PHE B 1 110 ? -11.766 -9.43 -10.633 1 96.69 110 PHE B C 1
ATOM 3037 O O . PHE B 1 110 ? -10.938 -10.141 -11.211 1 96.69 110 PHE B O 1
ATOM 3044 N N . LYS B 1 111 ? -12.812 -9.93 -10.031 1 95.38 111 LYS B N 1
ATOM 3045 C CA . LYS B 1 111 ? -13.133 -11.352 -10.133 1 95.38 111 LYS B CA 1
ATOM 3046 C C . LYS B 1 111 ? -13.32 -11.766 -11.586 1 95.38 111 LYS B C 1
ATOM 3048 O O . LYS B 1 111 ? -12.828 -12.812 -12.008 1 95.38 111 LYS B O 1
ATOM 3053 N N . LYS B 1 112 ? -13.992 -10.969 -12.312 1 97 112 LYS B N 1
ATOM 3054 C CA . LYS B 1 112 ? -14.195 -11.25 -13.734 1 97 112 LYS B CA 1
ATOM 3055 C C . LYS B 1 112 ? -12.875 -11.211 -14.5 1 97 112 LYS B C 1
ATOM 3057 O O . LYS B 1 112 ? -12.672 -11.969 -15.445 1 97 112 LYS B O 1
ATOM 3062 N N . LEU B 1 113 ? -12.102 -10.281 -14.125 1 97.69 113 LEU B N 1
ATOM 3063 C CA . LEU B 1 113 ? -10.773 -10.211 -14.727 1 97.69 113 LEU B CA 1
ATOM 3064 C C . LEU B 1 113 ? -10 -11.508 -14.5 1 97.69 113 LEU B C 1
ATOM 3066 O O . LEU B 1 113 ? -9.406 -12.055 -15.43 1 97.69 113 LEU B O 1
ATOM 3070 N N . ILE B 1 114 ? -10.023 -11.977 -13.242 1 96.94 114 ILE B N 1
ATOM 3071 C CA . ILE B 1 114 ? -9.359 -13.234 -12.922 1 96.94 114 ILE B CA 1
ATOM 3072 C C . ILE B 1 114 ? -9.938 -14.352 -13.797 1 96.94 114 ILE B C 1
ATOM 3074 O O . ILE B 1 114 ? -9.188 -15.156 -14.359 1 96.94 114 ILE B O 1
ATOM 3078 N N . GLU B 1 115 ? -11.195 -14.344 -13.93 1 96.56 115 GLU B N 1
ATOM 3079 C CA . GLU B 1 115 ? -11.891 -15.367 -14.703 1 96.56 115 GLU B CA 1
ATOM 3080 C C . GLU B 1 115 ? -11.398 -15.414 -16.141 1 96.56 115 GLU B C 1
ATOM 3082 O O . GLU B 1 115 ? -11.078 -16.484 -16.656 1 96.56 115 GLU B O 1
ATOM 3087 N N . ILE B 1 116 ? -11.328 -14.266 -16.766 1 97 116 ILE B N 1
ATOM 3088 C CA . ILE B 1 116 ? -10.977 -14.266 -18.172 1 97 116 ILE B CA 1
ATOM 3089 C C . ILE B 1 116 ? -9.484 -14.547 -18.328 1 97 116 ILE B C 1
ATOM 3091 O O . ILE B 1 116 ? -9.055 -15.133 -19.328 1 97 116 ILE B O 1
ATOM 3095 N N . ILE B 1 117 ? -8.664 -14.133 -17.422 1 97.62 117 ILE B N 1
ATOM 3096 C CA . ILE B 1 117 ? -7.238 -14.43 -17.469 1 97.62 117 ILE B CA 1
ATOM 3097 C C . ILE B 1 117 ? -7.02 -15.938 -17.375 1 97.62 117 ILE B C 1
ATOM 3099 O O . ILE B 1 117 ? -6.27 -16.516 -18.156 1 97.62 117 ILE B O 1
ATOM 3103 N N . VAL B 1 118 ? -7.664 -16.516 -16.438 1 96.62 118 VAL B N 1
ATOM 3104 C CA . VAL B 1 118 ? -7.547 -17.953 -16.188 1 96.62 118 VAL B CA 1
ATOM 3105 C C . VAL B 1 118 ? -8.023 -18.734 -17.406 1 96.62 118 VAL B C 1
ATOM 3107 O O . VAL B 1 118 ? -7.465 -19.781 -17.75 1 96.62 118 VAL B O 1
ATOM 3110 N N . ALA B 1 119 ? -8.969 -18.25 -18.094 1 94.69 119 ALA B N 1
ATOM 3111 C CA . ALA B 1 119 ? -9.562 -18.922 -19.234 1 94.69 119 ALA B CA 1
ATOM 3112 C C . ALA B 1 119 ? -8.703 -18.75 -20.484 1 94.69 119 ALA B C 1
ATOM 3114 O O . ALA B 1 119 ? -8.852 -19.469 -21.469 1 94.69 119 ALA B O 1
ATOM 3115 N N . SER B 1 120 ? -7.871 -17.797 -20.453 1 94.88 120 SER B N 1
ATOM 3116 C CA . SER B 1 120 ? -7.035 -17.516 -21.609 1 94.88 120 SER B CA 1
ATOM 3117 C C . SER B 1 120 ? -5.895 -18.531 -21.719 1 94.88 120 SER B C 1
ATOM 3119 O O . SER B 1 120 ? -5.434 -19.062 -20.719 1 94.88 120 SER B O 1
ATOM 3121 N N . ASP B 1 121 ? -5.344 -18.75 -22.906 1 88.25 121 ASP B N 1
ATOM 3122 C CA . ASP B 1 121 ? -4.312 -19.75 -23.156 1 88.25 121 ASP B CA 1
ATOM 3123 C C . ASP B 1 121 ? -2.982 -19.344 -22.531 1 88.25 121 ASP B C 1
ATOM 3125 O O . ASP B 1 121 ? -2.246 -20.188 -22.016 1 88.25 121 ASP B O 1
ATOM 3129 N N . ASN B 1 122 ? -2.688 -18.109 -22.562 1 91.75 122 ASN B N 1
ATOM 3130 C CA . ASN B 1 122 ? -1.389 -17.656 -22.078 1 91.75 122 ASN B CA 1
ATOM 3131 C C . ASN B 1 122 ? -1.513 -16.906 -20.766 1 91.75 122 ASN B C 1
ATOM 3133 O O . ASN B 1 122 ? -0.564 -16.25 -20.312 1 91.75 122 ASN B O 1
ATOM 3137 N N . ALA B 1 123 ? -2.676 -16.984 -20.141 1 95.5 123 ALA B N 1
ATOM 3138 C CA . ALA B 1 123 ? -2.955 -16.312 -18.875 1 95.5 123 ALA B CA 1
ATOM 3139 C C . ALA B 1 123 ? -2.734 -14.805 -18.984 1 95.5 123 ALA B C 1
ATOM 3141 O O . ALA B 1 123 ? -2.164 -14.188 -18.094 1 95.5 123 ALA B O 1
ATOM 3142 N N . GLU B 1 124 ? -2.99 -14.297 -20.141 1 96.75 124 GLU B N 1
ATOM 3143 C CA . GLU B 1 124 ? -2.936 -12.867 -20.422 1 96.75 124 GLU B CA 1
ATOM 3144 C C . GLU B 1 124 ? -4.125 -12.43 -21.281 1 96.75 124 GLU B C 1
ATOM 3146 O O . GLU B 1 124 ? -4.594 -13.18 -22.125 1 96.75 124 GLU B O 1
ATOM 3151 N N . VAL B 1 125 ? -4.555 -11.234 -21.031 1 97.81 125 VAL B N 1
ATOM 3152 C CA . VAL B 1 125 ? -5.676 -10.711 -21.812 1 97.81 125 VAL B CA 1
ATOM 3153 C C . VAL B 1 125 ? -5.375 -9.273 -22.234 1 97.81 125 VAL B C 1
ATOM 3155 O O . VAL B 1 125 ? -4.559 -8.586 -21.609 1 97.81 125 VAL B O 1
ATOM 3158 N N . GLY B 1 126 ? -5.996 -8.836 -23.312 1 97.06 126 GLY B N 1
ATOM 3159 C CA . GLY B 1 126 ? -5.801 -7.48 -23.781 1 97.06 126 GLY B CA 1
ATOM 3160 C C . GLY B 1 126 ? -6.52 -6.441 -22.953 1 97.06 126 GLY B C 1
ATOM 3161 O O . GLY B 1 126 ? -7.594 -6.711 -22.406 1 97.06 126 GLY B O 1
ATOM 3162 N N . SER B 1 127 ? -5.977 -5.262 -22.922 1 94.88 127 SER B N 1
ATOM 3163 C CA . SER B 1 127 ? -6.535 -4.176 -22.125 1 94.88 127 SER B CA 1
ATOM 3164 C C . SER B 1 127 ? -7.938 -3.801 -22.594 1 94.88 127 SER B C 1
ATOM 3166 O O . SER B 1 127 ? -8.82 -3.518 -21.781 1 94.88 127 SER B O 1
ATOM 3168 N N . THR B 1 128 ? -8.133 -3.791 -23.891 1 94.12 128 THR B N 1
ATOM 3169 C CA . THR B 1 128 ? -9.438 -3.432 -24.438 1 94.12 128 THR B CA 1
ATOM 3170 C C . THR B 1 128 ? -10.492 -4.441 -24.016 1 94.12 128 THR B C 1
ATOM 3172 O O . THR B 1 128 ? -11.586 -4.062 -23.578 1 94.12 128 THR B O 1
ATOM 3175 N N . GLU B 1 129 ? -10.18 -5.703 -24.203 1 95.06 129 GLU B N 1
ATOM 3176 C CA . GLU B 1 129 ? -11.086 -6.762 -23.766 1 95.06 129 GLU B CA 1
ATOM 3177 C C . GLU B 1 129 ? -11.43 -6.633 -22.297 1 95.06 129 GLU B C 1
ATOM 3179 O O . GLU B 1 129 ? -12.578 -6.852 -21.891 1 95.06 129 GLU B O 1
ATOM 3184 N N . THR B 1 130 ? -10.438 -6.281 -21.516 1 97.06 130 THR B N 1
ATOM 3185 C CA . THR B 1 130 ? -10.602 -6.137 -20.078 1 97.06 130 THR B CA 1
ATOM 3186 C C . THR B 1 130 ? -11.555 -4.988 -19.75 1 97.06 130 THR B C 1
ATOM 3188 O O . THR B 1 130 ? -12.445 -5.133 -18.922 1 97.06 130 THR B O 1
ATOM 3191 N N . LEU B 1 131 ? -11.414 -3.867 -20.422 1 96.5 131 LEU B N 1
ATOM 3192 C CA . LEU B 1 131 ? -12.25 -2.703 -20.172 1 96.5 131 LEU B CA 1
ATOM 3193 C C . LEU B 1 131 ? -13.711 -2.994 -20.516 1 96.5 131 LEU B C 1
ATOM 3195 O O . LEU B 1 131 ? -14.625 -2.432 -19.906 1 96.5 131 LEU B O 1
ATOM 3199 N N . ASN B 1 132 ? -13.914 -3.93 -21.391 1 95 132 ASN B N 1
ATOM 3200 C CA . ASN B 1 132 ? -15.266 -4.277 -21.828 1 95 132 ASN B CA 1
ATOM 3201 C C . ASN B 1 132 ? -15.969 -5.152 -20.797 1 95 132 ASN B C 1
ATOM 3203 O O . ASN B 1 132 ? -17.172 -5.379 -20.891 1 95 132 ASN B O 1
ATOM 3207 N N . LEU B 1 133 ? -15.289 -5.578 -19.844 1 96.25 133 LEU B N 1
ATOM 3208 C CA . LEU B 1 133 ? -15.875 -6.391 -18.781 1 96.25 133 LEU B CA 1
ATOM 3209 C C . LEU B 1 133 ? -16.938 -5.602 -18.016 1 96.25 133 LEU B C 1
ATOM 3211 O O . LEU B 1 133 ? -17.766 -6.188 -17.312 1 96.25 133 LEU B O 1
ATOM 3215 N N . VAL B 1 134 ? -16.844 -4.238 -18.125 1 95.75 134 VAL B N 1
ATOM 3216 C CA . VAL B 1 134 ? -17.781 -3.395 -17.375 1 95.75 134 VAL B CA 1
ATOM 3217 C C . VAL B 1 134 ? -19.219 -3.748 -17.75 1 95.75 134 VAL B C 1
ATOM 3219 O O . VAL B 1 134 ? -20.125 -3.623 -16.938 1 95.75 134 VAL B O 1
ATOM 3222 N N . SER B 1 135 ? -19.438 -4.262 -18.938 1 94.12 135 SER B N 1
ATOM 3223 C CA . SER B 1 135 ? -20.766 -4.609 -19.422 1 94.12 135 SER B CA 1
ATOM 3224 C C . SER B 1 135 ? -21.219 -5.965 -18.891 1 94.12 135 SER B C 1
ATOM 3226 O O . SER B 1 135 ? -22.406 -6.312 -18.969 1 94.12 135 SER B O 1
ATOM 3228 N N . ARG B 1 136 ? -20.328 -6.699 -18.25 1 93.19 136 ARG B N 1
ATOM 3229 C CA . ARG B 1 136 ? -20.641 -8.062 -17.812 1 93.19 136 ARG B CA 1
ATOM 3230 C C . ARG B 1 136 ? -20.828 -8.125 -16.312 1 93.19 136 ARG B C 1
ATOM 3232 O O . ARG B 1 136 ? -20.984 -9.211 -15.742 1 93.19 136 ARG B O 1
ATOM 3239 N N . LEU B 1 137 ? -20.75 -6.988 -15.727 1 93.75 137 LEU B N 1
ATOM 3240 C CA . LEU B 1 137 ? -20.906 -6.988 -14.273 1 93.75 137 LEU B CA 1
ATOM 3241 C C . LEU B 1 137 ? -22.359 -7.246 -13.875 1 93.75 137 LEU B C 1
ATOM 3243 O O . LEU B 1 137 ? -23.281 -6.723 -14.5 1 93.75 137 LEU B O 1
ATOM 3247 N N . GLU B 1 138 ? -22.5 -8.133 -12.883 1 89.44 138 GLU B N 1
ATOM 3248 C CA . GLU B 1 138 ? -23.828 -8.516 -12.445 1 89.44 138 GLU B CA 1
ATOM 3249 C C . GLU B 1 138 ? -24.078 -8.133 -10.984 1 89.44 138 GLU B C 1
ATOM 3251 O O . GLU B 1 138 ? -23.188 -8.281 -10.148 1 89.44 138 GLU B O 1
ATOM 3256 N N . ASN B 1 139 ? -25.219 -7.602 -10.695 1 89 139 ASN B N 1
ATOM 3257 C CA . ASN B 1 139 ? -25.734 -7.41 -9.344 1 89 139 ASN B CA 1
ATOM 3258 C C . ASN B 1 139 ? -24.938 -6.352 -8.586 1 89 139 ASN B C 1
ATOM 3260 O O . ASN B 1 139 ? -24.734 -6.473 -7.375 1 89 139 ASN B O 1
ATOM 3264 N N . VAL B 1 140 ? -24.266 -5.488 -9.312 1 90.94 140 VAL B N 1
ATOM 3265 C CA . VAL B 1 140 ? -23.531 -4.387 -8.695 1 90.94 140 VAL B CA 1
ATOM 3266 C C . VAL B 1 140 ? -23.781 -3.102 -9.484 1 90.94 140 VAL B C 1
ATOM 3268 O O . VAL B 1 140 ? -24.328 -3.137 -10.586 1 90.94 140 VAL B O 1
ATOM 3271 N N . LYS B 1 141 ? -23.422 -2.033 -8.812 1 91.44 141 LYS B N 1
ATOM 3272 C CA . LYS B 1 141 ? -23.5 -0.745 -9.5 1 91.44 141 LYS B CA 1
ATOM 3273 C C . LYS B 1 141 ? -22.609 -0.717 -10.734 1 91.44 141 LYS B C 1
ATOM 3275 O O . LYS B 1 141 ? -21.516 -1.293 -10.727 1 91.44 141 LYS B O 1
ATOM 3280 N N . LYS B 1 142 ? -23.094 -0.012 -11.695 1 91.69 142 LYS B N 1
ATOM 3281 C CA . LYS B 1 142 ? -22.359 0.083 -12.953 1 91.69 142 LYS B CA 1
ATOM 3282 C C . LYS B 1 142 ? -21.016 0.777 -12.758 1 91.69 142 LYS B C 1
ATOM 3284 O O . LYS B 1 142 ? -20.922 1.761 -12.016 1 91.69 142 LYS B O 1
ATOM 3289 N N . LEU B 1 143 ? -20.047 0.22 -13.375 1 94.31 143 LEU B N 1
ATOM 3290 C CA . LEU B 1 143 ? -18.703 0.785 -13.391 1 94.31 143 LEU B CA 1
ATOM 3291 C C . LEU B 1 143 ? -18.375 1.381 -14.75 1 94.31 143 LEU B C 1
ATOM 3293 O O . LEU B 1 143 ? -18.516 0.713 -15.773 1 94.31 143 LEU B O 1
ATOM 3297 N N . SER B 1 144 ? -18 2.635 -14.758 1 94.69 144 SER B N 1
ATOM 3298 C CA . SER B 1 144 ? -17.641 3.248 -16.031 1 94.69 144 SER B CA 1
ATOM 3299 C C . SER B 1 144 ? -16.281 2.746 -16.5 1 94.69 144 SER B C 1
ATOM 3301 O O . SER B 1 144 ? -15.492 2.209 -15.719 1 94.69 144 SER B O 1
ATOM 3303 N N . LYS B 1 145 ? -15.984 2.953 -17.781 1 94.44 145 LYS B N 1
ATOM 3304 C CA . LYS B 1 145 ? -14.695 2.547 -18.344 1 94.44 145 LYS B CA 1
ATOM 3305 C C . LYS B 1 145 ? -13.555 3.354 -17.719 1 94.44 145 LYS B C 1
ATOM 3307 O O . LYS B 1 145 ? -12.461 2.83 -17.516 1 94.44 145 LYS B O 1
ATOM 3312 N N . ASP B 1 146 ? -13.82 4.535 -17.438 1 94.44 146 ASP B N 1
ATOM 3313 C CA . ASP B 1 146 ? -12.82 5.375 -16.781 1 94.44 146 ASP B CA 1
ATOM 3314 C C . ASP B 1 146 ? -12.5 4.859 -15.383 1 94.44 146 ASP B C 1
ATOM 3316 O O . ASP B 1 146 ? -11.336 4.82 -14.984 1 94.44 146 ASP B O 1
ATOM 3320 N N . ASP B 1 147 ? -13.539 4.484 -14.703 1 95.25 147 ASP B N 1
ATOM 3321 C CA . ASP B 1 147 ? -13.352 3.92 -13.367 1 95.25 147 ASP B CA 1
ATOM 3322 C C . ASP B 1 147 ? -12.586 2.604 -13.43 1 95.25 147 ASP B C 1
ATOM 3324 O O . ASP B 1 147 ? -11.766 2.312 -12.555 1 95.25 147 ASP B O 1
ATOM 3328 N N . ALA B 1 148 ? -12.906 1.904 -14.422 1 96.88 148 ALA B N 1
ATOM 3329 C CA . ALA B 1 148 ? -12.219 0.632 -14.609 1 96.88 148 ALA B CA 1
ATOM 3330 C C . ALA B 1 148 ? -10.734 0.851 -14.898 1 96.88 148 ALA B C 1
ATOM 3332 O O . ALA B 1 148 ? -9.883 0.114 -14.398 1 96.88 148 ALA B O 1
ATOM 3333 N N . GLU B 1 149 ? -10.453 1.794 -15.695 1 95.38 149 GLU B N 1
ATOM 3334 C CA . GLU B 1 149 ? -9.07 2.141 -15.977 1 95.38 149 GLU B CA 1
ATOM 3335 C C . GLU B 1 149 ? -8.328 2.566 -14.711 1 95.38 149 GLU B C 1
ATOM 3337 O O . GLU B 1 149 ? -7.176 2.188 -14.5 1 95.38 149 GLU B O 1
ATOM 3342 N N . ASP B 1 150 ? -8.961 3.336 -13.969 1 93.38 150 ASP B N 1
ATOM 3343 C CA . ASP B 1 150 ? -8.398 3.76 -12.688 1 93.38 150 ASP B CA 1
ATOM 3344 C C . ASP B 1 150 ? -8.141 2.562 -11.773 1 93.38 150 ASP B C 1
ATOM 3346 O O . ASP B 1 150 ? -7.105 2.492 -11.109 1 93.38 150 ASP B O 1
ATOM 3350 N N . LEU B 1 151 ? -9.109 1.693 -11.773 1 95.94 151 LEU B N 1
ATOM 3351 C CA . LEU B 1 151 ? -8.969 0.485 -10.969 1 95.94 151 LEU B CA 1
ATOM 3352 C C . LEU B 1 151 ? -7.777 -0.342 -11.43 1 95.94 151 LEU B C 1
ATOM 3354 O O . LEU B 1 151 ? -6.992 -0.821 -10.602 1 95.94 151 LEU B O 1
ATOM 3358 N N . LEU B 1 152 ? -7.668 -0.482 -12.703 1 96.62 152 LEU B N 1
ATOM 3359 C CA . LEU B 1 152 ? -6.559 -1.253 -13.25 1 96.62 152 LEU B CA 1
ATOM 3360 C C . LEU B 1 152 ? -5.223 -0.638 -12.844 1 96.62 152 LEU B C 1
ATOM 3362 O O . LEU B 1 152 ? -4.285 -1.356 -12.492 1 96.62 152 LEU B O 1
ATOM 3366 N N . SER B 1 153 ? -5.156 0.619 -12.859 1 93.5 153 SER B N 1
ATOM 3367 C CA . SER B 1 153 ? -3.945 1.319 -12.453 1 93.5 153 SER B CA 1
ATOM 3368 C C . SER B 1 153 ? -3.633 1.068 -10.977 1 93.5 153 SER B C 1
ATOM 3370 O O . SER B 1 153 ? -2.479 0.838 -10.617 1 93.5 153 SER B O 1
ATOM 3372 N N . ARG B 1 154 ? -4.621 1.08 -10.172 1 92.62 154 ARG B N 1
ATOM 3373 C CA . ARG B 1 154 ? -4.445 0.846 -8.742 1 92.62 154 ARG B CA 1
ATOM 3374 C C . ARG B 1 154 ? -4.039 -0.599 -8.469 1 92.62 154 ARG B C 1
ATOM 3376 O O . ARG B 1 154 ? -3.166 -0.857 -7.637 1 92.62 154 ARG B O 1
ATOM 3383 N N . LEU B 1 155 ? -4.68 -1.486 -9.219 1 95.31 155 LEU B N 1
ATOM 3384 C CA . LEU B 1 155 ? -4.355 -2.9 -9.07 1 95.31 155 LEU B CA 1
ATOM 3385 C C . LEU B 1 155 ? -2.904 -3.168 -9.461 1 95.31 155 LEU B C 1
ATOM 3387 O O . LEU B 1 155 ? -2.229 -3.988 -8.836 1 95.31 155 LEU B O 1
ATOM 3391 N N . GLU B 1 156 ? -2.49 -2.508 -10.461 1 94.88 156 GLU B N 1
ATOM 3392 C CA . GLU B 1 156 ? -1.103 -2.676 -10.883 1 94.88 156 GLU B CA 1
ATOM 3393 C C . GLU B 1 156 ? -0.137 -2.092 -9.859 1 94.88 156 GLU B C 1
ATOM 3395 O O . GLU B 1 156 ? 0.869 -2.717 -9.516 1 94.88 156 GLU B O 1
ATOM 3400 N N . THR B 1 157 ? -0.401 -0.913 -9.383 1 90 157 THR B N 1
ATOM 3401 C CA . THR B 1 157 ? 0.443 -0.258 -8.391 1 90 157 THR B CA 1
ATOM 3402 C C . THR B 1 157 ? 0.531 -1.097 -7.117 1 90 157 THR B C 1
ATOM 3404 O O . THR B 1 157 ? 1.597 -1.194 -6.504 1 90 157 THR B O 1
ATOM 3407 N N . ASN B 1 158 ? -0.631 -1.72 -6.797 1 89.44 158 ASN B N 1
ATOM 3408 C CA . ASN B 1 158 ? -0.683 -2.549 -5.598 1 89.44 158 ASN B CA 1
ATOM 3409 C C . ASN B 1 158 ? -0.205 -3.971 -5.879 1 89.44 158 ASN B C 1
ATOM 3411 O O . ASN B 1 158 ? -0.291 -4.84 -5.012 1 89.44 158 ASN B O 1
ATOM 3415 N N . LYS B 1 159 ? 0.199 -4.258 -7.07 1 92.56 159 LYS B N 1
ATOM 3416 C CA . LYS B 1 159 ? 0.911 -5.461 -7.492 1 92.56 159 LYS B CA 1
ATOM 3417 C C . LYS B 1 159 ? -0.029 -6.664 -7.559 1 92.56 159 LYS B C 1
ATOM 3419 O O . LYS B 1 159 ? 0.378 -7.793 -7.281 1 92.56 159 LYS B O 1
ATOM 3424 N N . TRP B 1 160 ? -1.276 -6.418 -7.852 1 94.25 160 TRP B N 1
ATOM 3425 C CA . TRP B 1 160 ? -2.219 -7.516 -8.062 1 94.25 160 TRP B CA 1
ATOM 3426 C C . TRP B 1 160 ? -2.135 -8.039 -9.492 1 94.25 160 TRP B C 1
ATOM 3428 O O . TRP B 1 160 ? -2.326 -9.227 -9.734 1 94.25 160 TRP B O 1
ATOM 3438 N N . ILE B 1 161 ? -1.842 -7.043 -10.398 1 97.25 161 ILE B N 1
ATOM 3439 C CA . ILE B 1 161 ? -1.777 -7.387 -11.82 1 97.25 161 ILE B CA 1
ATOM 3440 C C . ILE B 1 161 ? -0.542 -6.75 -12.445 1 97.25 161 ILE B C 1
ATOM 3442 O O . ILE B 1 161 ? 0.1 -5.891 -11.836 1 97.25 161 ILE B O 1
ATOM 3446 N N . LYS B 1 162 ? -0.22 -7.23 -13.57 1 96.44 162 LYS B N 1
ATOM 3447 C CA . LYS B 1 162 ? 0.833 -6.66 -14.406 1 96.44 162 LYS B CA 1
ATOM 3448 C C . LYS B 1 162 ? 0.281 -6.219 -15.758 1 96.44 162 LYS B C 1
ATOM 3450 O O . LYS B 1 162 ? -0.509 -6.934 -16.375 1 96.44 162 LYS B O 1
ATOM 3455 N N . MET B 1 163 ? 0.64 -5.031 -16.109 1 95.19 163 MET B N 1
ATOM 3456 C CA . MET B 1 163 ? 0.25 -4.512 -17.422 1 95.19 163 MET B CA 1
ATOM 3457 C C . MET B 1 163 ? 1.477 -4.199 -18.266 1 95.19 163 MET B C 1
ATOM 3459 O O . MET B 1 163 ? 2.324 -3.396 -17.875 1 95.19 163 MET B O 1
ATOM 3463 N N . THR B 1 164 ? 1.621 -4.875 -19.344 1 92.75 164 THR B N 1
ATOM 3464 C CA . THR B 1 164 ? 2.75 -4.68 -20.25 1 92.75 164 THR B CA 1
ATOM 3465 C C . THR B 1 164 ? 2.297 -4.746 -21.703 1 92.75 164 THR B C 1
ATOM 3467 O O . THR B 1 164 ? 1.688 -5.73 -22.125 1 92.75 164 THR B O 1
ATOM 3470 N N . HIS B 1 165 ? 2.588 -3.719 -22.469 1 92.56 165 HIS B N 1
ATOM 3471 C CA . HIS B 1 165 ? 2.299 -3.666 -23.891 1 92.56 165 HIS B CA 1
ATOM 3472 C C . HIS B 1 165 ? 0.829 -3.967 -24.172 1 92.56 165 HIS B C 1
ATOM 3474 O O . HIS B 1 165 ? 0.512 -4.809 -25.016 1 92.56 165 HIS B O 1
ATOM 3480 N N . GLY B 1 166 ? 0.016 -3.441 -23.359 1 92.56 166 GLY B N 1
ATOM 3481 C CA . GLY B 1 166 ? -1.418 -3.537 -23.578 1 92.56 166 GLY B CA 1
ATOM 3482 C C . GLY B 1 166 ? -2.01 -4.852 -23.109 1 92.56 166 GLY B C 1
ATOM 3483 O O . GLY B 1 166 ? -3.189 -5.125 -23.328 1 92.56 166 GLY B O 1
ATOM 3484 N N . LYS B 1 167 ? -1.248 -5.719 -22.516 1 96.88 167 LYS B N 1
ATOM 3485 C CA . LYS B 1 167 ? -1.723 -6.992 -21.984 1 96.88 167 LYS B CA 1
ATOM 3486 C C . LYS B 1 167 ? -1.739 -6.98 -20.469 1 96.88 167 LYS B C 1
ATOM 3488 O O . LYS B 1 167 ? -0.936 -6.289 -19.828 1 96.88 167 LYS B O 1
ATOM 3493 N N . ILE B 1 168 ? -2.678 -7.754 -19.953 1 98.06 168 ILE B N 1
ATOM 3494 C CA . ILE B 1 168 ? -2.854 -7.797 -18.5 1 98.06 168 ILE B CA 1
ATOM 3495 C C . ILE B 1 168 ? -2.764 -9.242 -18.016 1 98.06 168 ILE B C 1
ATOM 3497 O O . ILE B 1 168 ? -3.332 -10.148 -18.625 1 98.06 168 ILE B O 1
ATOM 3501 N N . SER B 1 169 ? -1.988 -9.484 -16.984 1 97.88 169 SER B N 1
ATOM 3502 C CA . SER B 1 169 ? -1.888 -10.781 -16.328 1 97.88 169 SER B CA 1
ATOM 3503 C C . SER B 1 169 ? -1.853 -10.641 -14.805 1 97.88 169 SER B C 1
ATOM 3505 O O . SER B 1 169 ? -1.763 -9.523 -14.289 1 97.88 169 SER B O 1
ATOM 3507 N N . LEU B 1 170 ? -2.012 -11.734 -14.125 1 97.31 170 LEU B N 1
ATOM 3508 C CA . LEU B 1 170 ? -1.917 -11.695 -12.672 1 97.31 170 LEU B CA 1
ATOM 3509 C C . LEU B 1 170 ? -0.465 -11.562 -12.219 1 97.31 170 LEU B C 1
ATOM 3511 O O . LEU B 1 170 ? 0.427 -12.188 -12.797 1 97.31 170 LEU B O 1
ATOM 3515 N N . ALA B 1 171 ? -0.246 -10.688 -11.258 1 96.38 171 ALA B N 1
ATOM 3516 C CA . ALA B 1 171 ? 1.097 -10.508 -10.711 1 96.38 171 ALA B CA 1
ATOM 3517 C C . ALA B 1 171 ? 1.41 -11.57 -9.664 1 96.38 171 ALA B C 1
ATOM 3519 O O . ALA B 1 171 ? 0.545 -12.375 -9.305 1 96.38 171 ALA B O 1
ATOM 3520 N N . THR B 1 172 ? 2.645 -11.617 -9.227 1 95.56 172 THR B N 1
ATOM 3521 C CA . THR B 1 172 ? 3.119 -12.617 -8.281 1 95.56 172 THR B CA 1
ATOM 3522 C C . THR B 1 172 ? 2.33 -12.555 -6.973 1 95.56 172 THR B C 1
ATOM 3524 O O . THR B 1 172 ? 2.061 -13.578 -6.352 1 95.56 172 THR B O 1
ATOM 3527 N N . ARG B 1 173 ? 1.975 -11.383 -6.57 1 93 173 ARG B N 1
ATOM 3528 C CA . ARG B 1 173 ? 1.197 -11.227 -5.348 1 93 173 ARG B CA 1
ATOM 3529 C C . ARG B 1 173 ? -0.125 -11.984 -5.438 1 93 173 ARG B C 1
ATOM 3531 O O . ARG B 1 173 ? -0.547 -12.625 -4.469 1 93 173 ARG B O 1
ATOM 3538 N N . SER B 1 174 ? -0.795 -11.875 -6.57 1 94 174 SER B N 1
ATOM 3539 C CA . SER B 1 174 ? -2.074 -12.547 -6.773 1 94 174 SER B CA 1
ATOM 3540 C C . SER B 1 174 ? -1.927 -14.055 -6.66 1 94 174 SER B C 1
ATOM 3542 O O . SER B 1 174 ? -2.764 -14.727 -6.047 1 94 174 SER B O 1
ATOM 3544 N N . LEU B 1 175 ? -0.895 -14.531 -7.203 1 93.88 175 LEU B N 1
ATOM 3545 C CA . LEU B 1 175 ? -0.653 -15.969 -7.152 1 93.88 175 LEU B CA 1
ATOM 3546 C C . LEU B 1 175 ? -0.353 -16.422 -5.727 1 93.88 175 LEU B C 1
ATOM 3548 O O . LEU B 1 175 ? -0.733 -17.531 -5.328 1 93.88 175 LEU B O 1
ATOM 3552 N N . LEU B 1 176 ? 0.263 -15.57 -4.988 1 91.94 176 LEU B N 1
ATOM 3553 C CA . LEU B 1 176 ? 0.632 -15.883 -3.609 1 91.94 176 LEU B CA 1
ATOM 3554 C C . LEU B 1 176 ? -0.591 -15.852 -2.699 1 91.94 176 LEU B C 1
ATOM 3556 O O . LEU B 1 176 ? -0.727 -16.688 -1.807 1 91.94 176 LEU B O 1
ATOM 3560 N N . GLU B 1 177 ? -1.459 -14.93 -2.93 1 89.44 177 GLU B N 1
ATOM 3561 C CA . GLU B 1 177 ? -2.543 -14.695 -1.979 1 89.44 177 GLU B CA 1
ATOM 3562 C C . GLU B 1 177 ? -3.838 -15.352 -2.447 1 89.44 177 GLU B C 1
ATOM 3564 O O . GLU B 1 177 ? -4.684 -15.719 -1.63 1 89.44 177 GLU B O 1
ATOM 3569 N N . LEU B 1 178 ? -3.965 -15.523 -3.76 1 91.44 178 LEU B N 1
ATOM 3570 C CA . LEU B 1 178 ? -5.258 -15.953 -4.277 1 91.44 178 LEU B CA 1
ATOM 3571 C C . LEU B 1 178 ? -5.168 -17.344 -4.879 1 91.44 178 LEU B C 1
ATOM 3573 O O . LEU B 1 178 ? -6.102 -17.812 -5.539 1 91.44 178 LEU B O 1
ATOM 3577 N N . ASP B 1 179 ? -4.102 -18.016 -4.707 1 91.06 179 ASP B N 1
ATOM 3578 C CA . ASP B 1 179 ? -3.9 -19.328 -5.316 1 91.06 179 ASP B CA 1
ATOM 3579 C C . ASP B 1 179 ? -5.02 -20.297 -4.926 1 91.06 179 ASP B C 1
ATOM 3581 O O . ASP B 1 179 ? -5.629 -20.922 -5.793 1 91.06 179 ASP B O 1
ATOM 3585 N N . GLN B 1 180 ? -5.359 -20.375 -3.643 1 88.62 180 GLN B N 1
ATOM 3586 C CA . GLN B 1 180 ? -6.406 -21.281 -3.184 1 88.62 180 GLN B CA 1
ATOM 3587 C C . GLN B 1 180 ? -7.766 -20.891 -3.75 1 88.62 180 GLN B C 1
ATOM 3589 O O . GLN B 1 180 ? -8.547 -21.734 -4.164 1 88.62 180 GLN B O 1
ATOM 3594 N N . TYR B 1 181 ? -8.047 -19.625 -3.725 1 91.12 181 TYR B N 1
ATOM 3595 C CA . TYR B 1 181 ? -9.297 -19.125 -4.297 1 91.12 181 TYR B CA 1
ATOM 3596 C C . TYR B 1 181 ? -9.422 -19.531 -5.758 1 91.12 181 TYR B C 1
ATOM 3598 O O . TYR B 1 181 ? -10.477 -20.016 -6.184 1 91.12 181 TYR B O 1
ATOM 3606 N N . ILE B 1 182 ? -8.422 -19.297 -6.508 1 94.12 182 ILE B N 1
ATOM 3607 C CA . ILE B 1 182 ? -8.43 -19.562 -7.941 1 94.12 182 ILE B CA 1
ATOM 3608 C C . ILE B 1 182 ? -8.586 -21.062 -8.172 1 94.12 182 ILE B C 1
ATOM 3610 O O . ILE B 1 182 ? -9.383 -21.5 -9.016 1 94.12 182 ILE B O 1
ATOM 3614 N N . LEU B 1 183 ? -7.879 -21.859 -7.395 1 94 183 LEU B N 1
ATOM 3615 C CA . LEU B 1 183 ? -7.938 -23.312 -7.531 1 94 183 LEU B CA 1
ATOM 3616 C C . LEU B 1 183 ? -9.328 -23.844 -7.199 1 94 183 LEU B C 1
ATOM 3618 O O . LEU B 1 183 ? -9.789 -24.812 -7.797 1 94 183 LEU B O 1
ATOM 3622 N N . GLU B 1 184 ? -9.984 -23.172 -6.301 1 92.44 184 GLU B N 1
ATOM 3623 C CA . GLU B 1 184 ? -11.297 -23.625 -5.855 1 92.44 184 GLU B CA 1
ATOM 3624 C C . GLU B 1 184 ? -12.391 -23.156 -6.809 1 92.44 184 GLU B C 1
ATOM 3626 O O . GLU B 1 184 ? -13.242 -23.953 -7.227 1 92.44 184 GLU B O 1
ATOM 3631 N N . ILE B 1 185 ? -12.383 -21.984 -7.156 1 93.12 185 ILE B N 1
ATOM 3632 C CA . ILE B 1 185 ? -13.469 -21.375 -7.918 1 93.12 185 ILE B CA 1
ATOM 3633 C C . ILE B 1 185 ? -13.336 -21.75 -9.391 1 93.12 185 ILE B C 1
ATOM 3635 O O . ILE B 1 185 ? -14.344 -21.969 -10.078 1 93.12 185 ILE B O 1
ATOM 3639 N N . TYR B 1 186 ? -12.102 -21.859 -9.82 1 95.12 186 TYR B N 1
ATOM 3640 C CA . TYR B 1 186 ? -11.883 -22.109 -11.242 1 95.12 186 TYR B CA 1
ATOM 3641 C C . TYR B 1 186 ? -11.203 -23.453 -11.469 1 95.12 186 TYR B C 1
ATOM 3643 O O . TYR B 1 186 ? -10.344 -23.578 -12.344 1 95.12 186 TYR B O 1
ATOM 3651 N N . GLN B 1 187 ? -11.547 -24.391 -10.742 1 92.81 187 GLN B N 1
ATOM 3652 C CA . GLN B 1 187 ? -10.906 -25.703 -10.711 1 92.81 187 GLN B CA 1
ATOM 3653 C C . GLN B 1 187 ? -10.898 -26.344 -12.094 1 92.81 187 GLN B C 1
ATOM 3655 O O . GLN B 1 187 ? -9.953 -27.047 -12.453 1 92.81 187 GLN B O 1
ATOM 3660 N N . ASP B 1 188 ? -11.891 -26.047 -12.914 1 92.69 188 ASP B N 1
ATOM 3661 C CA . ASP B 1 188 ? -12.008 -26.688 -14.227 1 92.69 188 ASP B CA 1
ATOM 3662 C C . ASP B 1 188 ? -11.094 -26.016 -15.242 1 92.69 188 ASP B C 1
ATOM 3664 O O . ASP B 1 188 ? -10.812 -26.578 -16.297 1 92.69 188 ASP B O 1
ATOM 3668 N N . ASP B 1 189 ? -10.625 -24.875 -14.922 1 93.19 189 ASP B N 1
ATOM 3669 C CA . ASP B 1 189 ? -9.875 -24.094 -15.898 1 93.19 189 ASP B CA 1
ATOM 3670 C C . ASP B 1 189 ? -8.398 -24.031 -15.531 1 93.19 189 ASP B C 1
ATOM 3672 O O . ASP B 1 189 ? -7.574 -23.562 -16.328 1 93.19 189 ASP B O 1
ATOM 3676 N N . VAL B 1 190 ? -8.086 -24.516 -14.344 1 95 190 VAL B N 1
ATOM 3677 C CA . VAL B 1 190 ? -6.703 -24.328 -13.906 1 95 190 VAL B CA 1
ATOM 3678 C C . VAL B 1 190 ? -6.125 -25.672 -13.438 1 95 190 VAL B C 1
ATOM 3680 O O . VAL B 1 190 ? -6.871 -26.609 -13.141 1 95 190 VAL B O 1
ATOM 3683 N N . GLU B 1 191 ? -4.762 -25.734 -13.453 1 94.06 191 GLU B N 1
ATOM 3684 C CA . GLU B 1 191 ? -4.035 -26.922 -13.008 1 94.06 191 GLU B CA 1
ATOM 3685 C C . GLU B 1 191 ? -2.895 -26.547 -12.07 1 94.06 191 GLU B C 1
ATOM 3687 O O . GLU B 1 191 ? -2.426 -25.406 -12.07 1 94.06 191 GLU B O 1
ATOM 3692 N N . LYS B 1 192 ? -2.562 -27.5 -11.25 1 96.62 192 LYS B N 1
ATOM 3693 C CA . LYS B 1 192 ? -1.342 -27.375 -10.461 1 96.62 192 LYS B CA 1
ATOM 3694 C C . LYS B 1 192 ? -0.136 -27.922 -11.227 1 96.62 192 LYS B C 1
ATOM 3696 O O . LYS B 1 192 ? -0.262 -28.859 -12.008 1 96.62 192 LYS B O 1
ATOM 3701 N N . CYS B 1 193 ? 0.871 -27.266 -10.992 1 96.94 193 CYS B N 1
ATOM 3702 C CA . CYS B 1 193 ? 2.113 -27.781 -11.555 1 96.94 193 CYS B CA 1
ATOM 3703 C C . CYS B 1 193 ? 2.426 -29.172 -11.008 1 96.94 193 CYS B C 1
ATOM 3705 O O . CYS B 1 193 ? 2.293 -29.406 -9.805 1 96.94 193 CYS B O 1
ATOM 3707 N N . ASN B 1 194 ? 2.838 -30.047 -11.836 1 95.62 194 ASN B N 1
ATOM 3708 C CA . ASN B 1 194 ? 3.078 -31.422 -11.445 1 95.62 194 ASN B CA 1
ATOM 3709 C C . ASN B 1 194 ? 4.297 -31.547 -10.531 1 95.62 194 ASN B C 1
ATOM 3711 O O . ASN B 1 194 ? 4.387 -32.469 -9.727 1 95.62 194 ASN B O 1
ATOM 3715 N N . ILE B 1 195 ? 5.176 -30.609 -10.555 1 94.38 195 ILE B N 1
ATOM 3716 C CA . ILE B 1 195 ? 6.43 -30.688 -9.812 1 94.38 195 ILE B CA 1
ATOM 3717 C C . ILE B 1 195 ? 6.277 -29.984 -8.469 1 94.38 195 ILE B C 1
ATOM 3719 O O . ILE B 1 195 ? 6.469 -30.594 -7.418 1 94.38 195 ILE B O 1
ATOM 3723 N N . CYS B 1 196 ? 5.914 -28.719 -8.445 1 94.81 196 CYS B N 1
ATOM 3724 C CA . CYS B 1 196 ? 5.887 -27.953 -7.203 1 94.81 196 CYS B CA 1
ATOM 3725 C C . CYS B 1 196 ? 4.512 -28 -6.551 1 94.81 196 CYS B C 1
ATOM 3727 O O . CYS B 1 196 ? 4.352 -27.625 -5.395 1 94.81 196 CYS B O 1
ATOM 3729 N N . LYS B 1 197 ? 3.477 -28.391 -7.281 1 95.44 197 LYS B N 1
ATOM 3730 C CA . LYS B 1 197 ? 2.115 -28.625 -6.809 1 95.44 197 LYS B CA 1
ATOM 3731 C C . LYS B 1 197 ? 1.411 -27.312 -6.488 1 95.44 197 LYS B C 1
ATOM 3733 O O . LYS B 1 197 ? 0.432 -27.281 -5.742 1 95.44 197 LYS B O 1
ATOM 3738 N N . LYS B 1 198 ? 1.922 -26.219 -7.039 1 95 198 LYS B N 1
ATOM 3739 C CA . LYS B 1 198 ? 1.276 -24.922 -6.902 1 95 198 LYS B CA 1
ATOM 3740 C C . LYS B 1 198 ? 0.457 -24.578 -8.141 1 95 198 LYS B C 1
ATOM 3742 O O . LYS B 1 198 ? 0.629 -25.203 -9.195 1 95 198 LYS B O 1
ATOM 3747 N N . LEU B 1 199 ? -0.435 -23.625 -7.961 1 96.38 199 LEU B N 1
ATOM 3748 C CA . LEU B 1 199 ? -1.204 -23.125 -9.102 1 96.38 199 LEU B CA 1
ATOM 3749 C C . LEU B 1 199 ? -0.283 -22.734 -10.242 1 96.38 199 LEU B C 1
ATOM 3751 O O . LEU B 1 199 ? 0.719 -22.047 -10.031 1 96.38 199 LEU B O 1
ATOM 3755 N N . CYS B 1 200 ? -0.566 -23.203 -11.406 1 96.88 200 CYS B N 1
ATOM 3756 C CA . CYS B 1 200 ? 0.225 -22.906 -12.594 1 96.88 200 CYS B CA 1
ATOM 3757 C C . CYS B 1 200 ? -0.643 -22.281 -13.688 1 96.88 200 CYS B C 1
ATOM 3759 O O . CYS B 1 200 ? -1.393 -22.984 -14.359 1 96.88 200 CYS B O 1
ATOM 3761 N N . LEU B 1 201 ? -0.493 -20.984 -13.883 1 96.75 201 LEU B N 1
ATOM 3762 C CA . LEU B 1 201 ? -1.248 -20.312 -14.938 1 96.75 201 LEU B CA 1
ATOM 3763 C C . LEU B 1 201 ? -0.425 -20.203 -16.219 1 96.75 201 LEU B C 1
ATOM 3765 O O . LEU B 1 201 ? -0.956 -20.391 -17.312 1 96.75 201 LEU B O 1
ATOM 3769 N N . LYS B 1 202 ? 0.85 -19.875 -16.047 1 95 202 LYS B N 1
ATOM 3770 C CA . LYS B 1 202 ? 1.783 -19.812 -17.156 1 95 202 LYS B CA 1
ATOM 3771 C C . LYS B 1 202 ? 2.77 -20.969 -17.125 1 95 202 LYS B C 1
ATOM 3773 O O . LYS B 1 202 ? 3.461 -21.172 -16.125 1 95 202 LYS B O 1
ATOM 3778 N N . GLY B 1 203 ? 2.803 -21.656 -18.219 1 94.44 203 GLY B N 1
ATOM 3779 C CA . GLY B 1 203 ? 3.703 -22.797 -18.281 1 94.44 203 GLY B CA 1
ATOM 3780 C C . GLY B 1 203 ? 3.545 -23.625 -19.547 1 94.44 203 GLY B C 1
ATOM 3781 O O . GLY B 1 203 ? 3.141 -23.109 -20.578 1 94.44 203 GLY B O 1
ATOM 3782 N N . GLN B 1 204 ? 4.039 -24.844 -19.469 1 94.5 204 GLN B N 1
ATOM 3783 C CA . GLN B 1 204 ? 3.949 -25.797 -20.578 1 94.5 204 GLN B CA 1
ATOM 3784 C C . GLN B 1 204 ? 3.07 -27 -20.203 1 94.5 204 GLN B C 1
ATOM 3786 O O . GLN B 1 204 ? 3.076 -27.438 -19.047 1 94.5 204 GLN B O 1
ATOM 3791 N N . THR B 1 205 ? 2.365 -27.375 -21.188 1 94.81 205 THR B N 1
ATOM 3792 C CA . THR B 1 205 ? 1.438 -28.469 -20.953 1 94.81 205 THR B CA 1
ATOM 3793 C C . THR B 1 205 ? 1.738 -29.641 -21.891 1 94.81 205 THR B C 1
ATOM 3795 O O . THR B 1 205 ? 1.919 -29.438 -23.094 1 94.81 205 THR B O 1
ATOM 3798 N N . CYS B 1 206 ? 1.803 -30.781 -21.312 1 95.69 206 CYS B N 1
ATOM 3799 C CA . CYS B 1 206 ? 1.965 -31.984 -22.125 1 95.69 206 CYS B CA 1
ATOM 3800 C C . CYS B 1 206 ? 0.77 -32.188 -23.047 1 95.69 206 CYS B C 1
ATOM 3802 O O . CYS B 1 206 ? -0.369 -32.281 -22.594 1 95.69 206 CYS B O 1
ATOM 3804 N N . PRO B 1 207 ? 0.994 -32.281 -24.312 1 94.31 207 PRO B N 1
ATOM 3805 C CA . PRO B 1 207 ? -0.13 -32.438 -25.25 1 94.31 207 PRO B CA 1
ATOM 3806 C C . PRO B 1 207 ? -0.817 -33.781 -25.125 1 94.31 207 PRO B C 1
ATOM 3808 O O . PRO B 1 207 ? -1.97 -33.938 -25.547 1 94.31 207 PRO B O 1
ATOM 3811 N N . SER B 1 208 ? -0.123 -34.781 -24.578 1 94.56 208 SER B N 1
ATOM 3812 C CA . SER B 1 208 ? -0.639 -36.156 -24.547 1 94.56 208 SER B CA 1
ATOM 3813 C C . SER B 1 208 ? -1.525 -36.375 -23.328 1 94.56 208 SER B C 1
ATOM 3815 O O . SER B 1 208 ? -2.553 -37.031 -23.406 1 94.56 208 SER B O 1
ATOM 3817 N N . CYS B 1 209 ? -1.186 -35.875 -22.188 1 95.44 209 CYS B N 1
ATOM 3818 C CA . CYS B 1 209 ? -1.928 -36.219 -20.969 1 95.44 209 CYS B CA 1
ATOM 3819 C C . CYS B 1 209 ? -2.422 -34.969 -20.25 1 95.44 209 CYS B C 1
ATOM 3821 O O . CYS B 1 209 ? -3.189 -35.062 -19.297 1 95.44 209 CYS B O 1
ATOM 3823 N N . GLY B 1 210 ? -1.878 -33.781 -20.578 1 93.5 210 GLY B N 1
ATOM 3824 C CA . GLY B 1 210 ? -2.385 -32.562 -20 1 93.5 210 GLY B CA 1
ATOM 3825 C C . GLY B 1 210 ? -1.591 -32.094 -18.797 1 93.5 210 GLY B C 1
ATOM 3826 O O . GLY B 1 210 ? -1.872 -31.031 -18.234 1 93.5 210 GLY B O 1
ATOM 3827 N N . THR B 1 211 ? -0.52 -32.844 -18.484 1 95.69 211 THR B N 1
ATOM 3828 C CA . THR B 1 211 ? 0.33 -32.469 -17.375 1 95.69 211 THR B CA 1
ATOM 3829 C C . THR B 1 211 ? 0.933 -31.078 -17.609 1 95.69 211 THR B C 1
ATOM 3831 O O . THR B 1 211 ? 1.475 -30.812 -18.688 1 95.69 211 THR B O 1
ATOM 3834 N N . LYS B 1 212 ? 0.805 -30.234 -16.562 1 95.75 212 LYS B N 1
ATOM 3835 C CA . LYS B 1 212 ? 1.275 -28.844 -16.703 1 95.75 212 LYS B CA 1
ATOM 3836 C C . LYS B 1 212 ? 2.477 -28.594 -15.805 1 95.75 212 LYS B C 1
ATOM 3838 O O . LYS B 1 212 ? 2.518 -29.047 -14.664 1 95.75 212 LYS B O 1
ATOM 3843 N N . LEU B 1 213 ? 3.482 -27.891 -16.328 1 96.12 213 LEU B N 1
ATOM 3844 C CA . LEU B 1 213 ? 4.672 -27.484 -15.586 1 96.12 213 LEU B CA 1
ATOM 3845 C C . LEU B 1 213 ? 4.914 -25.984 -15.734 1 96.12 213 LEU B C 1
ATOM 3847 O O . LEU B 1 213 ? 4.754 -25.422 -16.812 1 96.12 213 LEU B O 1
ATOM 3851 N N . HIS B 1 214 ? 5.223 -25.312 -14.578 1 96.12 214 HIS B N 1
ATOM 3852 C CA . HIS B 1 214 ? 5.758 -23.969 -14.734 1 96.12 214 HIS B CA 1
ATOM 3853 C C . HIS B 1 214 ? 6.965 -23.969 -15.672 1 96.12 214 HIS B C 1
ATOM 3855 O O . HIS B 1 214 ? 7.672 -24.969 -15.789 1 96.12 214 HIS B O 1
ATOM 3861 N N . PHE B 1 215 ? 7.203 -22.844 -16.266 1 94.56 215 PHE B N 1
ATOM 3862 C CA . PHE B 1 215 ? 8.391 -22.734 -17.109 1 94.56 215 PHE B CA 1
ATOM 3863 C C . PHE B 1 215 ? 9.656 -23.031 -16.312 1 94.56 215 PHE B C 1
ATOM 3865 O O . PHE B 1 215 ? 10.516 -23.797 -16.766 1 94.56 215 PHE B O 1
ATOM 3872 N N . HIS B 1 216 ? 9.742 -22.453 -15.164 1 92.69 216 HIS B N 1
ATOM 3873 C CA . HIS B 1 216 ? 10.938 -22.641 -14.352 1 92.69 216 HIS B CA 1
ATOM 3874 C C . HIS B 1 216 ? 11.016 -24.047 -13.789 1 92.69 216 HIS B C 1
ATOM 3876 O O . HIS B 1 216 ? 12.109 -24.594 -13.586 1 92.69 216 HIS B O 1
ATOM 3882 N N . CYS B 1 217 ? 9.961 -24.672 -13.508 1 94.75 217 CYS B N 1
ATOM 3883 C CA . CYS B 1 217 ? 9.953 -26.062 -13.055 1 94.75 217 CYS B CA 1
ATOM 3884 C C . CYS B 1 217 ? 10.398 -27 -14.164 1 94.75 217 CYS B C 1
ATOM 3886 O O . CYS B 1 217 ? 11.164 -27.938 -13.922 1 94.75 217 CYS B O 1
ATOM 3888 N N . ALA B 1 218 ? 9.898 -26.797 -15.367 1 94.31 218 ALA B N 1
ATOM 3889 C CA . ALA B 1 218 ? 10.32 -27.578 -16.516 1 94.31 218 ALA B CA 1
ATOM 3890 C C . ALA B 1 218 ? 11.828 -27.453 -16.75 1 94.31 218 ALA B C 1
ATOM 3892 O O . ALA B 1 218 ? 12.516 -28.438 -17 1 94.31 218 ALA B O 1
ATOM 3893 N N . SER B 1 219 ? 12.219 -26.234 -16.688 1 93 219 SER B N 1
ATOM 3894 C CA . SER B 1 219 ? 13.641 -25.969 -16.891 1 93 219 SER B CA 1
ATOM 3895 C C . SER B 1 219 ? 14.484 -26.75 -15.875 1 93 219 SER B C 1
ATOM 3897 O O . SER B 1 219 ? 15.508 -27.328 -16.234 1 93 219 SER B O 1
ATOM 3899 N N . LYS B 1 220 ? 14.086 -26.719 -14.641 1 92 220 LYS B N 1
ATOM 3900 C CA . LYS B 1 220 ? 14.805 -27.422 -13.586 1 92 220 LYS B CA 1
ATOM 3901 C C . LYS B 1 220 ? 14.727 -28.938 -13.781 1 92 220 LYS B C 1
ATOM 3903 O O . LYS B 1 220 ? 15.727 -29.625 -13.633 1 92 220 LYS B O 1
ATOM 3908 N N . LEU B 1 221 ? 13.602 -29.422 -14.148 1 93.19 221 LEU B N 1
ATOM 3909 C CA . LEU B 1 221 ? 13.359 -30.844 -14.32 1 93.19 221 LEU B CA 1
ATOM 3910 C C . LEU B 1 221 ? 14.172 -31.406 -15.492 1 93.19 221 LEU B C 1
ATOM 3912 O O . LEU B 1 221 ? 14.727 -32.5 -15.398 1 93.19 221 LEU B O 1
ATOM 3916 N N . PHE B 1 222 ? 14.258 -30.578 -16.531 1 93.06 222 PHE B N 1
ATOM 3917 C CA . PHE B 1 222 ? 14.812 -31.094 -17.766 1 93.06 222 PHE B CA 1
ATOM 3918 C C . PHE B 1 222 ? 16.234 -30.578 -18 1 93.06 222 PHE B C 1
ATOM 3920 O O . PHE B 1 222 ? 16.766 -30.703 -19.094 1 93.06 222 PHE B O 1
ATOM 3927 N N . GLU B 1 223 ? 16.719 -29.875 -17.047 1 89 223 GLU B N 1
ATOM 3928 C CA . GLU B 1 223 ? 18.016 -29.219 -17.172 1 89 223 GLU B CA 1
ATOM 3929 C C . GLU B 1 223 ? 19.078 -30.188 -17.688 1 89 223 GLU B C 1
ATOM 3931 O O . GLU B 1 223 ? 19.875 -29.828 -18.547 1 89 223 GLU B O 1
ATOM 3936 N N . LYS B 1 224 ? 19.156 -31.422 -17.188 1 87.25 224 LYS B N 1
ATOM 3937 C CA . LYS B 1 224 ? 20.188 -32.375 -17.547 1 87.25 224 LYS B CA 1
ATOM 3938 C C . LYS B 1 224 ? 19.672 -33.406 -18.531 1 87.25 224 LYS B C 1
ATOM 3940 O O . LYS B 1 224 ? 20.375 -34.375 -18.875 1 87.25 224 LYS B O 1
ATOM 3945 N N . GLU B 1 225 ? 18.5 -33.219 -19.031 1 86.12 225 GLU B N 1
ATOM 3946 C CA . GLU B 1 225 ? 17.891 -34.219 -19.891 1 86.12 225 GLU B CA 1
ATOM 3947 C C . GLU B 1 225 ? 18.062 -33.844 -21.375 1 86.12 225 GLU B C 1
ATOM 3949 O O . GLU B 1 225 ? 17.75 -32.719 -21.766 1 86.12 225 GLU B O 1
ATOM 3954 N N . GLU B 1 226 ? 18.656 -34.656 -22.109 1 85.12 226 GLU B N 1
ATOM 3955 C CA . GLU B 1 226 ? 18.781 -34.438 -23.547 1 85.12 226 GLU B CA 1
ATOM 3956 C C . GLU B 1 226 ? 17.438 -34.625 -24.25 1 85.12 226 GLU B C 1
ATOM 3958 O O . GLU B 1 226 ? 17.141 -33.875 -25.188 1 85.12 226 GLU B O 1
ATOM 3963 N N . ASN B 1 227 ? 16.703 -35.625 -23.812 1 89.5 227 ASN B N 1
ATOM 3964 C CA . ASN B 1 227 ? 15.383 -35.906 -24.375 1 89.5 227 ASN B CA 1
ATOM 3965 C C . ASN B 1 227 ? 14.297 -35.844 -23.297 1 89.5 227 ASN B C 1
ATOM 3967 O O . ASN B 1 227 ? 13.82 -36.844 -22.812 1 89.5 227 ASN B O 1
ATOM 3971 N N . PRO B 1 228 ? 13.82 -34.625 -23.016 1 93 228 PRO B N 1
ATOM 3972 C CA . PRO B 1 228 ? 12.82 -34.469 -21.969 1 93 228 PRO B CA 1
ATOM 3973 C C . PRO B 1 228 ? 11.523 -35.219 -22.234 1 93 228 PRO B C 1
ATOM 3975 O O . PRO B 1 228 ? 11.039 -35.219 -23.375 1 93 228 PRO B O 1
ATOM 3978 N N . LYS B 1 229 ? 11.047 -35.906 -21.266 1 94.31 229 LYS B N 1
ATOM 3979 C CA . LYS B 1 229 ? 9.789 -36.656 -21.328 1 94.31 229 LYS B CA 1
ATOM 3980 C C . LYS B 1 229 ? 8.828 -36.188 -20.234 1 94.31 229 LYS B C 1
ATOM 3982 O O . LYS B 1 229 ? 9.258 -35.688 -19.203 1 94.31 229 LYS B O 1
ATOM 3987 N N . CYS B 1 230 ? 7.547 -36.344 -20.531 1 95.88 230 CYS B N 1
ATOM 3988 C CA . CYS B 1 230 ? 6.527 -36 -19.547 1 95.88 230 CYS B CA 1
ATOM 3989 C C . CYS B 1 230 ? 6.793 -36.688 -18.219 1 95.88 230 CYS B C 1
ATOM 3991 O O . CYS B 1 230 ? 7.035 -37.906 -18.172 1 95.88 230 CYS B O 1
ATOM 3993 N N . PRO B 1 231 ? 6.742 -36.031 -17.125 1 94 231 PRO B N 1
ATOM 3994 C CA . PRO B 1 231 ? 7.074 -36.594 -15.812 1 94 231 PRO B CA 1
ATOM 3995 C C . PRO B 1 231 ? 5.953 -37.438 -15.25 1 94 231 PRO B C 1
ATOM 3997 O O . PRO B 1 231 ? 6.16 -38.156 -14.266 1 94 231 PRO B O 1
ATOM 4000 N N . LYS B 1 232 ? 4.883 -37.406 -15.852 1 94.06 232 LYS B N 1
ATOM 4001 C CA . LYS B 1 232 ? 3.766 -38.219 -15.367 1 94.06 232 LYS B CA 1
ATOM 4002 C C . LYS B 1 232 ? 4.012 -39.719 -15.617 1 94.06 232 LYS B C 1
ATOM 4004 O O . LYS B 1 232 ? 4.309 -40.125 -16.75 1 94.06 232 LYS B O 1
ATOM 4009 N N . GLN B 1 233 ? 4.027 -40.625 -14.648 1 90.56 233 GLN B N 1
ATOM 4010 C CA . GLN B 1 233 ? 4.371 -42.031 -14.703 1 90.56 233 GLN B CA 1
ATOM 4011 C C . GLN B 1 233 ? 3.549 -42.781 -15.766 1 90.56 233 GLN B C 1
ATOM 4013 O O . GLN B 1 233 ? 4.07 -43.625 -16.484 1 90.56 233 GLN B O 1
ATOM 4018 N N . GLY B 1 234 ? 2.48 -42.406 -16.234 1 90.38 234 GLY B N 1
ATOM 4019 C CA . GLY B 1 234 ? 1.606 -43.031 -17.203 1 90.38 234 GLY B CA 1
ATOM 4020 C C . GLY B 1 234 ? 1.679 -42.406 -18.578 1 90.38 234 GLY B C 1
ATOM 4021 O O . GLY B 1 234 ? 1.12 -42.938 -19.547 1 90.38 234 GLY B O 1
ATOM 4022 N N . CYS B 1 235 ? 2.348 -41.469 -18.859 1 95 235 CYS B N 1
ATOM 4023 C CA . CYS B 1 235 ? 2.441 -40.75 -20.125 1 95 235 CYS B CA 1
ATOM 4024 C C . CYS B 1 235 ? 3.857 -40.844 -20.688 1 95 235 CYS B C 1
ATOM 4026 O O . CYS B 1 235 ? 4.141 -41.688 -21.547 1 95 235 CYS B O 1
ATOM 4028 N N . LYS B 1 236 ? 4.91 -40.375 -20.141 1 92.88 236 LYS B N 1
ATOM 4029 C CA . LYS B 1 236 ? 6.332 -40.406 -20.469 1 92.88 236 LYS B CA 1
ATOM 4030 C C . LYS B 1 236 ? 6.566 -40.125 -21.938 1 92.88 236 LYS B C 1
ATOM 4032 O O . LYS B 1 236 ? 7.555 -40.562 -22.516 1 92.88 236 LYS B O 1
ATOM 4037 N N . LYS B 1 237 ? 5.633 -39.438 -22.562 1 94.44 237 LYS B N 1
ATOM 4038 C CA . LYS B 1 237 ? 5.805 -39 -23.953 1 94.44 237 LYS B CA 1
ATOM 4039 C C . LYS B 1 237 ? 6.824 -37.875 -24.047 1 94.44 237 LYS B C 1
ATOM 4041 O O . LYS B 1 237 ? 7.105 -37.188 -23.047 1 94.44 237 LYS B O 1
ATOM 4046 N N . ALA B 1 238 ? 7.32 -37.688 -25.203 1 93.56 238 ALA B N 1
ATOM 4047 C CA . ALA B 1 238 ? 8.312 -36.625 -25.438 1 93.56 238 ALA B CA 1
ATOM 4048 C C . ALA B 1 238 ? 7.738 -35.25 -25.109 1 93.56 238 ALA B C 1
ATOM 4050 O O . ALA B 1 238 ? 6.586 -34.969 -25.438 1 93.56 238 ALA B O 1
ATOM 4051 N N . TRP B 1 239 ? 8.492 -34.406 -24.359 1 93.75 239 TRP B N 1
ATOM 4052 C CA . TRP B 1 239 ? 8.133 -33.031 -24.047 1 93.75 239 TRP B CA 1
ATOM 4053 C C . TRP B 1 239 ? 8.531 -32.094 -25.188 1 93.75 239 TRP B C 1
ATOM 4055 O O . TRP B 1 239 ? 9.711 -31.781 -25.344 1 93.75 239 TRP B O 1
ATOM 4065 N N . PRO B 1 240 ? 7.598 -31.609 -25.984 1 90.88 240 PRO B N 1
ATOM 4066 C CA . PRO B 1 240 ? 7.895 -31 -27.281 1 90.88 240 PRO B CA 1
ATOM 4067 C C . PRO B 1 240 ? 8.281 -29.516 -27.156 1 90.88 240 PRO B C 1
ATOM 4069 O O . PRO B 1 240 ? 8.328 -28.812 -28.156 1 90.88 240 PRO B O 1
ATOM 4072 N N . TYR B 1 241 ? 8.531 -29 -26.031 1 91.94 241 TYR B N 1
ATOM 4073 C CA . TYR B 1 241 ? 8.742 -27.562 -25.875 1 91.94 241 TYR B CA 1
ATOM 4074 C C . TYR B 1 241 ? 10.227 -27.25 -25.734 1 91.94 241 TYR B C 1
ATOM 4076 O O . TYR B 1 241 ? 11.016 -28.109 -25.328 1 91.94 241 TYR B O 1
ATOM 4084 N N . GLU B 1 242 ? 10.531 -25.984 -26.141 1 84.44 242 GLU B N 1
ATOM 4085 C CA . GLU B 1 242 ? 11.883 -25.484 -25.906 1 84.44 242 GLU B CA 1
ATOM 4086 C C . GLU B 1 242 ? 12.117 -25.188 -24.422 1 84.44 242 GLU B C 1
ATOM 4088 O O . GLU B 1 242 ? 11.281 -24.562 -23.781 1 84.44 242 GLU B O 1
ATOM 4093 N N . ILE B 1 243 ? 13.141 -25.828 -23.906 1 78.88 243 ILE B N 1
ATOM 4094 C CA . ILE B 1 243 ? 13.453 -25.656 -22.5 1 78.88 243 ILE B CA 1
ATOM 4095 C C . ILE B 1 243 ? 14.508 -24.562 -22.328 1 78.88 243 ILE B C 1
ATOM 4097 O O . ILE B 1 243 ? 15.523 -24.562 -23.016 1 78.88 243 ILE B O 1
ATOM 4101 N N . ARG B 1 244 ? 14.125 -23.484 -21.656 1 72.19 244 ARG B N 1
ATOM 4102 C CA . ARG B 1 244 ? 15.102 -22.453 -21.375 1 72.19 244 ARG B CA 1
ATOM 4103 C C . ARG B 1 244 ? 16.125 -22.938 -20.344 1 72.19 244 ARG B C 1
ATOM 4105 O O . ARG B 1 244 ? 15.766 -23.203 -19.188 1 72.19 244 ARG B O 1
ATOM 4112 N N . ARG B 1 245 ? 17.234 -23.391 -20.875 1 64.12 245 ARG B N 1
ATOM 4113 C CA . ARG B 1 245 ? 18.266 -23.906 -19.984 1 64.12 245 ARG B CA 1
ATOM 4114 C C . ARG B 1 245 ? 19.141 -22.781 -19.438 1 64.12 245 ARG B C 1
ATOM 4116 O O . ARG B 1 245 ? 19.391 -21.797 -20.141 1 64.12 245 ARG B O 1
ATOM 4123 N N . THR B 1 246 ? 19.031 -22.422 -18.219 1 57.28 246 THR B N 1
ATOM 4124 C CA . THR B 1 246 ? 20 -21.469 -17.641 1 57.28 246 THR B CA 1
ATOM 4125 C C . THR B 1 246 ? 21.422 -21.844 -18.062 1 57.28 246 THR B C 1
ATOM 4127 O O . THR B 1 246 ? 21.797 -23.016 -18 1 57.28 246 THR B O 1
ATOM 4130 N N . PRO B 1 247 ? 22.078 -21 -18.844 1 48.22 247 PRO B N 1
ATOM 4131 C CA . PRO B 1 247 ? 23.453 -21.375 -19.156 1 48.22 247 PRO B CA 1
ATOM 4132 C C . PRO B 1 247 ? 24.203 -21.953 -17.969 1 48.22 247 PRO B C 1
ATOM 4134 O O . PRO B 1 247 ? 24.078 -21.453 -16.844 1 48.22 247 PRO B O 1
ATOM 4137 N N . ARG B 1 248 ? 24.438 -23.172 -18.047 1 36.34 248 ARG B N 1
ATOM 4138 C CA . ARG B 1 248 ? 25.344 -23.688 -17.031 1 36.34 248 ARG B CA 1
ATOM 4139 C C . ARG B 1 248 ? 26.531 -22.766 -16.844 1 36.34 248 ARG B C 1
ATOM 4141 O O . ARG B 1 248 ? 27.016 -22.156 -17.797 1 36.34 248 ARG B O 1
ATOM 4148 N N . LYS B 1 249 ? 26.766 -22.25 -15.727 1 38.25 249 LYS B N 1
ATOM 4149 C CA . LYS B 1 249 ? 28.094 -21.672 -15.508 1 38.25 249 LYS B CA 1
ATOM 4150 C C . LYS B 1 249 ? 29.172 -22.531 -16.156 1 38.25 249 LYS B C 1
ATOM 4152 O O . LYS B 1 249 ? 29.281 -23.734 -15.867 1 38.25 249 LYS B O 1
ATOM 4157 N N . GLU B 1 250 ? 29.484 -22.391 -17.391 1 32.25 250 GLU B N 1
ATOM 4158 C CA . GLU B 1 250 ? 30.719 -23 -17.875 1 32.25 250 GLU B CA 1
ATOM 4159 C C . GLU B 1 250 ? 31.766 -23.094 -16.766 1 32.25 250 GLU B C 1
ATOM 4161 O O . GLU B 1 250 ? 32.062 -22.094 -16.109 1 32.25 250 GLU B O 1
ATOM 4166 N N . GLU B 1 251 ? 31.781 -24.141 -15.992 1 34.97 251 GLU B N 1
ATOM 4167 C CA . GLU B 1 251 ? 33.031 -24.375 -15.258 1 34.97 251 GLU B CA 1
ATOM 4168 C C . GLU B 1 251 ? 34.25 -23.938 -16.062 1 34.97 251 GLU B C 1
ATOM 4170 O O . GLU B 1 251 ? 34.5 -24.453 -17.156 1 34.97 251 GLU B O 1
ATOM 4175 N N . THR B 1 252 ? 34.469 -22.656 -16.234 1 33.56 252 THR B N 1
ATOM 4176 C CA . THR B 1 252 ? 35.812 -22.281 -16.656 1 33.56 252 THR B CA 1
ATOM 4177 C C . THR B 1 252 ? 36.844 -23.234 -16.094 1 33.56 252 THR B C 1
ATOM 4179 O O . THR B 1 252 ? 37.094 -23.266 -14.875 1 33.56 252 THR B O 1
ATOM 4182 N N . ILE B 1 253 ? 36.844 -24.422 -16.5 1 32.78 253 ILE B N 1
ATOM 4183 C CA . ILE B 1 253 ? 38.031 -25.25 -16.328 1 32.78 253 ILE B CA 1
ATOM 4184 C C . ILE B 1 253 ? 39.281 -24.438 -16.594 1 32.78 253 ILE B C 1
ATOM 4186 O O . ILE B 1 253 ? 39.5 -23.984 -17.719 1 32.78 253 ILE B O 1
ATOM 4190 N N . TYR B 1 254 ? 39.562 -23.453 -15.656 1 33.78 254 TYR B N 1
ATOM 4191 C CA . TYR B 1 254 ? 40.938 -22.969 -15.617 1 33.78 254 TYR B CA 1
ATOM 4192 C C . TYR B 1 254 ? 41.938 -24.109 -15.859 1 33.78 254 TYR B C 1
ATOM 4194 O O . TYR B 1 254 ? 42.031 -25.047 -15.055 1 33.78 254 TYR B O 1
ATOM 4202 N N . SER B 1 255 ? 41.875 -24.672 -17.016 1 32 255 SER B N 1
ATOM 4203 C CA . SER B 1 255 ? 43.062 -25.453 -17.422 1 32 255 SER B CA 1
ATOM 4204 C C . SER B 1 255 ? 44.344 -24.797 -16.953 1 32 255 SER B C 1
ATOM 4206 O O . SER B 1 255 ? 44.656 -23.672 -17.344 1 32 255 SER B O 1
ATOM 4208 N N . ARG B 1 256 ? 44.719 -25.047 -15.641 1 33.25 256 ARG B N 1
ATOM 4209 C CA . ARG B 1 256 ? 46.031 -24.797 -15.086 1 33.25 256 ARG B CA 1
ATOM 4210 C C . ARG B 1 256 ? 47.125 -25.188 -16.078 1 33.25 256 ARG B C 1
ATOM 4212 O O . ARG B 1 256 ? 47.375 -26.375 -16.312 1 33.25 256 ARG B O 1
ATOM 4219 N N . THR B 1 257 ? 47.125 -24.562 -17.234 1 32.06 257 THR B N 1
ATOM 4220 C CA . THR B 1 257 ? 48.312 -24.812 -18.047 1 32.06 257 THR B CA 1
ATOM 4221 C C . THR B 1 257 ? 49.562 -24.625 -17.203 1 32.06 257 THR B C 1
ATOM 4223 O O . THR B 1 257 ? 49.75 -23.578 -16.578 1 32.06 257 THR B O 1
ATOM 4226 N N . PRO B 1 258 ? 50.188 -25.75 -16.719 1 34.75 258 PRO B N 1
ATOM 4227 C CA . PRO B 1 258 ? 51.438 -25.766 -16 1 34.75 258 PRO B CA 1
ATOM 4228 C C . PRO B 1 258 ? 52.5 -24.875 -16.641 1 34.75 258 PRO B C 1
ATOM 4230 O O . PRO B 1 258 ? 52.812 -25.031 -17.828 1 34.75 258 PRO B O 1
ATOM 4233 N N . GLU B 1 259 ? 52.25 -23.531 -16.453 1 30.27 259 GLU B N 1
ATOM 4234 C CA . GLU B 1 259 ? 53.312 -22.688 -16.984 1 30.27 259 GLU B CA 1
ATOM 4235 C C . GLU B 1 259 ? 54.688 -23.234 -16.609 1 30.27 259 GLU B C 1
ATOM 4237 O O . GLU B 1 259 ? 54.969 -23.5 -15.438 1 30.27 259 GLU B O 1
ATOM 4242 N N . LYS B 1 260 ? 55.375 -23.984 -17.469 1 30.22 260 LYS B N 1
ATOM 4243 C CA . LYS B 1 260 ? 56.75 -24.469 -17.516 1 30.22 260 LYS B CA 1
ATOM 4244 C C . LYS B 1 260 ? 57.719 -23.406 -17.047 1 30.22 260 LYS B C 1
ATOM 4246 O O . LYS B 1 260 ? 57.719 -22.281 -17.562 1 30.22 260 LYS B O 1
ATOM 4251 N N . SER B 1 261 ? 58.062 -23.359 -15.68 1 32.28 261 SER B N 1
ATOM 4252 C CA . SER B 1 261 ? 59.156 -22.609 -15.062 1 32.28 261 SER B CA 1
ATOM 4253 C C . SER B 1 261 ? 60.406 -22.688 -15.906 1 32.28 261 SER B C 1
ATOM 4255 O O . SER B 1 261 ? 60.938 -23.766 -16.125 1 32.28 261 SER B O 1
ATOM 4257 N N . GLN B 1 262 ? 60.438 -22.016 -17.062 1 25.41 262 GLN B N 1
ATOM 4258 C CA . GLN B 1 262 ? 61.688 -21.938 -17.797 1 25.41 262 GLN B CA 1
ATOM 4259 C C . GLN B 1 262 ? 62.844 -21.516 -16.891 1 25.41 262 GLN B C 1
ATOM 4261 O O . GLN B 1 262 ? 62.812 -20.406 -16.344 1 25.41 262 GLN B O 1
ATOM 4266 N N . LYS B 1 263 ? 63.344 -22.453 -16.156 1 31.42 263 LYS B N 1
ATOM 4267 C CA . LYS B 1 263 ? 64.625 -22.406 -15.453 1 31.42 263 LYS B CA 1
ATOM 4268 C C . LYS B 1 263 ? 65.75 -21.797 -16.328 1 31.42 263 LYS B C 1
ATOM 4270 O O . LYS B 1 263 ? 66.188 -22.422 -17.297 1 31.42 263 LYS B O 1
ATOM 4275 N N . ARG B 1 264 ? 65.438 -20.5 -16.812 1 24.83 264 ARG B N 1
ATOM 4276 C CA . ARG B 1 264 ? 66.625 -19.953 -17.5 1 24.83 264 ARG B CA 1
ATOM 4277 C C . ARG B 1 264 ? 67.875 -20.047 -16.625 1 24.83 264 ARG B C 1
ATOM 4279 O O . ARG B 1 264 ? 67.875 -19.578 -15.492 1 24.83 264 ARG B O 1
ATOM 4286 N N . LYS B 1 265 ? 68.562 -21.156 -16.859 1 27.36 265 LYS B N 1
ATOM 4287 C CA . LYS B 1 265 ? 69.938 -21.469 -16.484 1 27.36 265 LYS B CA 1
ATOM 4288 C C . LYS B 1 265 ? 70.812 -20.234 -16.641 1 27.36 265 LYS B C 1
ATOM 4290 O O . LYS B 1 265 ? 71 -19.75 -17.766 1 27.36 265 LYS B O 1
ATOM 4295 N N . ALA B 1 266 ? 70.562 -19.203 -15.672 1 29.14 266 ALA B N 1
ATOM 4296 C CA . ALA B 1 266 ? 71.75 -18.312 -15.578 1 29.14 266 ALA B CA 1
ATOM 4297 C C . ALA B 1 266 ? 73.062 -19.078 -15.719 1 29.14 266 ALA B C 1
ATOM 4299 O O . ALA B 1 266 ? 73.25 -20.094 -15.047 1 29.14 266 ALA B O 1
ATOM 4300 N N . ASP B 1 267 ? 73.625 -19.141 -16.859 1 23.98 267 ASP B N 1
ATOM 4301 C CA . ASP B 1 267 ? 74.938 -19.547 -17.219 1 23.98 267 ASP B CA 1
ATOM 4302 C C . ASP B 1 267 ? 75.938 -19.234 -16.094 1 23.98 267 ASP B C 1
ATOM 4304 O O . ASP B 1 267 ? 75.875 -18.172 -15.484 1 23.98 267 ASP B O 1
ATOM 4308 N N . VAL B 1 268 ? 76.75 -20.266 -15.797 1 23.28 268 VAL B N 1
ATOM 4309 C CA . VAL B 1 268 ? 78.125 -20.344 -15.312 1 23.28 268 VAL B CA 1
ATOM 4310 C C . VAL B 1 268 ? 79 -19.375 -16.094 1 23.28 268 VAL B C 1
ATOM 4312 O O . VAL B 1 268 ? 78.938 -19.344 -17.328 1 23.28 268 VAL B O 1
#

InterPro domains:
  IPR011513 Non-structural maintenance of chromosomes element 1 [PF07574] (10-178)
  IPR011513 Non-structural maintenance of chromosomes element 1 [PTHR20973] (3-251)
  IPR013083 Zinc finger, RING/FYVE/PHD-type [G3DSA:3.30.40.10] (191-248)
  IPR014857 Non-structural maintenance of chromosomes element 1, RING C4HC3-type [PF08746] (193-232)
  IPR014857 Non-structural maintenance of chromosomes element 1, RING C4HC3-type [cd16493] (193-239)
  IPR036388 Winged helix-like DNA-binding domain superfamily [G3DSA:1.10.10.10] (93-190)
  IPR046349 C1-like domain superfamily [SSF57889] (190-221)

pLDDT: mean 86.1, std 18.05, range [22.67, 98.06]

Nearest PDB structures (foldseek):
  7dg2-assembly1_A  TM=9.153E-01  e=2.514E-26  Xenopus laevis
  5wy5-assembly1_A  TM=9.300E-01  e=1.463E-24  Homo sapiens
  5l9u-assembly1_N  TM=4.094E-01  e=3.822E-02  Homo sapiens
  5khr-assembly1_N  TM=4.247E-01  e=7.449E-02  Homo sapiens
  2va8-assembly2_B  TM=7.130E-01  e=1.074E+00  Saccharolobus solfataricus

Radius of gyration: 29.92 Å; Cα contacts (8 Å, |Δi|>4): 702; chains: 2; bounding box: 155×85×60 Å

Organism: Magallana gigas (NCBI:txid29159)

Sequence (536 aa):
KIMTQMNDGHRLFLQSFMSRGILNAKEVKQLFKICCLKYKIPHPENEREAQAPLLEFVRTINNHIEPFHMQIRKGVSEDDGSSSYGLVCTSESTITKLASDYTPSELEFFKKLIEIIVASDNAEVGSTETLNLVSRLENVKKLSKDDAEDLLSRLETNKWIKMTHGKISLATRSLLELDQYILEIYQDDVEKCNICKKLCLKGQTCPSCGTKLHFHCASKLFEKEENPKCPKQGCKKAWPYEIRRTPRKEETIYSRTPEKSQKRKADVKIMTQMNDGHRLFLQSFMSRGILNAKEVKQLFKICCLKYKIPHPENEREAQAPLLEFVRTINNHIEPFHMQIRKGVSEDDGSSSYGLVCTSESTITKLASDYTPSELEFFKKLIEIIVASDNAEVGSTETLNLVSRLENVKKLSKDDAEDLLSRLETNKWIKMTHGKISLATRSLLELDQYILEIYQDDVEKCNICKKLCLKGQTCPSCGTKLHFHCASKLFEKEENPKCPKQGCKKAWPYEIRRTPRKEETIYSRTPEKSQKRKADV

Solvent-accessible surface area (backbone atoms only — not comparable to full-atom values): 30753 Å² total; per-residue (Å²): 128,85,74,68,76,81,49,70,35,48,37,53,52,49,50,43,35,43,72,59,36,58,36,45,54,68,53,47,52,51,42,50,49,50,29,24,63,72,61,68,44,90,69,61,86,48,68,80,63,30,47,62,57,48,52,51,52,50,49,44,49,29,66,69,35,40,87,59,38,31,37,74,40,81,37,60,31,63,86,79,47,48,52,28,40,31,57,35,63,69,50,99,43,47,66,55,45,46,53,66,71,35,52,70,41,54,42,52,50,50,53,50,49,52,51,55,22,53,68,31,88,69,28,45,39,46,49,67,65,56,52,54,45,48,79,68,64,72,98,50,65,86,54,52,61,67,55,47,51,53,47,52,52,50,35,35,75,70,35,40,29,41,77,57,95,58,29,36,30,74,21,56,54,34,54,69,58,37,34,66,58,47,52,64,77,38,44,91,62,53,48,48,14,74,82,85,64,42,78,38,68,39,61,46,62,42,89,86,79,58,56,33,30,30,51,57,54,44,21,64,72,35,59,87,44,91,74,42,47,40,83,52,92,86,66,54,44,77,48,90,65,87,67,68,59,73,77,67,77,72,73,73,70,73,69,72,65,76,73,73,77,72,73,69,78,77,76,136,128,83,74,66,76,80,49,71,36,50,37,52,52,48,51,45,35,43,73,59,36,59,36,44,53,67,53,45,53,49,42,52,49,51,29,24,64,74,62,70,42,89,71,60,86,49,69,80,63,29,48,61,58,49,52,50,51,50,50,44,48,30,66,69,34,41,87,59,36,31,36,74,40,82,38,60,31,62,86,79,47,48,52,27,40,30,58,34,64,70,51,98,43,49,66,53,47,45,55,65,73,35,53,72,40,54,44,51,49,50,52,50,49,51,52,55,22,54,68,30,89,70,28,44,39,48,50,67,66,56,51,54,46,48,79,67,63,71,98,50,65,86,54,51,61,66,56,47,50,52,46,52,52,51,35,35,75,70,36,41,29,40,76,57,96,60,29,36,32,75,20,54,53,36,55,68,60,37,36,67,57,48,52,64,77,38,44,91,62,54,49,48,13,76,82,84,62,41,78,38,68,39,61,47,61,42,89,86,78,58,55,33,29,29,49,58,55,44,20,64,71,36,59,88,45,90,76,42,46,40,83,51,91,86,64,55,45,76,48,92,66,88,67,70,61,72,78,67,75,69,73,73,69,73,70,75,67,78,74,75,78,74,74,73,72,77,74,130

Secondary structure (DSSP, 8-state):
-------HHHHHHHHHHHHHSEEEHHHHHHHHHHHHHHTT----SSHHHHHHHHHHHHHHHHHHHGGGTEEEEEEE-TTT--EEEEEEE-SS-HHHHHHHHS-HHHHHHHHHHHHHHHHSTTS-EEHHHHHGGGGG--SS----HHHHHHHHHHHHHTTSEEEETTEEEE-HHHHHHHHHHHHHHTTTT-EE-TTT-SEESSEEE-TTT--EEEHHHHHHHTTT-SS-B--STTT--B--S---------------------------/---PPP-HHHHHHHHHHHHHSEEEHHHHHHHHHHHHHHTT----SSHHHHHHHHHHHHHHHHHHHGGGTEEEEEEE-TTT--EEEEEEE-SS-HHHHHHHHS-HHHHHHHHHHHHHHHHSTTS-EEHHHHHGGGGG--SS----HHHHHHHHHHHHHTTSEEEETTEEEE-HHHHHHHHHHHHHHTTTT-EE-TTT-SEESSEEE-TTT--EEEHHHHHHHTTT-SS-B--STTT--B--SPP-------------------------